Protein AF-A0A2N7TU66-F1 (afdb_monomer)

Solvent-accessible surface area (backbone atoms only — not comparable to full-atom values): 21897 Å² total; per-residue (Å²): 110,71,69,57,53,51,49,52,46,50,58,59,70,58,68,67,80,50,29,32,29,61,46,61,39,82,91,43,49,69,61,52,48,53,50,47,54,53,47,39,77,71,70,36,45,66,49,38,71,92,76,67,58,59,94,90,59,63,59,74,60,55,51,56,48,46,58,74,70,26,62,32,37,36,39,50,39,29,67,80,49,68,77,56,96,48,70,59,60,55,55,51,46,49,51,53,63,51,49,74,76,48,62,97,87,60,81,40,74,43,44,31,30,65,48,100,54,78,77,79,53,75,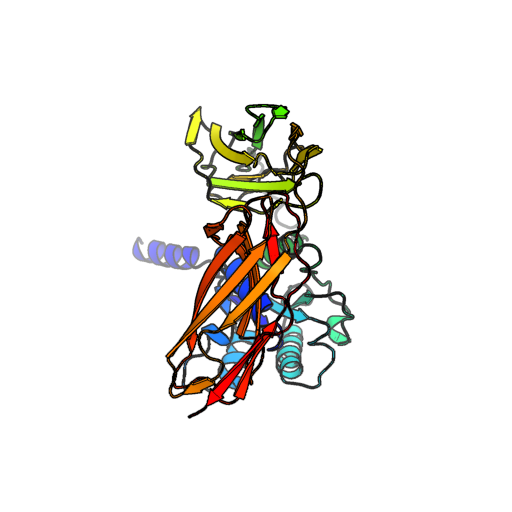87,55,61,83,53,80,68,39,44,40,47,98,47,44,67,66,20,49,51,53,52,53,46,59,73,70,63,75,74,90,77,85,81,92,77,80,85,87,84,77,96,69,85,83,79,85,77,80,63,56,29,41,75,76,47,78,45,62,75,54,59,65,40,60,61,24,52,74,44,39,40,36,39,35,29,40,24,84,43,61,48,40,32,44,30,36,29,36,33,46,69,88,46,77,75,51,69,53,68,46,84,40,80,44,44,77,81,48,95,45,29,28,36,34,75,46,79,46,78,44,50,37,31,26,65,55,38,58,32,36,42,29,70,30,30,40,26,24,78,81,73,32,60,25,70,69,47,80,67,48,66,33,37,37,50,32,89,49,83,54,59,61,29,44,74,76,47,75,46,61,77,56,58,64,42,55,67,32,53,70,44,42,38,39,40,34,28,38,28,86,36,62,54,42,31,42,32,38,28,38,34,40,74,91,44,77,75,51,68,55,69,45,84,38,82,49,42,75,81,47,96,46,33,34,37,36,74,51,72,48,78,40,54,63,80,52,75,66,40,59,30,38,39,33,64,35,27,40,28,28,51,37,75,29,54,23,73,65,46,79,71,48,67,33,35,37,49,120

Structure (mmCIF, N/CA/C/O backbone):
data_AF-A0A2N7TU66-F1
#
_entry.id   AF-A0A2N7TU66-F1
#
loop_
_atom_site.group_PDB
_atom_site.id
_atom_site.type_symbol
_atom_site.label_atom_id
_atom_site.label_alt_id
_atom_site.label_comp_id
_atom_site.label_asym_id
_atom_site.label_entity_id
_atom_site.label_seq_id
_atom_site.pdbx_PDB_ins_code
_atom_site.Cartn_x
_atom_site.Cartn_y
_atom_site.Cartn_z
_atom_site.occupancy
_atom_site.B_iso_or_equiv
_atom_site.auth_seq_id
_atom_site.auth_comp_id
_atom_site.auth_asym_id
_atom_site.auth_atom_id
_atom_site.pdbx_PDB_model_num
ATOM 1 N N . MET A 1 1 ? 16.405 2.549 53.514 1.00 48.16 1 MET A N 1
ATOM 2 C CA . MET A 1 1 ? 15.032 2.154 53.125 1.00 48.16 1 MET A CA 1
ATOM 3 C C . MET A 1 1 ? 14.655 2.650 51.722 1.00 48.16 1 MET A C 1
ATOM 5 O O . MET A 1 1 ? 14.401 1.808 50.875 1.00 48.16 1 MET A O 1
ATOM 9 N N . LYS A 1 2 ? 14.755 3.958 51.408 1.00 39.66 2 LYS A N 1
ATOM 10 C CA . LYS A 1 2 ? 14.491 4.511 50.053 1.00 39.66 2 LYS A CA 1
ATOM 11 C C . LYS A 1 2 ? 15.317 3.890 48.909 1.00 39.66 2 LYS A C 1
ATOM 13 O O . LYS A 1 2 ? 14.759 3.604 47.867 1.00 39.66 2 LYS A O 1
ATOM 18 N N . ARG A 1 3 ? 16.608 3.593 49.115 1.00 40.59 3 ARG A N 1
ATOM 19 C CA . ARG A 1 3 ? 17.484 2.983 48.084 1.00 40.59 3 ARG A CA 1
ATOM 20 C C . ARG A 1 3 ? 17.141 1.525 47.733 1.00 40.59 3 ARG A C 1
ATOM 22 O O . ARG A 1 3 ? 17.368 1.112 46.606 1.00 40.59 3 ARG A O 1
ATOM 29 N N . ARG A 1 4 ? 16.588 0.766 48.689 1.00 44.78 4 ARG A N 1
ATOM 30 C CA . ARG A 1 4 ? 16.194 -0.644 48.507 1.00 44.78 4 ARG A CA 1
ATOM 31 C C . ARG A 1 4 ? 14.847 -0.739 47.789 1.00 44.78 4 ARG A C 1
ATOM 33 O O . ARG A 1 4 ? 14.740 -1.480 46.830 1.00 44.78 4 ARG A O 1
ATOM 40 N N . LEU A 1 5 ? 13.906 0.136 48.160 1.00 46.22 5 LEU A N 1
ATOM 41 C CA . LEU A 1 5 ? 12.665 0.368 47.416 1.00 46.22 5 LEU A CA 1
ATOM 42 C C . LEU A 1 5 ? 12.936 0.873 45.997 1.00 46.22 5 LEU A C 1
ATOM 44 O O . LEU A 1 5 ? 12.293 0.411 45.079 1.00 46.22 5 LEU A O 1
ATOM 48 N N . GLN A 1 6 ? 13.911 1.762 45.790 1.00 33.22 6 GLN A N 1
ATOM 49 C CA . GLN A 1 6 ? 14.251 2.274 44.459 1.00 33.22 6 GLN A CA 1
ATOM 50 C C . GLN A 1 6 ? 14.951 1.222 43.580 1.00 33.22 6 GLN A C 1
ATOM 52 O O . GLN A 1 6 ? 14.718 1.208 42.381 1.00 33.22 6 GLN A O 1
ATOM 57 N N . GLN A 1 7 ? 15.744 0.308 44.158 1.00 36.81 7 GLN A N 1
ATOM 58 C CA . GLN A 1 7 ? 16.303 -0.851 43.445 1.00 36.81 7 GLN A CA 1
ATOM 59 C C . GLN A 1 7 ? 15.267 -1.950 43.183 1.00 36.81 7 GLN A C 1
ATOM 61 O O . GLN A 1 7 ? 15.296 -2.541 42.114 1.00 36.81 7 GLN A O 1
ATOM 66 N N . GLU A 1 8 ? 14.337 -2.210 44.103 1.00 39.62 8 GLU A N 1
ATOM 67 C CA . GLU A 1 8 ? 13.218 -3.138 43.880 1.00 39.62 8 GLU A CA 1
ATOM 6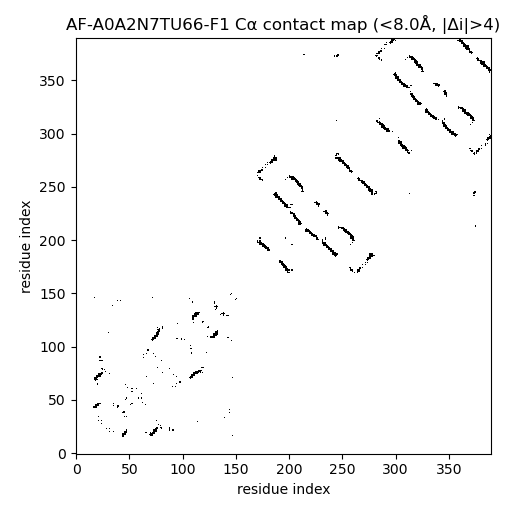8 C C . GLU A 1 8 ? 12.191 -2.571 42.893 1.00 39.62 8 GLU A C 1
ATOM 70 O O . GLU A 1 8 ? 11.634 -3.331 42.113 1.00 39.62 8 GLU A O 1
ATOM 75 N N . LEU A 1 9 ? 11.997 -1.247 42.857 1.00 40.16 9 LEU A N 1
ATOM 76 C CA . LEU A 1 9 ? 11.192 -0.558 41.847 1.00 40.16 9 LEU A CA 1
ATOM 77 C C . LEU A 1 9 ? 11.891 -0.586 40.484 1.00 40.16 9 LEU A C 1
ATOM 79 O O . LEU A 1 9 ? 11.237 -0.865 39.496 1.00 40.16 9 LEU A O 1
ATOM 83 N N . TYR A 1 10 ? 13.214 -0.387 40.418 1.00 34.34 10 TYR A N 1
ATOM 84 C CA . TYR A 1 10 ? 13.968 -0.527 39.164 1.00 34.34 10 TYR A CA 1
ATOM 85 C C . TYR A 1 10 ? 13.938 -1.976 38.664 1.00 34.34 10 TYR A C 1
ATOM 87 O O . TYR A 1 10 ? 13.719 -2.210 37.485 1.00 34.34 10 TYR A O 1
ATOM 95 N N . LYS A 1 11 ? 14.053 -2.957 39.567 1.00 33.88 11 LYS A N 1
ATOM 96 C CA . LYS A 1 11 ? 13.991 -4.388 39.244 1.00 33.88 11 LYS A CA 1
ATOM 97 C C . LYS A 1 11 ? 12.572 -4.874 38.895 1.00 33.88 11 LYS A C 1
ATOM 99 O O . LYS A 1 11 ? 12.466 -5.801 38.112 1.00 33.88 11 LYS A O 1
ATOM 104 N N . LYS A 1 12 ? 11.513 -4.225 39.406 1.00 36.78 12 LYS A N 1
ATOM 105 C CA . LYS A 1 12 ? 10.106 -4.410 38.979 1.00 36.78 12 LYS A CA 1
ATOM 106 C C . LYS A 1 12 ? 9.750 -3.670 37.686 1.00 36.78 12 LYS A C 1
ATOM 108 O O . LYS A 1 12 ? 8.881 -4.108 36.960 1.00 36.78 12 LYS A O 1
ATOM 113 N N . VAL A 1 13 ? 10.401 -2.543 37.397 1.00 37.69 13 VAL A N 1
ATOM 114 C CA . VAL A 1 13 ? 10.256 -1.817 36.119 1.00 37.69 13 VAL A CA 1
ATOM 115 C C . VAL A 1 13 ? 11.067 -2.500 35.008 1.00 37.69 13 VAL A C 1
ATOM 117 O O . VAL A 1 13 ? 10.805 -2.274 33.835 1.00 37.69 13 VAL A O 1
ATOM 120 N N . THR A 1 14 ? 11.996 -3.395 35.365 1.00 31.89 14 THR A N 1
ATOM 121 C CA . THR A 1 14 ? 12.664 -4.309 34.423 1.00 31.89 14 THR A CA 1
ATOM 122 C C . THR A 1 14 ? 11.883 -5.623 34.260 1.00 31.89 14 THR A C 1
ATOM 124 O O . THR A 1 14 ? 12.491 -6.686 34.121 1.00 31.89 14 THR A O 1
ATOM 127 N N . ASP A 1 15 ? 10.547 -5.574 34.305 1.00 42.97 15 ASP A N 1
ATOM 128 C CA . ASP A 1 15 ? 9.707 -6.694 33.875 1.00 42.97 15 ASP A CA 1
ATOM 129 C C . ASP A 1 15 ? 9.871 -6.867 32.353 1.00 42.97 15 ASP A C 1
ATOM 131 O O . ASP A 1 15 ? 9.243 -6.205 31.536 1.00 42.97 15 ASP A O 1
ATOM 135 N N . ILE A 1 16 ? 10.851 -7.716 32.035 1.00 47.78 16 ILE A N 1
ATOM 136 C CA . ILE A 1 16 ? 11.043 -8.566 30.857 1.00 47.78 16 ILE A CA 1
ATOM 137 C C . ILE A 1 16 ? 10.651 -7.912 29.533 1.00 47.78 16 ILE A C 1
ATOM 139 O O . ILE A 1 16 ? 9.600 -8.179 28.951 1.00 47.78 16 ILE A O 1
ATOM 143 N N . VAL A 1 17 ? 11.584 -7.133 28.993 1.00 51.31 17 VAL A N 1
ATOM 144 C CA . VAL A 1 17 ? 11.605 -6.866 27.559 1.00 51.31 17 VAL A CA 1
ATOM 145 C C . VAL A 1 17 ? 11.714 -8.218 26.851 1.00 51.31 17 VAL A C 1
ATOM 147 O O . VAL A 1 17 ? 12.740 -8.892 26.920 1.00 51.31 17 VAL A O 1
ATOM 150 N N . THR A 1 18 ? 10.610 -8.657 26.260 1.00 60.81 18 THR A N 1
ATOM 151 C CA . THR A 1 18 ? 10.516 -9.951 25.591 1.00 60.81 18 THR A CA 1
ATOM 152 C C . THR A 1 18 ? 11.320 -9.889 24.299 1.00 60.81 18 THR A C 1
ATOM 154 O O . THR A 1 18 ? 11.001 -9.106 23.405 1.00 60.81 18 THR A O 1
ATOM 157 N N . THR A 1 19 ? 12.375 -10.698 24.231 1.00 78.31 19 THR A N 1
ATOM 158 C CA . THR A 1 19 ? 13.273 -10.819 23.082 1.00 78.31 19 THR A CA 1
ATOM 159 C C . THR A 1 19 ? 12.737 -11.858 22.099 1.00 78.31 19 THR A C 1
ATOM 161 O O . THR A 1 19 ? 12.485 -13.008 22.463 1.00 78.31 19 THR A O 1
ATOM 164 N N . VAL A 1 20 ? 12.549 -11.449 20.848 1.00 86.56 20 VAL A N 1
ATOM 165 C CA . VAL A 1 20 ? 12.005 -12.274 19.764 1.00 86.56 20 VAL A CA 1
ATOM 166 C C . VAL A 1 20 ? 13.062 -12.434 18.683 1.00 86.56 20 VAL A C 1
ATOM 168 O O . VAL A 1 20 ? 13.524 -11.447 18.122 1.00 86.56 20 VAL A O 1
ATOM 171 N N . PHE A 1 21 ? 13.439 -13.663 18.357 1.00 86.81 21 PHE A N 1
ATOM 172 C CA . PHE A 1 21 ? 14.318 -13.949 17.227 1.00 86.81 21 PHE A CA 1
ATOM 173 C C . PHE A 1 21 ? 13.483 -14.216 15.974 1.00 86.81 21 PHE A C 1
ATOM 175 O O . PHE A 1 21 ? 12.583 -15.051 16.022 1.00 86.81 21 PHE A O 1
ATOM 182 N N . ILE A 1 22 ? 13.796 -13.573 14.845 1.00 88.94 22 ILE A N 1
ATOM 183 C CA . ILE A 1 22 ? 13.172 -13.889 13.549 1.00 88.94 22 ILE A CA 1
ATOM 184 C C . ILE A 1 22 ? 14.170 -14.645 12.672 1.00 88.94 22 ILE A C 1
ATOM 186 O O . ILE A 1 22 ? 15.169 -14.085 12.222 1.00 88.94 22 ILE A O 1
ATOM 190 N N . SER A 1 23 ? 13.872 -15.913 12.385 1.00 86.12 23 SER A N 1
ATOM 191 C CA . SER A 1 23 ? 14.589 -16.715 11.392 1.00 86.12 23 SER A CA 1
ATOM 192 C C . SER A 1 23 ? 13.847 -16.691 10.065 1.00 86.12 23 SER A C 1
ATOM 194 O O . SER A 1 23 ? 12.642 -16.928 10.007 1.00 86.12 23 SER A O 1
ATOM 196 N N . TYR A 1 24 ? 14.569 -16.415 8.982 1.00 84.00 24 TYR A N 1
ATOM 197 C CA . TYR A 1 24 ? 13.992 -16.289 7.651 1.00 84.00 24 TYR A CA 1
ATOM 198 C C . TYR A 1 24 ? 14.987 -16.731 6.576 1.00 84.00 24 TYR A C 1
ATOM 200 O O . TYR A 1 24 ? 16.208 -16.692 6.745 1.00 84.00 24 TYR A O 1
ATOM 208 N N . ALA A 1 25 ? 14.472 -17.158 5.424 1.00 77.12 25 ALA A N 1
ATOM 209 C CA . ALA A 1 25 ? 15.310 -17.330 4.247 1.00 77.12 25 ALA A CA 1
ATOM 210 C C . ALA A 1 25 ? 15.639 -15.955 3.660 1.00 77.12 25 ALA A C 1
ATOM 212 O O . ALA A 1 25 ? 14.747 -15.136 3.508 1.00 77.12 25 ALA A O 1
ATOM 213 N N . LYS A 1 26 ? 16.877 -15.728 3.203 1.00 70.31 26 LYS A N 1
ATOM 214 C CA . LYS A 1 26 ? 17.299 -14.447 2.592 1.00 70.31 26 LYS A CA 1
ATOM 215 C C . LYS A 1 26 ? 16.353 -13.916 1.495 1.00 70.31 26 LYS A C 1
ATOM 217 O O . LYS A 1 26 ? 16.288 -12.716 1.268 1.00 70.31 26 LYS A O 1
ATOM 222 N N . LYS A 1 27 ? 15.629 -14.802 0.802 1.00 73.38 27 LYS A N 1
ATOM 223 C CA . LYS A 1 27 ? 14.624 -14.433 -0.210 1.00 73.38 27 LYS A CA 1
ATOM 224 C C . LYS A 1 27 ? 13.356 -13.786 0.365 1.00 73.38 27 LYS A C 1
ATOM 226 O O . LYS A 1 27 ? 12.678 -13.092 -0.369 1.00 73.38 27 LYS A O 1
ATOM 231 N N . ASN A 1 28 ? 13.069 -13.994 1.645 1.00 79.06 28 ASN A N 1
ATOM 232 C CA . ASN A 1 28 ? 11.940 -13.429 2.384 1.00 79.06 28 ASN A CA 1
ATOM 233 C C . ASN A 1 28 ? 12.365 -12.242 3.266 1.00 79.06 28 ASN A C 1
ATOM 235 O O . ASN A 1 28 ? 11.714 -11.943 4.261 1.00 79.06 28 ASN A O 1
ATOM 239 N N . ALA A 1 29 ? 13.483 -11.577 2.946 1.00 74.94 29 ALA A N 1
ATOM 240 C CA . ALA A 1 29 ? 13.993 -10.460 3.743 1.00 74.94 29 ALA A CA 1
ATOM 241 C C . ALA A 1 29 ? 13.008 -9.281 3.819 1.00 74.94 29 ALA A C 1
ATOM 243 O O . ALA A 1 29 ? 12.950 -8.601 4.838 1.00 74.94 29 ALA A O 1
ATOM 244 N N . SER A 1 30 ? 12.224 -9.037 2.762 1.00 78.50 30 SER A N 1
ATOM 245 C CA . SER A 1 30 ? 11.169 -8.014 2.753 1.00 78.50 30 SER A CA 1
ATOM 246 C C . SER A 1 30 ? 10.076 -8.317 3.776 1.00 78.50 30 SER A C 1
ATOM 248 O O . SER A 1 30 ? 9.756 -7.455 4.592 1.00 78.50 30 SER A O 1
ATOM 250 N N . ASP A 1 31 ? 9.563 -9.547 3.774 1.00 83.81 31 ASP A N 1
ATOM 251 C CA . ASP A 1 31 ? 8.496 -9.987 4.680 1.00 83.81 31 ASP A CA 1
ATOM 252 C C . ASP A 1 31 ? 8.992 -10.025 6.128 1.00 83.81 31 ASP A C 1
ATOM 254 O O . ASP A 1 31 ? 8.318 -9.549 7.040 1.00 83.81 31 ASP A O 1
ATOM 258 N N . ALA A 1 32 ? 10.220 -10.513 6.331 1.00 85.06 32 ALA A N 1
ATOM 259 C CA . ALA A 1 32 ? 10.876 -10.528 7.632 1.00 85.06 32 ALA A CA 1
ATOM 260 C C . ALA A 1 32 ? 11.084 -9.116 8.191 1.00 85.06 32 ALA A C 1
ATOM 262 O O . ALA A 1 32 ? 10.874 -8.899 9.381 1.00 85.06 32 ALA A O 1
ATOM 263 N N . ARG A 1 33 ? 11.453 -8.148 7.340 1.00 83.88 33 ARG A N 1
ATOM 264 C CA . ARG A 1 33 ? 11.624 -6.747 7.744 1.00 83.88 33 ARG A CA 1
ATOM 265 C C . ARG A 1 33 ? 10.293 -6.095 8.107 1.00 83.88 33 ARG A C 1
ATOM 267 O O . ARG A 1 33 ? 10.235 -5.396 9.113 1.00 83.88 33 ARG A O 1
ATOM 274 N N . ARG A 1 34 ? 9.230 -6.364 7.342 1.00 88.19 34 ARG A N 1
ATOM 275 C CA . ARG A 1 34 ? 7.872 -5.904 7.669 1.00 88.19 34 ARG A CA 1
ATOM 276 C C . ARG A 1 34 ? 7.444 -6.433 9.042 1.00 88.19 34 ARG A C 1
ATOM 278 O O . ARG A 1 34 ? 7.105 -5.643 9.918 1.00 88.19 34 ARG A O 1
ATOM 285 N N . LEU A 1 35 ? 7.585 -7.742 9.265 1.00 88.38 35 LEU A N 1
ATOM 286 C CA . LEU A 1 35 ? 7.251 -8.375 10.542 1.00 88.38 35 LEU A CA 1
ATOM 287 C C . LEU A 1 35 ? 8.120 -7.855 11.699 1.00 88.38 35 LEU A C 1
ATOM 289 O O . LEU A 1 35 ? 7.608 -7.607 12.787 1.00 88.38 35 LEU A O 1
ATOM 293 N N . TYR A 1 36 ? 9.419 -7.652 11.467 1.00 87.81 36 TYR A N 1
ATOM 294 C CA . TYR A 1 36 ? 10.339 -7.041 12.430 1.00 87.81 36 TYR A CA 1
ATOM 295 C C . TYR A 1 36 ? 9.858 -5.656 12.873 1.00 87.81 36 TYR A C 1
ATOM 297 O O . TYR A 1 36 ? 9.764 -5.390 14.073 1.00 87.81 36 TYR A O 1
ATOM 305 N N . GLU A 1 37 ? 9.554 -4.775 11.917 1.00 80.81 37 GLU A N 1
ATOM 306 C CA . GLU A 1 37 ? 9.095 -3.418 12.208 1.00 80.81 37 GLU A CA 1
ATOM 307 C C . GLU A 1 37 ? 7.777 -3.438 12.975 1.00 80.81 37 GLU A C 1
ATOM 309 O O . GLU A 1 37 ? 7.636 -2.725 13.968 1.00 80.81 37 GLU A O 1
ATOM 314 N N . ASP A 1 38 ? 6.839 -4.285 12.558 1.00 81.00 38 ASP A N 1
ATOM 315 C CA . ASP A 1 38 ? 5.529 -4.380 13.184 1.00 81.00 38 ASP A CA 1
ATOM 316 C C . ASP A 1 38 ? 5.619 -4.940 14.607 1.00 81.00 38 ASP A C 1
ATOM 318 O O . ASP A 1 38 ? 5.065 -4.340 15.524 1.00 81.00 38 ASP A O 1
ATOM 322 N N . ILE A 1 39 ? 6.382 -6.010 14.851 1.00 83.44 39 ILE A N 1
ATOM 323 C CA . ILE A 1 39 ? 6.577 -6.547 16.207 1.00 83.44 39 ILE A CA 1
ATOM 324 C C . ILE A 1 39 ? 7.271 -5.512 17.111 1.00 83.44 39 ILE A C 1
ATOM 326 O O . ILE A 1 39 ? 6.852 -5.319 18.255 1.00 83.44 39 ILE A O 1
ATOM 330 N N . ARG A 1 40 ? 8.275 -4.777 16.605 1.00 81.50 40 ARG A N 1
ATOM 331 C CA . ARG A 1 40 ? 8.922 -3.700 17.379 1.00 81.50 40 ARG A CA 1
ATOM 332 C C . ARG A 1 40 ? 7.988 -2.536 17.691 1.00 81.50 40 ARG A C 1
ATOM 334 O O . ARG A 1 40 ? 8.057 -1.997 18.794 1.00 81.50 40 ARG A O 1
ATOM 341 N N . ARG A 1 41 ? 7.100 -2.154 16.765 1.00 67.81 41 ARG A N 1
ATOM 342 C CA . ARG A 1 41 ? 6.069 -1.122 17.005 1.00 67.81 41 ARG A CA 1
ATOM 343 C C . ARG A 1 41 ? 5.129 -1.497 18.155 1.00 67.81 41 ARG A C 1
ATOM 345 O O . ARG A 1 41 ? 4.607 -0.599 18.804 1.00 67.81 41 ARG A O 1
ATOM 352 N N . HIS A 1 42 ? 4.976 -2.791 18.445 1.00 67.31 42 HIS A N 1
ATOM 353 C CA . HIS A 1 42 ? 4.180 -3.315 19.560 1.00 67.31 42 HIS A CA 1
ATOM 354 C C . HIS A 1 42 ? 4.988 -3.524 20.857 1.00 67.31 42 HIS A C 1
ATOM 356 O O . HIS A 1 42 ? 4.515 -4.179 21.781 1.00 67.31 42 HIS A O 1
ATOM 362 N N . GLY A 1 43 ? 6.198 -2.956 20.957 1.00 71.19 43 GLY A N 1
ATOM 363 C CA . GLY A 1 43 ? 6.962 -2.882 22.210 1.00 71.19 43 GLY A CA 1
ATOM 364 C C . GLY A 1 43 ? 7.824 -4.106 22.534 1.00 71.19 43 GLY A C 1
ATOM 365 O O . GLY A 1 43 ? 8.418 -4.162 23.610 1.00 71.19 43 GLY A O 1
ATOM 366 N N . PHE A 1 44 ? 7.928 -5.066 21.615 1.00 76.75 44 PHE A N 1
ATOM 367 C CA . PHE A 1 44 ? 8.828 -6.211 21.747 1.00 76.75 44 PHE A CA 1
ATOM 368 C C . PHE A 1 44 ? 10.227 -5.865 21.227 1.00 76.75 44 PHE A C 1
ATOM 370 O O . PHE A 1 44 ? 10.379 -5.154 20.230 1.00 76.75 44 PHE A O 1
ATOM 377 N N . GLU A 1 45 ? 11.271 -6.398 21.863 1.00 77.19 45 GLU A N 1
ATOM 378 C CA . GLU A 1 45 ? 12.612 -6.324 21.284 1.00 77.19 45 GLU A CA 1
ATOM 379 C C . GLU A 1 45 ? 12.802 -7.481 20.323 1.00 77.19 45 GLU A C 1
ATOM 381 O O . GLU A 1 45 ? 12.596 -8.643 20.667 1.00 77.19 45 GLU A O 1
ATOM 386 N N . VAL A 1 46 ? 13.210 -7.159 19.102 1.00 81.94 46 VAL A N 1
ATOM 387 C CA . VAL A 1 46 ? 13.356 -8.149 18.043 1.00 81.94 46 VAL A CA 1
ATOM 388 C C . VAL A 1 46 ? 14.813 -8.217 17.630 1.00 81.94 46 VAL A C 1
ATOM 390 O O . VAL A 1 46 ? 15.423 -7.206 17.275 1.00 81.94 46 VAL A O 1
ATOM 393 N N . TRP A 1 47 ? 15.364 -9.422 17.661 1.00 81.38 47 TRP A N 1
ATOM 394 C CA . TRP A 1 47 ? 16.669 -9.727 17.112 1.00 81.38 47 TRP A CA 1
ATOM 395 C C . TRP A 1 47 ? 16.513 -10.116 15.637 1.00 81.38 47 TRP A C 1
ATOM 397 O O . TRP A 1 47 ? 15.862 -11.111 15.309 1.00 81.38 47 TRP A O 1
ATOM 407 N N . PHE A 1 48 ? 17.102 -9.308 14.752 1.00 79.25 48 PHE A N 1
ATOM 408 C CA . PHE A 1 48 ? 17.024 -9.448 13.295 1.00 79.25 48 PHE A CA 1
ATOM 409 C C . PHE A 1 48 ? 18.414 -9.232 12.697 1.00 79.25 48 PHE A C 1
ATOM 411 O O . PHE A 1 48 ? 19.020 -8.181 12.893 1.00 79.25 48 PHE A O 1
ATOM 418 N N . ASP A 1 49 ? 18.949 -10.236 12.006 1.00 70.06 49 ASP A N 1
ATOM 419 C CA . ASP A 1 49 ? 20.368 -10.324 11.639 1.00 70.06 49 ASP A CA 1
ATOM 420 C C . ASP A 1 49 ? 20.895 -9.132 10.814 1.00 70.06 49 ASP A C 1
ATOM 422 O O . ASP A 1 49 ? 22.028 -8.706 11.041 1.00 70.06 49 ASP A O 1
ATOM 426 N N . GLU A 1 50 ? 20.088 -8.542 9.925 1.00 67.12 50 GLU A N 1
ATOM 427 C CA . GLU A 1 50 ? 20.466 -7.355 9.138 1.00 67.12 50 GLU A CA 1
ATOM 428 C C . GLU A 1 50 ? 20.705 -6.103 9.993 1.00 67.12 50 GLU A C 1
ATOM 430 O O . GLU A 1 50 ? 21.450 -5.211 9.585 1.00 67.12 50 GLU A O 1
ATOM 435 N N . VAL A 1 51 ? 20.071 -6.023 11.165 1.00 61.75 51 VAL A N 1
ATOM 436 C CA . VAL A 1 51 ? 20.097 -4.842 12.040 1.00 61.75 51 VAL A CA 1
ATOM 437 C C . VAL A 1 51 ? 20.930 -5.100 13.298 1.00 61.75 51 VAL A C 1
ATOM 439 O O . VAL A 1 51 ? 21.623 -4.208 13.783 1.00 61.75 51 VAL A O 1
ATOM 442 N N . SER A 1 52 ? 20.881 -6.320 13.831 1.00 65.50 52 SER A N 1
ATOM 443 C CA . SER A 1 52 ? 21.457 -6.688 15.126 1.00 65.50 52 SER A CA 1
ATOM 444 C C . SER A 1 52 ? 22.912 -7.174 15.047 1.00 65.50 52 SER A C 1
ATOM 446 O O . SER A 1 52 ? 23.585 -7.212 16.078 1.00 65.50 52 SER A O 1
ATOM 448 N N . LEU A 1 53 ? 23.429 -7.535 13.863 1.00 68.44 53 LEU A N 1
ATOM 449 C CA . LEU A 1 53 ? 24.835 -7.929 13.691 1.00 68.44 53 LEU A CA 1
ATOM 450 C C . LEU A 1 53 ? 25.741 -6.715 13.446 1.00 68.44 53 LEU A C 1
ATOM 452 O O . LEU A 1 53 ? 25.599 -5.990 12.464 1.00 68.44 53 LEU A O 1
ATOM 456 N N . LEU A 1 54 ? 26.753 -6.536 14.299 1.00 54.34 54 LEU A N 1
ATOM 457 C CA . LEU A 1 54 ? 27.748 -5.474 14.140 1.00 54.34 54 LEU A CA 1
ATOM 458 C C . LEU A 1 54 ? 28.911 -5.907 13.223 1.00 54.34 54 LEU A C 1
ATOM 460 O O . LEU A 1 54 ? 29.368 -7.057 13.302 1.00 54.34 54 LEU A O 1
ATOM 464 N N . PRO A 1 55 ? 29.481 -4.993 12.408 1.00 57.22 55 PRO A N 1
ATOM 465 C CA . PRO A 1 55 ? 30.676 -5.278 11.617 1.00 57.22 55 PRO A CA 1
ATOM 466 C C . PRO A 1 55 ? 31.832 -5.810 12.478 1.00 57.22 55 PRO A C 1
ATOM 468 O O . PRO A 1 55 ? 32.209 -5.211 13.482 1.00 57.22 55 PRO A O 1
ATOM 471 N N . GLY A 1 56 ? 32.411 -6.947 12.077 1.00 62.00 56 GLY A N 1
ATOM 472 C CA . GLY A 1 56 ? 33.512 -7.604 12.794 1.00 62.00 56 GLY A CA 1
ATOM 473 C C . GLY A 1 56 ? 33.085 -8.658 13.824 1.00 62.00 56 GLY A C 1
ATOM 474 O O . GLY A 1 56 ? 33.935 -9.414 14.298 1.00 62.00 56 GLY A O 1
ATOM 475 N N . GLN A 1 57 ? 31.790 -8.787 14.135 1.00 63.31 57 GLN A N 1
ATOM 476 C CA . GLN A 1 57 ? 31.307 -9.885 14.971 1.00 63.31 57 GLN A CA 1
ATOM 477 C C . GLN A 1 57 ? 31.401 -11.231 14.242 1.00 63.31 57 GLN A C 1
ATOM 479 O O . GLN A 1 57 ? 31.114 -11.365 13.050 1.00 63.31 57 GLN A O 1
ATOM 484 N N . ARG A 1 58 ? 31.767 -12.285 14.984 1.00 62.28 58 ARG A N 1
ATOM 485 C CA . ARG A 1 58 ? 31.685 -13.664 14.487 1.00 62.28 58 ARG A CA 1
ATOM 486 C C . ARG A 1 58 ? 30.216 -14.077 14.433 1.00 62.28 58 ARG A C 1
ATOM 488 O O . ARG A 1 58 ? 29.708 -14.664 15.382 1.00 62.28 58 ARG A O 1
ATOM 495 N N . TRP A 1 59 ? 29.572 -13.793 13.306 1.00 63.66 59 TRP A N 1
ATOM 496 C CA . TRP A 1 59 ? 28.139 -13.980 13.050 1.00 63.66 59 TRP A CA 1
ATOM 497 C C . TRP A 1 59 ? 27.545 -15.285 13.609 1.00 63.66 59 TRP A C 1
ATOM 499 O O . TRP A 1 59 ? 26.559 -15.237 14.332 1.00 63.66 59 TRP A O 1
ATOM 509 N N . LYS A 1 60 ? 28.195 -16.441 13.392 1.00 64.69 60 LYS A N 1
ATOM 510 C CA . LYS A 1 60 ? 27.718 -17.736 13.921 1.00 64.69 60 LYS A CA 1
ATOM 511 C C . LYS A 1 60 ? 27.568 -17.759 15.443 1.00 64.69 60 LYS A C 1
ATOM 513 O O . LYS A 1 60 ? 26.642 -18.373 15.945 1.00 64.69 60 LYS A O 1
ATOM 518 N N . VAL A 1 61 ? 28.495 -17.133 16.167 1.00 68.25 61 VAL A N 1
ATOM 519 C CA . VAL A 1 61 ? 28.479 -17.103 17.637 1.00 68.25 61 VAL A CA 1
ATOM 520 C C . VAL A 1 61 ? 27.392 -16.151 18.128 1.00 68.25 61 VAL A C 1
ATOM 522 O O . VAL A 1 61 ? 26.667 -16.489 19.054 1.00 68.25 61 VAL A O 1
ATOM 525 N N . ALA A 1 62 ? 27.253 -14.993 17.476 1.00 64.31 62 ALA A N 1
ATOM 526 C CA . ALA A 1 62 ? 26.236 -14.000 17.817 1.00 64.31 62 ALA A CA 1
ATOM 527 C C . ALA A 1 62 ? 24.812 -14.541 17.613 1.00 64.31 62 ALA A C 1
ATOM 529 O O . ALA A 1 62 ? 23.976 -14.389 18.492 1.00 64.31 62 ALA A O 1
ATOM 530 N N . ILE A 1 63 ? 24.568 -15.243 16.503 1.00 68.56 63 ILE A N 1
ATOM 531 C CA . ILE A 1 63 ? 23.274 -15.873 16.205 1.00 68.56 63 ILE A CA 1
ATOM 532 C C . ILE A 1 63 ? 22.949 -16.976 17.214 1.00 68.56 63 ILE A C 1
ATOM 534 O O . ILE A 1 63 ? 21.844 -17.028 17.738 1.00 68.56 63 ILE A O 1
ATOM 538 N N . GLN A 1 64 ? 23.920 -17.839 17.535 1.00 72.19 64 GLN A N 1
ATOM 539 C CA . GLN A 1 64 ? 23.720 -18.891 18.535 1.00 72.19 64 GLN A CA 1
ATOM 540 C C . GLN A 1 64 ? 23.380 -18.327 19.919 1.00 72.19 64 GLN A C 1
ATOM 542 O O . GLN A 1 64 ? 22.523 -18.882 20.599 1.00 72.19 64 GLN A O 1
ATOM 547 N N . ALA A 1 65 ? 24.048 -17.247 20.332 1.00 68.69 65 ALA A N 1
ATOM 548 C CA . ALA A 1 65 ? 23.745 -16.566 21.586 1.00 68.69 65 ALA 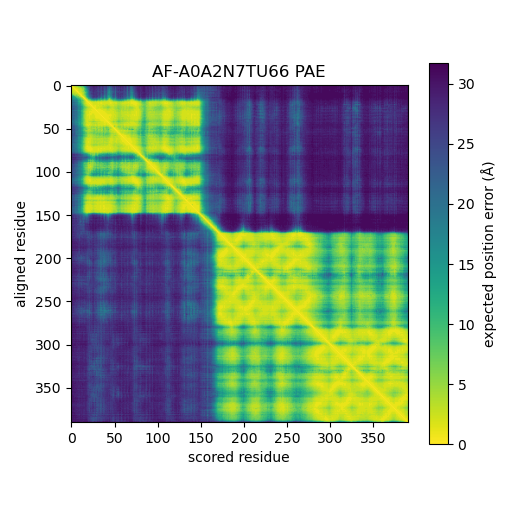A CA 1
ATOM 549 C C . ALA A 1 65 ? 22.346 -15.935 21.548 1.00 68.69 65 ALA A C 1
ATOM 551 O O . ALA A 1 65 ? 21.547 -16.187 22.441 1.00 68.69 65 ALA A O 1
ATOM 552 N N . ALA A 1 66 ? 22.015 -15.217 20.472 1.00 75.75 66 ALA A N 1
ATOM 553 C CA . ALA A 1 66 ? 20.723 -14.560 20.312 1.00 75.75 66 ALA A CA 1
ATOM 554 C C . ALA A 1 66 ? 19.541 -15.538 20.347 1.00 75.75 66 ALA A C 1
ATOM 556 O O . ALA A 1 66 ? 18.536 -15.245 20.984 1.00 75.75 66 ALA A O 1
ATOM 557 N N . ILE A 1 67 ? 19.668 -16.713 19.720 1.00 76.19 67 ILE A N 1
ATOM 558 C CA . ILE A 1 67 ? 18.633 -17.758 19.767 1.00 76.19 67 ILE A CA 1
ATOM 559 C C . ILE A 1 67 ? 18.412 -18.237 21.208 1.00 76.19 67 ILE A C 1
ATOM 561 O O . ILE A 1 67 ? 17.270 -18.355 21.633 1.00 76.19 67 ILE A O 1
ATOM 565 N N . LYS A 1 68 ? 19.488 -18.467 21.973 1.00 72.88 68 LYS A N 1
ATOM 566 C CA . LYS A 1 68 ? 19.409 -18.928 23.372 1.00 72.88 68 LYS A CA 1
ATOM 567 C C . LYS A 1 68 ? 18.908 -17.864 24.348 1.00 72.88 68 LYS A C 1
ATOM 569 O O . LYS A 1 68 ? 18.366 -18.198 25.392 1.00 72.88 68 LYS A O 1
ATOM 574 N N . GLU A 1 69 ? 19.148 -16.595 24.041 1.00 75.19 69 GLU A N 1
ATOM 575 C CA . GLU A 1 69 ? 18.739 -15.451 24.863 1.00 75.19 69 GLU A CA 1
ATOM 576 C C . GLU A 1 69 ? 17.334 -14.937 24.503 1.00 75.19 69 GLU A C 1
ATOM 578 O O . GLU A 1 69 ? 16.798 -14.061 25.187 1.00 75.19 69 GLU A O 1
ATOM 583 N N . SER A 1 70 ? 16.731 -15.453 23.428 1.00 81.06 70 SER A N 1
ATOM 584 C CA . SER A 1 70 ? 15.389 -15.064 22.997 1.00 81.06 70 SER A CA 1
ATOM 585 C C . SER A 1 70 ? 14.317 -15.844 23.747 1.00 81.06 70 SER A C 1
ATOM 587 O O . SER A 1 70 ? 14.443 -17.045 23.958 1.00 81.06 70 SER A O 1
ATOM 589 N N . ARG A 1 71 ? 13.233 -15.165 24.133 1.00 83.69 71 ARG A N 1
ATOM 590 C CA . ARG A 1 71 ? 12.048 -15.813 24.712 1.00 83.69 71 ARG A CA 1
ATOM 591 C C . ARG A 1 71 ? 11.232 -16.545 23.649 1.00 83.69 71 ARG A C 1
ATOM 593 O O . ARG A 1 71 ? 10.693 -17.605 23.937 1.00 83.69 71 ARG A O 1
ATOM 600 N N . TYR A 1 72 ? 11.152 -15.974 22.449 1.00 88.06 72 TYR A N 1
ATOM 601 C CA . TYR A 1 72 ? 10.437 -16.564 21.322 1.00 88.06 72 TYR A CA 1
ATOM 602 C C . TYR A 1 72 ? 11.334 -16.637 20.089 1.00 88.06 72 TYR A C 1
ATOM 604 O O . TYR A 1 72 ? 12.124 -15.731 19.820 1.00 88.06 72 TYR A O 1
ATOM 612 N N . PHE A 1 73 ? 11.161 -17.697 19.312 1.00 88.25 73 PHE A N 1
ATOM 613 C CA . PHE A 1 73 ? 11.813 -17.932 18.034 1.00 88.25 73 PHE A CA 1
ATOM 614 C C . PHE A 1 73 ? 10.745 -18.055 16.944 1.00 88.25 73 PHE A C 1
ATOM 616 O O . PHE A 1 73 ? 10.026 -19.050 16.865 1.00 88.25 73 PHE A O 1
ATOM 623 N N . ILE A 1 74 ? 10.635 -17.044 16.088 1.00 90.75 74 ILE A N 1
ATOM 624 C CA . ILE A 1 74 ? 9.742 -17.051 14.930 1.00 90.75 74 ILE A CA 1
ATOM 625 C C . ILE A 1 74 ? 10.477 -17.673 13.745 1.00 90.75 74 ILE A C 1
ATOM 627 O O . ILE A 1 74 ? 11.515 -17.168 13.313 1.00 90.75 74 ILE A O 1
ATOM 631 N N . ALA A 1 75 ? 9.919 -18.746 13.189 1.00 88.00 75 ALA A N 1
ATOM 632 C CA . ALA A 1 75 ? 10.425 -19.383 11.980 1.00 88.00 75 ALA A CA 1
ATOM 633 C C . ALA A 1 75 ? 9.554 -18.989 10.781 1.00 88.00 75 ALA A C 1
ATOM 635 O O . ALA A 1 75 ? 8.431 -19.476 10.660 1.00 88.00 75 ALA A O 1
ATOM 636 N N . LEU A 1 76 ? 10.067 -18.135 9.888 1.00 87.12 76 LEU A N 1
ATOM 637 C CA . LEU A 1 76 ? 9.379 -17.777 8.647 1.00 87.12 76 LEU A CA 1
ATOM 638 C C . LEU A 1 76 ? 9.534 -18.879 7.594 1.00 87.12 76 LEU A C 1
ATOM 640 O O . LEU A 1 76 ? 10.637 -19.194 7.130 1.00 87.12 76 LEU A O 1
ATOM 644 N N . ILE A 1 77 ? 8.401 -19.446 7.197 1.00 84.19 77 ILE A N 1
ATOM 645 C CA . ILE A 1 77 ? 8.282 -20.564 6.270 1.00 84.19 77 ILE A CA 1
ATOM 646 C C . ILE A 1 77 ? 7.617 -20.069 4.986 1.00 84.19 77 ILE A C 1
ATOM 648 O O . ILE A 1 77 ? 6.632 -19.341 5.015 1.00 84.19 77 ILE A O 1
ATOM 652 N N . SER A 1 78 ? 8.178 -20.448 3.847 1.00 81.75 78 SER A N 1
ATOM 653 C CA . SER A 1 78 ? 7.636 -20.153 2.528 1.00 81.75 78 SER A CA 1
ATOM 654 C C . SER A 1 78 ? 7.978 -21.288 1.569 1.00 81.75 78 SER A C 1
ATOM 656 O O . SER A 1 78 ? 8.910 -22.068 1.807 1.00 81.75 78 SER A O 1
ATOM 658 N N . SER A 1 79 ? 7.322 -21.330 0.416 1.00 75.56 79 SER A N 1
ATOM 659 C CA . SER A 1 79 ? 7.680 -22.194 -0.717 1.00 75.56 79 SER A CA 1
ATOM 660 C C . SER A 1 79 ? 9.166 -22.066 -1.118 1.00 75.56 79 SER A C 1
ATOM 662 O O . SER A 1 79 ? 9.798 -22.993 -1.642 1.00 75.56 79 SER A O 1
ATOM 664 N N . HIS A 1 80 ? 9.781 -20.915 -0.831 1.00 63.84 80 HIS A N 1
ATOM 665 C CA . HIS A 1 80 ? 11.198 -20.645 -1.062 1.00 63.84 80 HIS A CA 1
ATOM 666 C C . HIS A 1 80 ? 12.129 -21.151 0.047 1.00 63.84 80 HIS A C 1
ATOM 668 O O . HIS A 1 80 ? 13.315 -21.372 -0.227 1.00 63.84 80 HIS A O 1
ATOM 674 N N . SER A 1 81 ? 11.634 -21.327 1.275 1.00 56.88 81 SER A N 1
ATOM 675 C CA . SER A 1 81 ? 12.419 -21.827 2.408 1.00 56.88 81 SER A CA 1
ATOM 676 C C . SER A 1 81 ? 12.371 -23.355 2.541 1.00 56.88 81 SER A C 1
ATOM 678 O O . SER A 1 81 ? 13.343 -23.951 3.007 1.00 56.88 81 SER A O 1
ATOM 680 N N . THR A 1 82 ? 11.318 -24.006 2.034 1.00 54.19 82 THR A N 1
ATOM 681 C CA . THR A 1 82 ? 11.119 -25.469 2.089 1.00 54.19 82 THR A CA 1
ATOM 682 C C . THR A 1 82 ? 11.917 -26.251 1.033 1.00 54.19 82 THR A C 1
ATOM 684 O O . THR A 1 82 ? 12.221 -27.429 1.221 1.00 54.19 82 THR A O 1
ATOM 687 N N . SER A 1 83 ? 12.342 -25.605 -0.059 1.00 46.25 83 SER A N 1
ATOM 688 C CA . SER A 1 83 ? 12.952 -26.266 -1.228 1.00 46.25 83 SER A CA 1
ATOM 689 C C . SER A 1 83 ? 14.489 -26.378 -1.220 1.00 46.25 83 SER A C 1
ATOM 691 O O . SER A 1 83 ? 15.068 -26.935 -2.158 1.00 46.25 83 SER A O 1
ATOM 693 N N . LYS A 1 84 ? 15.203 -25.888 -0.189 1.00 45.38 84 LYS A N 1
ATOM 694 C CA . LYS A 1 84 ? 16.685 -25.871 -0.172 1.00 45.38 84 LYS A CA 1
ATOM 695 C C . LYS A 1 84 ? 17.317 -26.449 1.099 1.00 45.38 84 LYS A C 1
ATOM 697 O O . LYS A 1 84 ? 17.078 -25.980 2.205 1.00 45.38 84 LYS A O 1
ATOM 702 N N . LYS A 1 85 ? 18.281 -27.366 0.920 1.00 40.09 85 LYS A N 1
ATOM 703 C CA . LYS A 1 85 ? 19.297 -27.693 1.940 1.00 40.09 85 LYS A CA 1
ATOM 704 C C . LYS A 1 85 ? 20.210 -26.479 2.132 1.00 40.09 85 LYS A C 1
ATOM 706 O O . LYS A 1 85 ? 20.968 -26.129 1.228 1.00 40.09 85 LYS A O 1
ATOM 711 N N . GLY A 1 86 ? 20.139 -25.820 3.286 1.00 47.00 86 GLY A N 1
ATOM 712 C CA . GLY A 1 86 ? 20.835 -24.552 3.501 1.00 47.00 86 GLY A CA 1
ATOM 713 C C . GLY A 1 86 ? 20.775 -24.025 4.931 1.00 47.00 86 GLY A C 1
ATOM 714 O O . GLY A 1 86 ? 20.237 -24.662 5.825 1.00 47.00 86 GLY A O 1
ATOM 715 N N . TYR A 1 87 ? 21.380 -22.854 5.127 1.00 46.47 87 TYR A N 1
ATOM 716 C CA . TYR A 1 87 ? 21.650 -22.189 6.406 1.00 46.47 87 TYR A CA 1
ATOM 717 C C . TYR A 1 87 ? 20.443 -22.079 7.364 1.00 46.47 87 TYR A C 1
ATOM 719 O O . TYR A 1 87 ? 20.611 -22.343 8.552 1.00 46.47 87 TYR A O 1
ATOM 727 N N . VAL A 1 88 ? 19.236 -21.845 6.832 1.00 52.22 88 VAL A N 1
ATOM 728 C CA . VAL A 1 88 ? 17.964 -21.844 7.584 1.00 52.22 88 VAL A CA 1
ATOM 729 C C . VAL A 1 88 ? 17.749 -23.163 8.337 1.00 52.22 88 VAL A C 1
ATOM 731 O O . VAL A 1 88 ? 17.354 -23.149 9.493 1.00 52.22 88 VAL A O 1
ATOM 734 N N . GLN A 1 89 ? 18.127 -24.312 7.759 1.00 60.53 89 GLN A N 1
ATOM 735 C CA . GLN A 1 89 ? 18.036 -25.604 8.451 1.00 60.53 89 GLN A CA 1
ATOM 736 C C . GLN A 1 89 ? 19.009 -25.726 9.628 1.00 60.53 89 GLN A C 1
ATOM 738 O O . GLN A 1 89 ? 18.764 -26.525 10.520 1.00 60.53 89 GLN A O 1
ATOM 743 N N . LYS A 1 90 ? 20.129 -24.987 9.648 1.00 64.31 90 LYS A N 1
ATOM 744 C CA . LYS A 1 90 ? 21.080 -25.034 10.772 1.00 64.31 90 LYS A CA 1
ATOM 745 C C . LYS A 1 90 ? 20.611 -24.190 11.950 1.00 64.31 90 LYS A C 1
ATOM 747 O O . LYS A 1 90 ? 20.767 -24.641 13.077 1.00 64.31 90 LYS A O 1
ATOM 752 N N . GLU A 1 91 ? 20.061 -23.007 11.692 1.00 66.56 91 GLU A N 1
ATOM 753 C CA . GLU A 1 91 ? 19.441 -22.174 12.731 1.00 66.56 91 GLU A CA 1
ATOM 754 C C . GLU A 1 91 ? 18.166 -22.818 13.256 1.00 66.56 91 GLU A C 1
ATOM 756 O O . GLU A 1 91 ? 18.024 -22.953 14.463 1.00 66.56 91 GLU A O 1
ATOM 761 N N . LEU A 1 92 ? 17.308 -23.322 12.363 1.00 70.38 92 LEU A N 1
ATOM 762 C CA . LEU A 1 92 ? 16.123 -24.074 12.753 1.00 70.38 92 LEU A CA 1
ATOM 763 C C . LEU A 1 92 ? 16.497 -25.337 13.532 1.00 70.38 92 LEU A C 1
ATOM 765 O O . LEU A 1 92 ? 15.886 -25.629 14.548 1.00 70.38 92 LEU A O 1
ATOM 769 N N . LYS A 1 93 ? 17.539 -26.068 13.111 1.00 70.50 93 LYS A N 1
ATOM 770 C CA . LYS A 1 93 ? 18.037 -27.213 13.881 1.00 70.50 93 LYS A CA 1
ATOM 771 C C . LYS A 1 93 ? 18.509 -26.793 15.269 1.00 70.50 93 LYS A C 1
ATOM 773 O O . LYS A 1 93 ? 18.155 -27.469 16.215 1.00 70.50 93 LYS A O 1
ATOM 778 N N . LEU A 1 94 ? 19.257 -25.699 15.392 1.00 67.56 94 LEU A N 1
ATOM 779 C CA . LEU A 1 94 ? 19.687 -25.200 16.695 1.00 67.56 94 LEU A CA 1
ATOM 780 C C . LEU A 1 94 ? 18.500 -24.761 17.561 1.00 67.56 94 LEU A C 1
ATOM 782 O O . LEU A 1 94 ? 18.500 -25.051 18.745 1.00 67.56 94 LEU A O 1
ATOM 786 N N . ALA A 1 95 ? 17.509 -24.072 16.993 1.00 68.44 95 ALA A N 1
ATOM 787 C CA . ALA A 1 95 ? 16.305 -23.673 17.714 1.00 68.44 95 ALA A CA 1
ATOM 788 C C . ALA A 1 95 ? 15.508 -24.894 18.187 1.00 68.44 95 ALA A C 1
ATOM 790 O O . ALA A 1 95 ? 15.059 -24.913 19.322 1.00 68.44 95 ALA A O 1
ATOM 791 N N . VAL A 1 96 ? 15.401 -25.938 17.361 1.00 71.00 96 VAL A N 1
ATOM 792 C CA . VAL A 1 96 ? 14.796 -27.219 17.757 1.00 71.00 96 VAL A CA 1
ATOM 793 C C . VAL A 1 96 ? 15.634 -27.927 18.830 1.00 71.00 96 VAL A C 1
ATOM 795 O O . VAL A 1 96 ? 15.073 -28.440 19.784 1.00 71.00 96 VAL A O 1
ATOM 798 N N . ASP A 1 97 ? 16.965 -27.904 18.734 1.00 69.88 97 ASP A N 1
ATOM 799 C CA . ASP A 1 97 ? 17.835 -28.464 19.777 1.00 69.88 97 ASP A CA 1
ATOM 800 C C . ASP A 1 97 ? 17.698 -27.670 21.105 1.00 69.88 97 ASP A C 1
ATOM 802 O O . ASP A 1 97 ? 17.829 -28.243 22.180 1.00 69.88 97 ASP A O 1
ATOM 806 N N . VAL A 1 98 ? 17.430 -26.355 21.044 1.00 66.94 98 VAL A N 1
ATOM 807 C CA . VAL A 1 98 ? 17.147 -25.500 22.216 1.00 66.94 98 VAL A CA 1
ATOM 808 C C . VAL A 1 98 ? 15.741 -25.749 22.762 1.00 66.94 98 VAL A C 1
ATOM 810 O O . VAL A 1 98 ? 15.565 -25.740 23.973 1.00 66.94 98 VAL A O 1
ATOM 813 N N . LEU A 1 99 ? 14.753 -26.004 21.903 1.00 67.00 99 LEU A N 1
ATOM 814 C CA . LEU A 1 99 ? 13.384 -26.344 22.293 1.00 67.00 99 LEU A CA 1
ATOM 815 C C . LEU A 1 99 ? 13.340 -27.589 23.195 1.00 67.00 99 LEU A C 1
ATOM 817 O O . LEU A 1 99 ? 12.566 -27.599 24.144 1.00 67.00 99 LEU A O 1
ATOM 821 N N . ASP A 1 100 ? 14.201 -28.584 22.955 1.00 66.75 100 ASP A N 1
ATOM 822 C CA . ASP A 1 100 ? 14.326 -29.772 23.817 1.00 66.75 100 ASP A CA 1
ATOM 823 C C . ASP A 1 100 ? 14.753 -29.425 25.266 1.00 66.75 100 ASP A C 1
ATOM 825 O O . ASP A 1 100 ? 14.591 -30.238 26.178 1.00 66.75 100 ASP A O 1
ATOM 829 N N . GLU A 1 101 ? 15.310 -28.228 25.498 1.00 66.19 101 GLU A N 1
ATOM 830 C CA . GLU A 1 101 ? 15.679 -27.716 26.826 1.00 66.19 101 GLU A CA 1
ATOM 831 C C . GLU A 1 101 ? 14.519 -26.965 27.525 1.00 66.19 101 GLU A C 1
ATOM 833 O O . GLU A 1 101 ? 14.619 -26.678 28.722 1.00 66.19 101 GLU A O 1
ATOM 838 N N . TYR A 1 102 ? 13.420 -26.660 26.817 1.00 62.34 102 TYR A N 1
ATOM 839 C CA . TYR A 1 102 ? 12.234 -25.983 27.362 1.00 62.34 102 TYR A CA 1
ATOM 840 C C . TYR A 1 102 ? 11.191 -26.987 27.887 1.00 62.34 102 TYR A C 1
ATOM 842 O O . TYR A 1 102 ? 11.069 -28.098 27.368 1.00 62.34 102 TYR A O 1
ATOM 850 N N . PRO A 1 103 ? 10.397 -26.624 28.914 1.00 64.06 103 PRO A N 1
ATOM 851 C CA . PRO A 1 103 ? 9.264 -27.443 29.333 1.00 64.06 103 PRO A CA 1
ATOM 852 C C . PRO A 1 103 ? 8.255 -27.620 28.187 1.00 64.06 103 PRO A C 1
ATOM 854 O O . PRO A 1 103 ? 7.950 -26.658 27.491 1.00 64.06 103 PRO A O 1
ATOM 857 N N . GLU A 1 104 ? 7.654 -28.809 28.053 1.00 56.66 104 GLU A N 1
ATOM 858 C CA . GLU A 1 104 ? 6.700 -29.153 26.969 1.00 56.66 104 GLU A CA 1
ATOM 859 C C . GLU A 1 104 ? 5.494 -28.196 26.828 1.00 56.66 104 GLU A C 1
ATOM 861 O O . GLU A 1 104 ? 4.792 -28.225 25.822 1.00 56.66 104 GLU A O 1
ATOM 866 N N . HIS A 1 105 ? 5.226 -27.371 27.841 1.00 59.12 105 HIS A N 1
ATOM 867 C CA . HIS A 1 105 ? 4.098 -26.442 27.911 1.00 59.12 105 HIS A CA 1
ATOM 868 C C . HIS A 1 105 ? 4.489 -24.974 27.685 1.00 59.12 105 HIS A C 1
ATOM 870 O O . HIS A 1 105 ? 3.630 -24.109 27.822 1.00 59.12 105 HIS A O 1
ATOM 876 N N . GLU A 1 106 ? 5.753 -24.668 27.375 1.00 68.69 106 GLU A N 1
ATOM 877 C CA . GLU A 1 106 ? 6.176 -23.308 27.034 1.00 68.69 106 GLU A CA 1
ATOM 878 C C . GLU A 1 106 ? 6.348 -23.136 25.522 1.00 68.69 106 GLU A C 1
ATOM 880 O O . GLU A 1 106 ? 7.062 -23.886 24.854 1.00 68.69 106 GLU A O 1
ATOM 885 N N . ILE A 1 107 ? 5.717 -22.097 24.972 1.00 77.75 107 ILE A N 1
ATOM 886 C CA . ILE A 1 107 ? 5.850 -21.752 23.557 1.00 77.75 107 ILE A CA 1
ATOM 887 C C . ILE A 1 107 ? 7.189 -21.044 23.337 1.00 77.75 107 ILE A C 1
ATOM 889 O O . ILE A 1 107 ? 7.321 -19.853 23.612 1.00 77.75 107 ILE A O 1
ATOM 893 N N . PHE A 1 108 ? 8.172 -21.771 22.803 1.00 80.88 108 PHE A N 1
ATOM 894 C CA . PHE A 1 108 ? 9.444 -21.198 22.355 1.00 80.88 108 PHE A CA 1
ATOM 895 C C . PHE A 1 108 ? 9.465 -20.951 20.839 1.00 80.88 108 PHE A C 1
ATOM 897 O O . PHE A 1 108 ? 9.819 -19.857 20.404 1.00 80.88 108 PHE A O 1
ATOM 904 N N . ILE A 1 109 ? 9.053 -21.928 20.022 1.00 86.44 109 ILE A N 1
ATOM 905 C CA . ILE A 1 109 ? 9.049 -21.816 18.553 1.00 86.44 109 ILE A CA 1
ATOM 906 C C . ILE A 1 109 ? 7.652 -21.450 18.042 1.00 86.44 109 ILE A C 1
ATOM 908 O O . ILE A 1 109 ? 6.672 -22.109 18.380 1.00 86.44 109 ILE A O 1
ATOM 912 N N . ILE A 1 110 ? 7.581 -20.441 17.171 1.00 88.81 110 ILE A N 1
ATOM 913 C CA . ILE A 1 110 ? 6.364 -19.997 16.483 1.00 88.81 110 ILE A CA 1
ATOM 914 C C . ILE A 1 110 ? 6.578 -20.151 14.968 1.00 88.81 110 ILE A C 1
ATOM 916 O O . ILE A 1 110 ? 7.249 -19.314 14.351 1.00 88.81 110 ILE A O 1
ATOM 920 N N . PRO A 1 111 ? 6.047 -21.213 14.337 1.00 87.12 111 PRO A N 1
ATOM 921 C CA . PRO A 1 111 ? 6.081 -21.354 12.886 1.00 87.12 111 PRO A CA 1
ATOM 922 C C . PRO A 1 111 ? 5.121 -20.358 12.229 1.00 87.12 111 PRO A C 1
ATOM 924 O O . PRO A 1 111 ? 3.939 -20.301 12.572 1.00 87.12 111 PRO A O 1
ATOM 927 N N . VAL A 1 112 ? 5.616 -19.589 11.261 1.00 89.12 112 VAL A N 1
ATOM 928 C CA . VAL A 1 112 ? 4.839 -18.563 10.559 1.00 89.12 112 VAL A CA 1
ATOM 929 C C . VAL A 1 112 ? 4.989 -18.753 9.055 1.00 89.12 112 VAL A C 1
ATOM 931 O O . VAL A 1 112 ? 6.100 -18.675 8.535 1.00 89.12 112 VAL A O 1
ATOM 934 N N . ARG A 1 113 ? 3.892 -19.004 8.339 1.00 87.94 113 ARG A N 1
ATOM 935 C CA . ARG A 1 113 ? 3.900 -19.195 6.886 1.00 87.94 113 ARG A CA 1
ATOM 936 C C . ARG A 1 113 ? 3.624 -17.878 6.155 1.00 87.94 113 ARG A C 1
ATOM 938 O O . ARG A 1 113 ? 2.735 -17.116 6.534 1.00 87.94 113 ARG A O 1
ATOM 945 N N . LEU A 1 114 ? 4.396 -17.624 5.102 1.00 85.44 114 LEU A N 1
ATOM 946 C CA . LEU A 1 114 ? 4.306 -16.430 4.252 1.00 85.44 114 LEU A CA 1
ATOM 947 C C . LEU A 1 114 ? 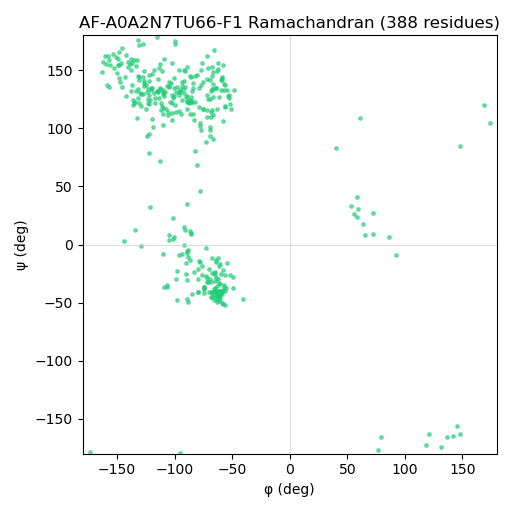3.511 -16.670 2.962 1.00 85.44 114 LEU A C 1
ATOM 949 O O . LEU A 1 114 ? 3.001 -15.725 2.372 1.00 85.44 114 LEU A O 1
ATOM 953 N N . ASP A 1 115 ? 3.413 -17.924 2.530 1.00 78.44 115 ASP A N 1
ATOM 954 C CA . ASP A 1 115 ? 2.636 -18.375 1.380 1.00 78.44 115 ASP A CA 1
ATOM 955 C C . ASP A 1 115 ? 2.057 -19.774 1.645 1.00 78.44 115 ASP A C 1
ATOM 957 O O . ASP A 1 115 ? 2.418 -20.437 2.629 1.00 78.44 115 ASP A O 1
ATOM 961 N N . ASP A 1 116 ? 1.142 -20.216 0.777 1.00 79.62 116 ASP A N 1
ATOM 962 C CA . ASP A 1 116 ? 0.525 -21.537 0.888 1.00 79.62 116 ASP A CA 1
ATOM 963 C C . ASP A 1 116 ? 1.558 -22.624 0.570 1.00 79.62 116 ASP A C 1
ATOM 965 O O . ASP A 1 116 ? 1.828 -22.958 -0.588 1.00 79.62 116 ASP A O 1
ATOM 969 N N . CYS A 1 117 ? 2.206 -23.120 1.622 1.00 70.44 117 CYS A N 1
ATOM 970 C CA . CYS A 1 117 ? 3.248 -24.127 1.542 1.00 70.44 117 CYS A CA 1
ATOM 971 C C . CYS A 1 117 ? 3.112 -25.186 2.640 1.00 70.44 117 CYS A C 1
ATOM 973 O O . CYS A 1 117 ? 2.661 -24.921 3.762 1.00 70.44 117 CYS A O 1
ATOM 975 N N . ASP A 1 118 ? 3.561 -26.396 2.309 1.00 63.38 118 ASP A N 1
ATOM 976 C CA . ASP A 1 118 ? 3.650 -27.505 3.252 1.00 63.38 118 ASP A CA 1
ATOM 977 C C . ASP A 1 118 ? 4.889 -27.365 4.145 1.00 63.38 118 ASP A C 1
ATOM 979 O O . ASP A 1 118 ? 6.007 -27.129 3.671 1.00 63.38 118 ASP A O 1
ATOM 983 N N . ILE A 1 119 ? 4.716 -27.577 5.450 1.00 62.34 119 ILE A N 1
ATOM 984 C CA . ILE A 1 119 ? 5.824 -27.630 6.409 1.00 62.34 119 ILE A CA 1
ATOM 985 C C . ILE A 1 119 ? 6.511 -28.994 6.266 1.00 62.34 119 ILE A C 1
ATOM 987 O O . ILE A 1 119 ? 6.053 -30.006 6.786 1.00 62.34 119 ILE A O 1
ATOM 991 N N . LEU A 1 120 ? 7.618 -29.026 5.518 1.00 53.72 120 LEU A N 1
ATOM 992 C CA . LEU A 1 120 ? 8.312 -30.276 5.176 1.00 53.72 120 LEU A CA 1
ATOM 993 C C . LEU A 1 120 ? 9.203 -30.844 6.303 1.00 53.72 120 LEU A C 1
ATOM 995 O O . LEU A 1 120 ? 9.632 -31.995 6.203 1.00 53.72 120 LEU A O 1
ATOM 999 N N . ASP A 1 121 ? 9.525 -30.073 7.352 1.00 59.84 121 ASP A N 1
ATOM 1000 C CA . ASP A 1 121 ? 10.292 -30.587 8.502 1.00 59.84 121 ASP A CA 1
ATOM 1001 C C . ASP A 1 121 ? 9.341 -31.273 9.491 1.00 59.84 121 ASP A C 1
ATOM 1003 O O . ASP A 1 121 ? 8.527 -30.621 10.141 1.00 59.84 121 ASP A O 1
ATOM 1007 N N . GLN A 1 122 ? 9.466 -32.597 9.618 1.00 55.22 122 GLN A N 1
ATOM 1008 C CA . GLN A 1 122 ? 8.617 -33.431 10.477 1.00 55.22 122 GLN A CA 1
ATOM 1009 C C . GLN A 1 122 ? 8.611 -32.985 11.944 1.00 55.22 122 GLN A C 1
ATOM 1011 O O . GLN A 1 122 ? 7.620 -33.203 12.627 1.00 55.22 122 GLN A O 1
ATOM 1016 N N . ARG A 1 123 ? 9.677 -32.331 12.425 1.00 58.38 123 ARG A N 1
ATOM 1017 C CA . ARG A 1 123 ? 9.763 -31.845 13.814 1.00 58.38 123 ARG A CA 1
ATOM 1018 C C . ARG A 1 123 ? 8.939 -30.584 14.063 1.00 58.38 123 ARG A C 1
ATOM 1020 O O . ARG A 1 123 ? 8.652 -30.271 15.208 1.00 58.38 123 ARG A O 1
ATOM 1027 N N . LEU A 1 124 ? 8.566 -29.869 13.001 1.00 62.81 124 LEU A N 1
ATOM 1028 C CA . LEU A 1 124 ? 7.622 -28.753 13.058 1.00 62.81 124 LEU A CA 1
ATOM 1029 C C . LEU A 1 124 ? 6.188 -29.179 12.712 1.00 62.81 124 LEU A C 1
ATOM 1031 O O . LEU A 1 124 ? 5.274 -28.379 12.871 1.00 62.81 124 LEU A O 1
ATOM 1035 N N . GLY A 1 125 ? 5.984 -30.415 12.241 1.00 56.28 125 GLY A N 1
ATOM 1036 C CA . GLY A 1 125 ? 4.672 -30.921 11.825 1.00 56.28 125 GLY A CA 1
ATOM 1037 C C . GLY A 1 125 ? 3.654 -31.030 12.964 1.00 56.28 125 GLY A C 1
ATOM 1038 O O . GLY A 1 125 ? 2.457 -30.960 12.706 1.00 56.28 125 GLY A O 1
ATOM 1039 N N . ASP A 1 126 ? 4.129 -31.136 14.208 1.00 60.91 126 ASP A N 1
ATOM 1040 C CA . ASP A 1 126 ? 3.288 -31.187 15.409 1.00 60.91 126 ASP A CA 1
ATOM 1041 C C . ASP A 1 126 ? 2.975 -29.789 15.985 1.00 60.91 126 ASP A C 1
ATOM 1043 O O . ASP A 1 126 ? 2.186 -29.663 16.921 1.00 60.91 126 ASP A O 1
ATOM 1047 N N . PHE A 1 127 ? 3.571 -28.724 15.432 1.00 68.50 127 PHE A N 1
ATOM 1048 C CA . PHE A 1 127 ? 3.344 -27.352 15.885 1.00 68.50 127 PHE A CA 1
ATOM 1049 C C . PHE A 1 127 ? 2.190 -26.698 15.126 1.00 68.50 127 PHE A C 1
ATOM 1051 O O . PHE A 1 127 ? 2.119 -26.735 13.896 1.00 68.50 127 PHE A O 1
ATOM 1058 N N . HIS A 1 128 ? 1.320 -26.003 15.861 1.00 72.19 128 HIS A N 1
ATOM 1059 C CA . HIS A 1 128 ? 0.402 -25.048 15.251 1.00 72.19 128 HIS A CA 1
ATOM 1060 C C . HIS A 1 128 ? 1.192 -23.902 14.608 1.00 72.19 128 HIS A C 1
ATOM 1062 O O . HIS A 1 128 ? 2.109 -23.350 15.214 1.00 72.19 128 HIS A O 1
ATOM 1068 N N . PHE A 1 129 ? 0.817 -23.538 13.384 1.00 81.12 129 PHE A N 1
ATOM 1069 C CA . PHE A 1 129 ? 1.422 -22.446 12.630 1.00 81.12 129 PHE A CA 1
ATOM 1070 C C . PHE A 1 129 ? 0.469 -21.255 12.501 1.00 81.12 129 PHE A C 1
ATOM 1072 O O . PHE A 1 129 ? -0.752 -21.385 12.627 1.00 81.12 129 PHE A O 1
ATOM 1079 N N . VAL A 1 130 ? 1.044 -20.088 12.223 1.00 85.19 130 VAL A N 1
ATOM 1080 C CA . VAL A 1 130 ? 0.315 -18.863 11.890 1.00 85.19 130 VAL A CA 1
ATOM 1081 C C . VAL A 1 130 ? 0.533 -18.529 10.420 1.00 85.19 130 VAL A C 1
ATOM 1083 O O . VAL A 1 130 ? 1.667 -18.518 9.955 1.00 85.19 130 VAL A O 1
ATOM 1086 N N . ASP A 1 131 ? -0.534 -18.206 9.701 1.00 85.62 131 ASP A N 1
ATOM 1087 C CA . ASP A 1 131 ? -0.440 -17.724 8.324 1.00 85.62 131 ASP A CA 1
ATOM 1088 C C . ASP A 1 131 ? -0.469 -16.195 8.312 1.00 85.62 131 ASP A C 1
ATOM 1090 O O . ASP A 1 131 ? -1.367 -15.598 8.903 1.00 85.62 131 ASP A O 1
ATOM 1094 N N . LEU A 1 132 ? 0.498 -15.565 7.636 1.00 84.12 132 LEU A N 1
ATOM 1095 C CA . LEU A 1 132 ? 0.470 -14.127 7.312 1.00 84.12 132 LEU A CA 1
ATOM 1096 C C . LEU A 1 132 ? -0.196 -13.851 5.951 1.00 84.12 132 LEU A C 1
ATOM 1098 O O . LEU A 1 132 ? -0.074 -12.759 5.399 1.00 84.12 132 LEU A O 1
ATOM 1102 N N . PHE A 1 133 ? -0.864 -14.855 5.388 1.00 81.38 133 PHE A N 1
ATOM 1103 C CA . PHE A 1 133 ? -1.587 -14.796 4.126 1.00 81.38 133 PHE A CA 1
ATOM 1104 C C . PHE A 1 133 ? -2.917 -15.560 4.268 1.00 81.38 133 PHE A C 1
ATOM 1106 O O . PHE A 1 133 ? -3.035 -16.450 5.110 1.00 81.38 133 PHE A O 1
ATOM 1113 N N . PRO A 1 134 ? -3.937 -15.236 3.458 1.00 64.50 134 PRO A N 1
ATOM 1114 C CA . PRO A 1 134 ? -4.009 -14.057 2.590 1.00 64.50 134 PRO A CA 1
ATOM 1115 C C . PRO A 1 134 ? -4.108 -12.736 3.378 1.00 64.50 134 PRO A C 1
ATOM 1117 O O . PRO A 1 134 ? -3.937 -11.670 2.797 1.00 64.50 134 PRO A O 1
ATOM 1120 N N . ASP A 1 135 ? -4.356 -12.810 4.688 1.00 77.50 135 ASP A N 1
ATOM 1121 C CA . ASP A 1 135 ? -4.543 -11.671 5.585 1.00 77.50 135 ASP A CA 1
ATOM 1122 C C . ASP A 1 135 ? -3.353 -11.538 6.551 1.00 77.50 135 ASP A C 1
ATOM 1124 O O . ASP A 1 135 ? -3.221 -12.281 7.530 1.00 77.50 135 ASP A O 1
ATOM 1128 N N . TYR A 1 136 ? -2.470 -10.584 6.252 1.00 77.81 136 TYR A N 1
ATOM 1129 C CA . TYR A 1 136 ? -1.276 -10.318 7.052 1.00 77.81 136 TYR A CA 1
ATOM 1130 C C . TYR A 1 136 ? -1.612 -9.795 8.448 1.00 77.81 136 TYR A C 1
ATOM 1132 O O . TYR A 1 136 ? -0.945 -10.179 9.405 1.00 77.81 136 TYR A O 1
ATOM 1140 N N . ASP A 1 137 ? -2.629 -8.945 8.585 1.00 69.06 137 ASP A N 1
ATOM 1141 C CA . ASP A 1 137 ? -2.923 -8.274 9.851 1.00 69.06 137 ASP A CA 1
ATOM 1142 C C . ASP A 1 137 ? -3.552 -9.254 10.847 1.00 69.06 137 ASP A C 1
ATOM 1144 O O . ASP A 1 137 ? -3.182 -9.272 12.025 1.00 69.06 137 ASP A O 1
ATOM 1148 N N . GLN A 1 138 ? -4.416 -10.159 10.372 1.00 72.25 138 GLN A N 1
ATOM 1149 C CA . GLN A 1 138 ? -4.915 -11.266 11.190 1.00 72.25 138 GLN A CA 1
ATOM 1150 C C . GLN A 1 138 ? -3.780 -12.203 11.628 1.00 72.25 138 GLN A C 1
ATOM 1152 O O . GLN A 1 138 ? -3.741 -12.645 12.783 1.00 72.25 138 GLN A O 1
ATOM 1157 N N . GLY A 1 139 ? -2.861 -12.522 10.717 1.00 74.50 139 GLY A N 1
ATOM 1158 C CA . GLY A 1 139 ? -1.683 -13.323 11.026 1.00 74.50 139 GLY A CA 1
ATOM 1159 C C . GLY A 1 139 ? -0.790 -12.654 12.073 1.00 74.50 139 GLY A C 1
ATOM 1160 O O . GLY A 1 139 ? -0.444 -13.261 13.087 1.00 74.50 139 GLY A O 1
ATOM 1161 N N . LEU A 1 140 ? -0.488 -11.370 11.884 1.00 83.25 140 LEU A N 1
ATOM 1162 C CA . LEU A 1 140 ? 0.297 -10.560 12.809 1.00 83.25 140 LEU A CA 1
ATOM 1163 C C . LEU A 1 140 ? -0.355 -10.505 14.195 1.00 83.25 140 LEU A C 1
ATOM 1165 O O . LEU A 1 140 ? 0.335 -10.683 15.197 1.00 83.25 140 LEU A O 1
ATOM 1169 N N . ALA A 1 141 ? -1.677 -10.332 14.274 1.00 73.62 141 ALA A N 1
ATOM 1170 C CA . ALA A 1 141 ? -2.402 -10.319 15.542 1.00 73.62 141 ALA A CA 1
ATOM 1171 C C . ALA A 1 141 ? -2.229 -11.631 16.327 1.00 73.62 141 ALA A C 1
ATOM 1173 O O . ALA A 1 141 ? -2.017 -11.599 17.540 1.00 73.62 141 ALA A O 1
ATOM 1174 N N . LYS A 1 142 ? -2.249 -12.783 15.642 1.00 78.50 142 LYS A N 1
ATOM 1175 C CA . LYS A 1 142 ? -1.988 -14.093 16.265 1.00 78.50 142 LYS A CA 1
ATOM 1176 C C . LYS A 1 142 ? -0.549 -14.202 16.766 1.00 78.50 142 LYS A C 1
ATOM 1178 O O . LYS A 1 142 ? -0.340 -14.648 17.890 1.00 78.50 142 LYS A O 1
ATOM 1183 N N . VAL A 1 143 ? 0.431 -13.744 15.980 1.00 86.12 143 VAL A N 1
ATOM 1184 C CA . VAL A 1 143 ? 1.837 -13.695 16.419 1.00 86.12 143 VAL A CA 1
ATOM 1185 C C . VAL A 1 143 ? 1.964 -12.845 17.687 1.00 86.12 143 VAL A C 1
ATOM 1187 O O . VAL A 1 143 ? 2.496 -13.314 18.689 1.00 86.12 143 VAL A O 1
ATOM 1190 N N . LEU A 1 144 ? 1.418 -11.627 17.693 1.00 83.25 144 LEU A N 1
ATOM 1191 C CA . LEU A 1 144 ? 1.473 -10.716 18.841 1.00 83.25 144 LEU A CA 1
ATOM 1192 C C . LEU A 1 144 ? 0.751 -11.272 20.078 1.00 83.25 144 LEU A C 1
ATOM 1194 O O . LEU A 1 144 ? 1.224 -11.079 21.202 1.00 83.25 144 LEU A O 1
ATOM 1198 N N . GLN A 1 145 ? -0.354 -11.999 19.890 1.00 80.75 145 GLN A N 1
ATOM 1199 C CA . GLN A 1 145 ? -1.059 -12.691 20.970 1.00 80.75 145 GLN A CA 1
ATOM 1200 C C . GLN A 1 145 ? -0.153 -13.725 21.649 1.00 80.75 145 GLN A C 1
ATOM 1202 O O . GLN A 1 145 ? -0.067 -13.751 22.880 1.00 80.75 145 GLN A O 1
ATOM 1207 N N . THR A 1 146 ? 0.551 -14.540 20.859 1.00 83.56 146 THR A N 1
ATOM 1208 C CA . THR A 1 146 ? 1.511 -15.523 21.374 1.00 83.56 146 THR A CA 1
ATOM 1209 C C . THR A 1 146 ? 2.663 -14.835 22.103 1.00 83.56 146 THR A C 1
ATOM 1211 O O . THR A 1 146 ? 2.978 -15.199 23.235 1.00 83.56 146 THR A O 1
ATOM 1214 N N . LEU A 1 147 ? 3.244 -13.784 21.513 1.00 82.50 147 LEU A N 1
ATOM 1215 C CA . LEU A 1 147 ? 4.350 -13.035 22.122 1.00 82.50 147 LEU A CA 1
ATOM 1216 C C . LEU A 1 147 ? 3.961 -12.391 23.465 1.00 82.50 147 LEU A C 1
ATOM 1218 O O . LEU A 1 147 ? 4.768 -12.355 24.395 1.00 82.50 147 LEU A O 1
ATOM 1222 N N . SER A 1 148 ? 2.707 -11.960 23.605 1.00 77.50 148 SER A N 1
ATOM 1223 C CA . SER A 1 148 ? 2.169 -11.363 24.837 1.00 77.50 148 SER A CA 1
ATOM 1224 C C . SER A 1 148 ? 1.931 -12.372 25.973 1.00 77.50 148 SER A C 1
ATOM 1226 O O . SER A 1 148 ? 1.544 -11.971 27.069 1.00 77.50 148 SER A O 1
ATOM 1228 N N . GLY A 1 149 ? 2.163 -13.674 25.752 1.00 65.75 149 GLY A N 1
ATOM 1229 C CA . GLY A 1 149 ? 2.150 -14.691 26.808 1.00 65.75 149 GLY A CA 1
ATOM 1230 C C . GLY A 1 149 ? 0.765 -15.039 27.357 1.00 65.75 149 GLY A C 1
ATOM 1231 O O . GLY A 1 149 ? 0.658 -15.464 28.507 1.00 65.75 149 GLY A O 1
ATOM 1232 N N . THR A 1 150 ? -0.304 -14.878 26.568 1.00 46.19 150 THR A N 1
ATOM 1233 C CA . THR A 1 150 ? -1.645 -15.323 26.990 1.00 46.19 150 THR A CA 1
ATOM 1234 C C . THR A 1 150 ? -1.792 -16.823 26.751 1.00 46.19 150 THR A C 1
ATOM 1236 O O . THR A 1 150 ? -2.531 -17.245 25.866 1.00 46.19 150 THR A O 1
ATOM 1239 N N . ASP A 1 151 ? -1.062 -17.630 27.522 1.00 38.34 151 ASP A N 1
ATOM 1240 C CA . ASP A 1 151 ? -1.222 -19.078 27.488 1.00 38.34 151 ASP A CA 1
ATOM 1241 C C . ASP A 1 151 ? -2.340 -19.501 28.444 1.00 38.34 151 ASP A C 1
ATOM 1243 O O . ASP A 1 151 ? -2.294 -19.362 29.671 1.00 38.34 151 ASP A O 1
ATOM 1247 N N . SER A 1 152 ? -3.414 -19.984 27.843 1.00 29.55 152 SER A N 1
ATOM 1248 C CA . SER A 1 152 ? -4.525 -20.628 28.512 1.00 29.55 152 SER A CA 1
ATOM 1249 C C . SER A 1 152 ? -4.094 -21.990 29.064 1.00 29.55 152 SER A C 1
ATOM 1251 O O . SER A 1 152 ? -4.096 -22.959 28.320 1.00 29.55 152 SER A O 1
ATOM 1253 N N . MET A 1 153 ? -3.813 -22.091 30.372 1.00 29.59 153 MET A N 1
ATOM 1254 C CA . MET A 1 153 ? -4.511 -22.997 31.311 1.00 29.59 153 MET A CA 1
ATOM 1255 C C . MET A 1 153 ? -3.828 -23.127 32.694 1.00 29.59 153 MET A C 1
ATOM 1257 O O . MET A 1 153 ? -2.752 -23.685 32.841 1.00 29.59 153 MET A O 1
ATOM 1261 N N . LYS A 1 154 ? -4.607 -22.750 33.722 1.00 30.05 154 LYS A N 1
ATOM 1262 C CA . LYS A 1 154 ? -4.690 -23.307 35.091 1.00 30.05 154 LYS A CA 1
ATOM 1263 C C . LYS A 1 154 ? -3.445 -23.275 35.999 1.00 30.05 154 LYS A C 1
ATOM 1265 O O . LYS A 1 154 ? -2.629 -24.185 36.011 1.00 30.05 154 LYS A O 1
ATOM 1270 N N . SER A 1 155 ? -3.506 -22.407 37.010 1.00 28.55 155 SER A N 1
ATOM 1271 C CA . SER A 1 155 ? -3.147 -22.793 38.387 1.00 28.55 155 SER A CA 1
ATOM 1272 C C . SER A 1 155 ? -4.333 -22.541 39.321 1.00 28.55 155 SER A C 1
ATOM 1274 O O . SER A 1 155 ? -4.602 -21.453 39.822 1.00 28.55 155 SER A O 1
ATOM 1276 N N . GLN A 1 156 ? -5.078 -23.623 39.515 1.00 27.45 156 GLN A N 1
ATOM 1277 C CA . GLN A 1 156 ? -6.270 -23.780 40.338 1.00 27.45 156 GLN A CA 1
ATOM 1278 C C . GLN A 1 156 ? -5.907 -23.908 41.834 1.00 27.45 156 GLN A C 1
ATOM 1280 O O . GLN A 1 156 ? -6.407 -24.789 42.523 1.00 27.45 156 GLN A O 1
ATOM 1285 N N . SER A 1 157 ? -5.012 -23.050 42.339 1.00 29.41 157 SER A N 1
ATOM 1286 C CA . SER A 1 157 ? -4.499 -23.123 43.721 1.00 29.41 157 SER A CA 1
ATOM 1287 C C . SER A 1 157 ? -4.450 -21.787 44.475 1.00 29.41 157 SER A C 1
ATOM 1289 O O . SER A 1 157 ? -3.883 -21.725 45.559 1.00 29.41 157 SER A O 1
ATOM 1291 N N . TYR A 1 158 ? -5.085 -20.730 43.961 1.00 31.38 158 TYR A N 1
ATOM 1292 C CA . TYR A 1 158 ? -5.259 -19.452 44.677 1.00 31.38 158 TYR A CA 1
ATOM 1293 C C . TYR A 1 158 ? -6.742 -19.066 44.857 1.00 31.38 158 TYR A C 1
ATOM 1295 O O . TYR A 1 158 ? -7.090 -17.891 44.856 1.00 31.38 158 TYR A O 1
ATOM 1303 N N . MET A 1 159 ? -7.641 -20.050 45.012 1.00 27.73 159 MET A N 1
ATOM 1304 C CA . MET A 1 159 ? -9.066 -19.808 45.315 1.00 27.73 159 MET A CA 1
ATOM 1305 C C . MET A 1 159 ? -9.465 -19.990 46.787 1.00 27.73 159 MET A C 1
ATOM 1307 O O . MET A 1 159 ? -10.639 -19.840 47.112 1.00 27.73 159 MET A O 1
ATOM 1311 N N . GLU A 1 160 ? -8.532 -20.209 47.710 1.00 29.69 160 GLU A N 1
ATOM 1312 C CA . GLU A 1 160 ? -8.859 -20.254 49.142 1.00 29.69 160 GLU A CA 1
ATOM 1313 C C . GLU A 1 160 ? -8.061 -19.217 49.926 1.00 29.69 160 GLU A C 1
ATOM 1315 O O . GLU A 1 160 ? -7.051 -19.523 50.546 1.00 29.69 160 GLU A O 1
ATOM 1320 N N . ALA A 1 161 ? -8.527 -17.967 49.841 1.00 31.20 161 ALA A N 1
ATOM 1321 C CA . ALA A 1 161 ? -8.528 -16.939 50.892 1.00 31.20 161 ALA A CA 1
ATOM 1322 C C . ALA A 1 161 ? -8.371 -15.544 50.275 1.00 31.20 161 ALA A C 1
ATOM 1324 O O . ALA A 1 161 ? -7.268 -15.011 50.217 1.00 31.20 161 ALA A O 1
ATOM 1325 N N . GLN A 1 162 ? -9.487 -14.945 49.850 1.00 30.98 162 GLN A N 1
ATOM 1326 C CA . GLN A 1 162 ? -9.875 -13.562 50.172 1.00 30.98 162 GLN A CA 1
ATOM 1327 C C . GLN A 1 162 ? -11.130 -13.187 49.376 1.00 30.98 162 GLN A C 1
ATOM 1329 O O . GLN A 1 162 ? -11.107 -12.930 48.178 1.00 30.98 162 GLN A O 1
ATOM 1334 N N . THR A 1 163 ? -12.255 -13.159 50.080 1.00 37.19 163 THR A N 1
ATOM 1335 C CA . THR A 1 163 ? -13.530 -12.613 49.621 1.00 37.19 163 THR A CA 1
ATOM 1336 C C . THR A 1 163 ? -13.441 -11.091 49.507 1.00 37.19 163 THR A C 1
ATOM 1338 O O . THR A 1 163 ? -13.611 -10.392 50.505 1.00 37.19 163 THR A O 1
ATOM 1341 N N . VAL A 1 164 ? -13.224 -10.571 48.299 1.00 31.33 164 VAL A N 1
ATOM 1342 C CA . VAL A 1 164 ? -13.645 -9.217 47.902 1.00 31.33 164 VAL A CA 1
ATOM 1343 C C . VAL A 1 164 ? -14.113 -9.300 46.443 1.00 31.33 164 VAL A C 1
ATOM 1345 O O . VAL A 1 164 ? -13.378 -9.844 45.621 1.00 31.33 164 VAL A O 1
ATOM 1348 N N . PRO A 1 165 ? -15.319 -8.820 46.087 1.00 27.41 165 PRO A N 1
ATOM 1349 C CA . PRO A 1 165 ? -15.783 -8.876 44.703 1.00 27.41 165 PRO A CA 1
ATOM 1350 C C . PRO A 1 165 ? -14.906 -7.960 43.829 1.00 27.41 165 PRO A C 1
ATOM 1352 O O . PRO A 1 165 ? -14.669 -6.813 44.229 1.00 27.41 165 PRO A O 1
ATOM 1355 N N . PRO A 1 166 ? -14.434 -8.391 42.643 1.00 31.84 166 PRO A N 1
ATOM 1356 C CA . PRO A 1 166 ? -13.775 -7.477 41.724 1.00 31.84 166 PRO A CA 1
ATOM 1357 C C . PRO A 1 166 ? -14.826 -6.495 41.203 1.00 31.84 166 PRO A C 1
ATOM 1359 O O . PRO A 1 166 ? -15.758 -6.880 40.501 1.00 31.84 166 PRO A O 1
ATOM 1362 N N . LYS A 1 167 ? -14.693 -5.211 41.549 1.00 34.53 167 LYS A N 1
ATOM 1363 C CA . LYS A 1 167 ? -15.290 -4.149 40.735 1.00 34.53 167 LYS A CA 1
ATOM 1364 C C . LYS A 1 167 ? -14.614 -4.217 39.368 1.00 34.53 167 LYS A C 1
ATOM 1366 O O . LYS A 1 167 ? -13.405 -4.023 39.281 1.00 34.53 167 LYS A O 1
ATOM 1371 N N . GLU A 1 168 ? -15.388 -4.511 38.332 1.00 36.53 168 GLU A N 1
ATOM 1372 C CA . GLU A 1 168 ? -14.945 -4.448 36.943 1.00 36.53 168 GLU A CA 1
ATOM 1373 C C . GLU A 1 168 ? -14.404 -3.050 36.621 1.00 36.53 168 GLU A C 1
ATOM 1375 O O . GLU A 1 168 ? -15.120 -2.047 36.671 1.00 36.53 168 GLU A O 1
ATOM 1380 N N . PHE A 1 169 ? -13.129 -2.985 36.254 1.00 40.00 169 PHE A N 1
ATOM 1381 C CA . PHE A 1 169 ? -12.543 -1.843 35.563 1.00 40.00 169 PHE A CA 1
ATOM 1382 C C . PHE A 1 169 ? -12.164 -2.305 34.156 1.00 40.00 169 PHE A C 1
ATOM 1384 O O . PHE A 1 169 ? -10.990 -2.489 33.852 1.00 40.00 169 PHE A O 1
ATOM 1391 N N . SER A 1 170 ? -13.161 -2.536 33.298 1.00 56.41 170 SER A N 1
ATOM 1392 C CA . SER A 1 170 ? -12.878 -2.669 31.869 1.00 56.41 170 SER A CA 1
ATOM 1393 C C . SER A 1 170 ? -12.446 -1.298 31.350 1.00 56.41 170 SER A C 1
ATOM 1395 O O . SER A 1 170 ? -13.245 -0.363 31.306 1.00 56.41 170 SER A O 1
ATOM 1397 N N . ASN A 1 171 ? -11.162 -1.168 31.015 1.00 74.44 171 ASN A N 1
ATOM 1398 C CA . ASN A 1 171 ? -10.605 -0.016 30.302 1.00 74.44 171 ASN A CA 1
ATOM 1399 C C . ASN A 1 171 ? -10.747 -0.177 28.778 1.00 74.44 171 ASN A C 1
ATOM 1401 O O . ASN A 1 171 ? -10.144 0.589 28.033 1.00 74.44 171 ASN A O 1
ATOM 1405 N N . LYS A 1 172 ? -11.496 -1.182 28.301 1.00 82.06 172 LYS A N 1
ATOM 1406 C CA . LYS A 1 172 ? -11.727 -1.405 26.873 1.00 82.06 172 LYS A CA 1
ATOM 1407 C C . LYS A 1 172 ? -12.568 -0.256 26.304 1.00 82.06 172 LYS A C 1
ATOM 1409 O O . LYS A 1 172 ? -13.629 0.023 26.868 1.00 82.06 172 LYS A O 1
ATOM 1414 N N . PRO A 1 173 ? -12.124 0.407 25.223 1.00 89.19 173 PRO A N 1
ATOM 1415 C CA . PRO A 1 173 ? -12.929 1.435 24.588 1.00 89.19 173 PRO A CA 1
ATOM 1416 C C . PRO A 1 173 ? -14.164 0.800 23.936 1.00 89.19 173 PRO A C 1
ATOM 1418 O O . PRO A 1 173 ? -14.104 -0.317 23.419 1.00 89.19 173 PRO A O 1
ATOM 1421 N N . VAL A 1 174 ? -15.286 1.513 23.949 1.00 91.62 174 VAL A N 1
ATOM 1422 C CA . VAL A 1 174 ? -16.549 1.076 23.341 1.00 91.62 174 VAL A CA 1
ATOM 1423 C C . VAL A 1 174 ? -17.002 2.143 22.362 1.00 91.62 174 VAL A C 1
ATOM 1425 O O . VAL A 1 174 ? -17.283 3.270 22.768 1.00 91.62 174 VAL A O 1
ATOM 1428 N N . ILE A 1 175 ? -17.072 1.800 21.078 1.00 93.88 175 ILE A N 1
ATOM 1429 C CA . ILE A 1 175 ? -17.628 2.700 20.063 1.00 93.88 175 ILE A CA 1
ATOM 1430 C C . ILE A 1 175 ? -19.112 2.924 20.382 1.00 93.88 175 ILE A C 1
ATOM 1432 O O . ILE A 1 175 ? -19.825 1.991 20.744 1.00 93.88 175 ILE A O 1
ATOM 1436 N N . GLN A 1 176 ? -19.552 4.177 20.315 1.00 94.44 176 GLN A N 1
ATOM 1437 C CA . GLN A 1 176 ? -20.930 4.600 20.563 1.00 94.44 176 GLN A CA 1
ATOM 1438 C C . GLN A 1 176 ? -21.648 4.987 19.275 1.00 94.44 176 GLN A C 1
ATOM 1440 O O . GLN A 1 176 ? -22.843 4.727 19.154 1.00 94.44 176 GLN A O 1
ATOM 1445 N N . SER A 1 177 ? -20.934 5.612 18.338 1.00 94.19 177 SER A N 1
ATOM 1446 C CA . SER A 1 177 ? -21.459 5.917 17.012 1.00 94.19 177 SER A CA 1
ATOM 1447 C C . SER A 1 177 ? -20.345 5.992 15.975 1.00 94.19 177 SER A C 1
ATOM 1449 O O . SER A 1 177 ? -19.191 6.314 16.285 1.00 94.19 177 SER A O 1
ATOM 1451 N N . VAL A 1 178 ? -20.731 5.684 14.739 1.00 95.44 178 VAL A N 1
ATOM 1452 C CA . VAL A 1 178 ? -19.970 5.958 13.524 1.00 95.44 178 VAL A CA 1
ATOM 1453 C C . VAL A 1 178 ? -20.943 6.582 12.539 1.00 95.44 178 VAL A C 1
ATOM 1455 O O . VAL A 1 178 ? -21.833 5.904 12.028 1.00 95.44 178 VAL A O 1
ATOM 1458 N N . ASP A 1 179 ? -20.775 7.874 12.303 1.00 94.75 179 ASP A N 1
ATOM 1459 C CA . ASP A 1 179 ? -21.701 8.693 11.536 1.00 94.75 179 ASP A CA 1
ATOM 1460 C C . ASP A 1 179 ? -21.028 9.166 10.248 1.00 94.75 179 ASP A C 1
ATOM 1462 O O . ASP A 1 179 ? -19.896 9.654 10.263 1.00 94.75 179 ASP A O 1
ATOM 1466 N N . LEU A 1 180 ? -21.731 9.023 9.128 1.00 94.38 180 LEU A N 1
ATOM 1467 C CA . LEU A 1 180 ? -21.310 9.548 7.834 1.00 94.38 180 LEU A CA 1
ATOM 1468 C C . LEU A 1 180 ? -22.019 10.882 7.584 1.00 94.38 180 LEU A C 1
ATOM 1470 O O . LEU A 1 180 ? -23.227 10.981 7.800 1.00 94.38 180 LEU A O 1
ATOM 1474 N N . SER A 1 181 ? -21.293 11.898 7.112 1.00 94.06 181 SER A N 1
ATOM 1475 C CA . SER A 1 181 ? -21.884 13.208 6.794 1.00 94.06 181 SER A CA 1
ATOM 1476 C C . SER A 1 181 ? -22.930 13.141 5.687 1.00 94.06 181 SER A C 1
ATOM 1478 O O . SER A 1 181 ? -23.851 13.948 5.669 1.00 94.06 181 SER A O 1
ATOM 1480 N N . GLU A 1 182 ? -22.778 12.182 4.777 1.00 92.88 182 GLU A N 1
ATOM 1481 C CA . GLU A 1 182 ? -23.675 11.928 3.658 1.00 92.88 182 GLU A CA 1
ATOM 1482 C C . GLU A 1 182 ? -23.898 10.419 3.515 1.00 92.88 182 GLU A C 1
ATOM 1484 O O . GLU A 1 182 ? -23.082 9.599 3.928 1.00 92.88 182 GLU A O 1
ATOM 1489 N N . THR A 1 183 ? -25.007 10.022 2.904 1.00 90.62 183 THR A N 1
ATOM 1490 C CA . THR A 1 183 ? -25.248 8.607 2.544 1.00 90.62 183 THR A CA 1
ATOM 1491 C C . THR A 1 183 ? -25.194 8.381 1.038 1.00 90.62 183 THR A C 1
ATOM 1493 O O . THR A 1 183 ? -25.165 7.240 0.573 1.00 90.62 183 THR A O 1
ATOM 1496 N N . GLU A 1 184 ? -25.116 9.469 0.271 1.00 94.19 184 GLU A N 1
ATOM 1497 C CA . GLU A 1 184 ? -25.024 9.465 -1.177 1.00 94.19 184 GLU A CA 1
ATOM 1498 C C . GLU A 1 184 ? -24.152 10.636 -1.649 1.00 94.19 184 GLU A C 1
ATOM 1500 O O . GLU A 1 184 ? -24.289 11.757 -1.166 1.00 94.19 184 GLU A O 1
ATOM 1505 N N . LEU A 1 185 ? -23.253 10.372 -2.595 1.00 92.44 185 LEU A N 1
ATOM 1506 C CA . LEU A 1 185 ? -22.418 11.370 -3.259 1.00 92.44 185 LEU A CA 1
ATOM 1507 C C . LEU A 1 185 ? -22.654 11.318 -4.766 1.00 92.44 185 LEU A C 1
ATOM 1509 O O . LEU A 1 185 ? -22.847 10.245 -5.343 1.00 92.44 185 LEU A O 1
ATOM 1513 N N . SER A 1 186 ? -22.585 12.477 -5.417 1.00 91.25 186 SER A N 1
ATOM 1514 C CA . SER A 1 186 ? -22.710 12.592 -6.869 1.00 91.25 186 SER A CA 1
ATOM 1515 C C . SER A 1 186 ? -21.602 13.458 -7.449 1.00 91.25 186 SER A C 1
ATOM 1517 O O . SER A 1 186 ? -21.384 14.560 -6.952 1.00 91.25 186 SER A O 1
ATOM 1519 N N . GLU A 1 187 ? -20.977 13.001 -8.535 1.00 89.56 187 GLU A N 1
ATOM 1520 C CA . GLU A 1 187 ? -19.843 13.683 -9.185 1.00 89.56 187 GLU A CA 1
ATOM 1521 C C . GLU A 1 187 ? -18.638 13.905 -8.247 1.00 89.56 187 GLU A C 1
ATOM 1523 O O . GLU A 1 187 ? -17.976 14.944 -8.285 1.00 89.56 187 GLU A O 1
ATOM 1528 N N . GLY A 1 188 ? -18.326 12.901 -7.427 1.00 88.69 188 GLY A N 1
ATOM 1529 C CA . GLY A 1 188 ? -17.283 12.955 -6.404 1.00 88.69 188 GLY A CA 1
ATOM 1530 C C . GLY A 1 188 ? -17.722 13.695 -5.140 1.00 88.69 188 GLY A C 1
ATOM 1531 O O . GLY A 1 188 ? -18.908 13.917 -4.904 1.00 88.69 188 GLY A O 1
ATOM 1532 N N . GLY A 1 189 ? -16.755 14.049 -4.296 1.00 91.00 189 GLY A N 1
ATOM 1533 C CA . GLY A 1 189 ? -16.999 14.817 -3.077 1.00 91.00 189 GLY A CA 1
ATOM 1534 C C . GLY A 1 189 ? -16.150 14.367 -1.898 1.00 91.00 189 GLY A C 1
ATOM 1535 O O . GLY A 1 189 ? -15.161 13.649 -2.044 1.00 91.00 189 GLY A O 1
ATOM 1536 N N . GLU A 1 190 ? -16.547 14.812 -0.714 1.00 93.44 190 GLU A N 1
ATOM 1537 C CA . GLU A 1 190 ? -15.916 14.452 0.549 1.00 93.44 190 GLU A CA 1
ATOM 1538 C C . GLU A 1 190 ? -16.955 13.771 1.443 1.00 93.44 190 GLU A C 1
ATOM 1540 O O . GLU A 1 190 ? -18.084 14.245 1.553 1.00 93.44 190 GLU A O 1
ATOM 1545 N N . ILE A 1 191 ? -16.570 12.661 2.069 1.00 92.06 191 ILE A N 1
ATOM 1546 C CA . ILE A 1 191 ? -17.347 12.000 3.111 1.00 92.06 191 ILE A CA 1
ATOM 1547 C C . ILE A 1 191 ? -16.620 12.192 4.441 1.00 92.06 191 ILE A C 1
ATOM 1549 O O . ILE A 1 191 ? -15.472 11.773 4.594 1.00 92.06 191 ILE A O 1
ATOM 1553 N N . GLU A 1 192 ? -17.256 12.867 5.397 1.00 93.81 192 GLU A N 1
ATOM 1554 C CA . GLU A 1 192 ? -16.749 12.961 6.767 1.00 93.81 192 GLU A CA 1
ATOM 1555 C C . GLU A 1 192 ? -17.297 11.779 7.574 1.00 93.81 192 GLU A C 1
ATOM 1557 O O . GLU A 1 192 ? -18.507 11.582 7.670 1.00 93.81 192 GLU A O 1
ATOM 1562 N N . VAL A 1 193 ? -16.392 10.994 8.152 1.00 93.12 193 VAL A N 1
ATOM 1563 C CA . VAL A 1 193 ? -16.675 9.926 9.109 1.00 93.12 193 VAL A CA 1
ATOM 1564 C C . VAL A 1 193 ? -16.419 10.479 10.507 1.00 93.12 193 VAL A C 1
ATOM 1566 O O . VAL A 1 193 ? -15.281 10.805 10.852 1.00 93.12 193 VAL A O 1
ATOM 1569 N N . THR A 1 194 ? -17.469 10.595 11.315 1.00 95.19 194 THR A N 1
ATOM 1570 C CA . THR A 1 194 ? -17.380 10.982 12.728 1.00 95.19 194 THR A CA 1
ATOM 1571 C C . THR A 1 194 ? -17.486 9.738 13.594 1.00 95.19 194 THR A C 1
ATOM 1573 O O . THR A 1 194 ? -18.419 8.955 13.443 1.00 95.19 194 THR A O 1
ATOM 1576 N N . ILE A 1 195 ? -16.539 9.545 14.508 1.00 95.12 195 ILE A N 1
ATOM 1577 C CA . ILE A 1 195 ? -16.509 8.380 15.399 1.00 95.12 195 ILE A CA 1
ATOM 1578 C C . ILE A 1 195 ? -16.529 8.871 16.830 1.00 95.12 195 ILE A C 1
ATOM 1580 O O . ILE A 1 195 ? -15.681 9.678 17.213 1.00 95.12 195 ILE A O 1
ATOM 1584 N N . ARG A 1 196 ? -17.448 8.329 17.629 1.00 96.94 196 ARG A N 1
ATOM 1585 C CA . ARG A 1 196 ? -17.504 8.545 19.075 1.00 96.94 196 ARG A CA 1
ATOM 1586 C C . ARG A 1 196 ? -17.252 7.247 19.809 1.00 96.94 196 ARG A C 1
ATOM 1588 O O . ARG A 1 196 ? -17.877 6.232 19.507 1.00 96.94 196 ARG A O 1
ATOM 1595 N N . ALA A 1 197 ? -16.375 7.277 20.802 1.00 94.25 197 ALA A N 1
ATOM 1596 C CA . ALA A 1 197 ? -16.079 6.122 21.633 1.00 94.25 197 ALA A CA 1
ATOM 1597 C C . ALA A 1 197 ? -15.983 6.499 23.109 1.00 94.25 197 ALA A C 1
ATOM 1599 O O . ALA A 1 197 ? -15.353 7.488 23.479 1.00 94.25 197 ALA A O 1
ATOM 1600 N N . LYS A 1 198 ? -16.570 5.665 23.967 1.00 94.50 198 LYS A N 1
ATOM 1601 C CA . LYS A 1 198 ? -16.423 5.759 25.414 1.00 94.50 198 LYS A CA 1
ATOM 1602 C C . LYS A 1 198 ? -15.175 5.008 25.864 1.00 94.50 198 LYS A C 1
ATOM 1604 O O . LYS A 1 198 ? -15.060 3.809 25.624 1.00 94.50 198 LYS A O 1
ATOM 1609 N N . SER A 1 199 ? -14.260 5.684 26.545 1.00 91.44 199 SER A N 1
ATOM 1610 C CA . SER A 1 199 ? -13.029 5.113 27.081 1.00 91.44 199 SER A CA 1
ATOM 1611 C C . SER A 1 199 ? -12.496 5.944 28.244 1.00 91.44 199 SER A C 1
ATOM 1613 O O . SER A 1 199 ? -12.390 7.165 28.159 1.00 91.44 199 SER A O 1
ATOM 1615 N N . LYS A 1 200 ? -12.083 5.263 29.318 1.00 86.75 200 LYS A N 1
ATOM 1616 C CA . LYS A 1 200 ? -11.406 5.895 30.464 1.00 86.75 200 LYS A CA 1
ATOM 1617 C C . LYS A 1 200 ? -10.009 6.405 30.122 1.00 86.75 200 LYS A C 1
ATOM 1619 O O . LYS A 1 200 ? -9.545 7.367 30.720 1.00 86.75 200 LYS A O 1
ATOM 1624 N N . ALA A 1 201 ? -9.330 5.715 29.209 1.00 82.12 201 ALA A N 1
ATOM 1625 C CA . ALA A 1 201 ? -8.042 6.133 28.670 1.00 82.12 201 ALA A CA 1
ATOM 1626 C C . ALA A 1 201 ? -8.250 6.870 27.337 1.00 82.12 201 ALA A C 1
ATOM 1628 O O . ALA A 1 201 ? -9.187 6.511 26.613 1.00 82.12 201 ALA A O 1
ATOM 1629 N N . PRO A 1 202 ? -7.383 7.829 26.977 1.00 86.88 202 PRO A N 1
ATOM 1630 C CA . PRO A 1 202 ? -7.458 8.509 25.692 1.00 86.88 202 PRO A CA 1
ATOM 1631 C C . PRO A 1 202 ? -7.504 7.545 24.520 1.00 86.88 202 PRO A C 1
ATOM 1633 O O . PRO A 1 202 ? -6.691 6.629 24.429 1.00 86.88 202 PRO A O 1
ATOM 1636 N N . VAL A 1 203 ? -8.477 7.731 23.633 1.00 84.94 203 VAL A N 1
ATOM 1637 C CA . VAL A 1 203 ? -8.496 7.045 22.337 1.00 84.94 203 VAL A CA 1
ATOM 1638 C C . VAL A 1 203 ? -7.491 7.755 21.436 1.00 84.94 203 VAL A C 1
ATOM 1640 O O . VAL A 1 203 ? -7.411 8.976 21.473 1.00 84.94 203 VAL A O 1
ATOM 1643 N N . ASN A 1 204 ? -6.686 7.025 20.668 1.00 76.44 204 ASN A N 1
ATOM 1644 C CA . ASN A 1 204 ? -5.633 7.634 19.840 1.00 76.44 204 ASN A CA 1
ATOM 1645 C C . ASN A 1 204 ? -5.428 6.932 18.490 1.00 76.44 204 ASN A C 1
ATOM 1647 O O . ASN A 1 204 ? -4.535 7.296 17.723 1.00 76.44 204 ASN A O 1
ATOM 1651 N N . TRP A 1 205 ? -6.241 5.922 18.188 1.00 81.88 205 TRP A N 1
ATOM 1652 C CA . TRP A 1 205 ? -6.048 5.066 17.030 1.00 81.88 205 TRP A CA 1
ATOM 1653 C C . TRP A 1 205 ? -7.385 4.597 16.468 1.00 81.88 205 TRP A C 1
ATOM 1655 O O . TRP A 1 205 ? -8.298 4.249 17.220 1.00 81.88 205 TRP A O 1
ATOM 1665 N N . PHE A 1 206 ? -7.476 4.560 15.141 1.00 81.94 206 PHE A N 1
ATOM 1666 C CA . PHE A 1 206 ? -8.654 4.130 14.396 1.00 81.94 206 PHE A CA 1
ATOM 1667 C C . PHE A 1 206 ? -8.241 3.133 13.309 1.00 81.94 206 PHE A C 1
ATOM 1669 O O . PHE A 1 206 ? -7.365 3.430 12.496 1.00 81.94 206 PHE A O 1
ATOM 1676 N N . ASN A 1 207 ? -8.874 1.961 13.314 1.00 78.94 207 ASN A N 1
ATOM 1677 C CA . ASN A 1 207 ? -8.774 0.946 12.270 1.00 78.94 207 ASN A CA 1
ATOM 1678 C C . ASN A 1 207 ? -10.023 0.978 11.399 1.00 78.94 207 ASN A C 1
ATOM 1680 O O . ASN A 1 207 ? -11.128 1.072 11.932 1.00 78.94 207 ASN A O 1
ATOM 1684 N N . HIS A 1 208 ? -9.852 0.836 10.090 1.00 81.88 208 HIS A N 1
ATOM 1685 C CA . HIS A 1 208 ? -10.943 0.600 9.154 1.00 81.88 208 HIS A CA 1
ATOM 1686 C C . HIS A 1 208 ? -10.435 -0.040 7.864 1.00 81.88 208 HIS A C 1
ATOM 1688 O O . HIS A 1 208 ? -9.266 0.058 7.499 1.00 81.88 208 HIS A O 1
ATOM 1694 N N . ARG A 1 209 ? -11.367 -0.625 7.123 1.00 81.44 209 ARG A N 1
ATOM 1695 C CA . ARG A 1 209 ? -11.205 -1.071 5.745 1.00 81.44 209 ARG A CA 1
ATOM 1696 C C . ARG A 1 209 ? -12.260 -0.389 4.895 1.00 81.44 209 ARG A C 1
ATOM 1698 O O . ARG A 1 209 ? -13.437 -0.471 5.228 1.00 81.44 209 ARG A O 1
ATOM 1705 N N . LEU A 1 210 ? -11.846 0.301 3.841 1.00 84.75 210 LEU A N 1
ATOM 1706 C CA . LEU A 1 210 ? -12.724 0.928 2.863 1.00 84.75 210 LEU A CA 1
ATOM 1707 C C . LEU A 1 210 ? -12.712 0.120 1.569 1.00 84.75 210 LEU A C 1
ATOM 1709 O O . LEU A 1 210 ? -11.727 0.123 0.827 1.00 84.75 210 LEU A O 1
ATOM 1713 N N . ASP A 1 211 ? -13.842 -0.512 1.289 1.00 82.88 211 ASP A N 1
ATOM 1714 C CA . ASP A 1 211 ? -14.118 -1.165 0.018 1.00 82.88 211 ASP A CA 1
ATOM 1715 C C . ASP A 1 211 ? -14.886 -0.224 -0.908 1.00 82.88 211 ASP A C 1
ATOM 1717 O O . ASP A 1 211 ? -15.881 0.383 -0.502 1.00 82.88 211 ASP A O 1
ATOM 1721 N N . GLY A 1 212 ? -14.433 -0.134 -2.154 1.00 83.44 212 GLY A N 1
ATOM 1722 C CA . GLY A 1 212 ? -15.202 0.401 -3.266 1.00 83.44 212 GLY A CA 1
ATOM 1723 C C . GLY A 1 212 ? -15.899 -0.720 -4.049 1.00 83.44 212 GLY A C 1
ATOM 1724 O O . GLY A 1 212 ? -15.753 -1.903 -3.732 1.00 83.44 212 GLY A O 1
ATOM 1725 N N . PRO A 1 213 ? -16.639 -0.374 -5.114 1.00 82.44 213 PRO A N 1
ATOM 1726 C CA . PRO A 1 213 ? -17.375 -1.344 -5.926 1.00 82.44 213 PRO A CA 1
ATOM 1727 C C . PRO A 1 213 ? -16.484 -2.353 -6.659 1.00 82.44 213 PRO A C 1
ATOM 1729 O O . PRO A 1 213 ? -16.926 -3.462 -6.954 1.00 82.44 213 PRO A O 1
ATOM 1732 N N . ILE A 1 214 ? -15.255 -1.952 -6.993 1.00 74.25 214 ILE A N 1
ATOM 1733 C CA . ILE A 1 214 ? -14.336 -2.732 -7.831 1.00 74.25 214 ILE A CA 1
ATOM 1734 C C . ILE A 1 214 ? -13.208 -3.335 -6.995 1.00 74.25 214 ILE A C 1
ATOM 1736 O O . ILE A 1 214 ? -12.747 -4.440 -7.279 1.00 74.25 214 ILE A O 1
ATOM 1740 N N . SER A 1 215 ? -12.748 -2.623 -5.967 1.00 69.88 215 SER A N 1
ATOM 1741 C CA . SER A 1 215 ? -11.570 -3.025 -5.210 1.00 69.88 215 SER A CA 1
ATOM 1742 C C . SER A 1 215 ? -11.580 -2.505 -3.775 1.00 69.88 215 SER A C 1
ATOM 1744 O O . SER A 1 215 ? -12.322 -1.591 -3.415 1.00 69.88 215 SER A O 1
ATOM 1746 N N . CYS A 1 216 ? -10.729 -3.099 -2.939 1.00 69.75 216 CYS A N 1
ATOM 1747 C CA . CYS A 1 216 ? -10.374 -2.510 -1.655 1.00 69.75 216 CYS A CA 1
ATOM 1748 C C . CYS A 1 216 ? -9.528 -1.262 -1.917 1.00 69.75 216 CYS A C 1
ATOM 1750 O O . CYS A 1 216 ? -8.497 -1.348 -2.585 1.00 69.75 216 CYS A O 1
ATOM 1752 N N . LEU A 1 217 ? -9.940 -0.117 -1.378 1.00 67.12 217 LEU A N 1
ATOM 1753 C CA . LEU A 1 217 ? -9.274 1.160 -1.643 1.00 67.12 217 LEU A CA 1
ATOM 1754 C C . LEU A 1 217 ? -8.158 1.394 -0.650 1.00 67.12 217 LEU A C 1
ATOM 1756 O O . LEU A 1 217 ? -7.040 1.733 -1.023 1.00 67.12 217 LEU A O 1
ATOM 1760 N N . HIS A 1 218 ? -8.497 1.220 0.623 1.00 64.25 218 HIS A N 1
ATOM 1761 C CA . HIS A 1 218 ? -7.618 1.451 1.754 1.00 64.25 218 HIS A CA 1
ATOM 1762 C C . HIS A 1 218 ? -8.025 0.509 2.882 1.00 64.25 218 HIS A C 1
ATOM 1764 O O . HIS A 1 218 ? -9.201 0.189 3.039 1.00 64.25 218 HIS A O 1
ATOM 1770 N N . GLY A 1 219 ? -7.064 0.075 3.683 1.00 55.47 219 GLY A N 1
ATOM 1771 C CA . GLY A 1 219 ? -7.321 -0.732 4.865 1.00 55.47 219 GLY A CA 1
ATOM 1772 C C . GLY A 1 219 ? -6.191 -0.596 5.868 1.00 55.47 219 GLY A C 1
ATOM 1773 O O . GLY A 1 219 ? -5.066 -0.262 5.492 1.00 55.47 219 GLY A O 1
ATOM 1774 N N . GLY A 1 220 ? -6.516 -0.818 7.135 1.00 55.50 220 GLY A N 1
ATOM 1775 C CA . GLY A 1 220 ? -5.569 -0.815 8.240 1.00 55.50 220 GLY A CA 1
ATOM 1776 C C . GLY A 1 220 ? -5.898 0.223 9.306 1.00 55.50 220 GLY A C 1
ATOM 1777 O O . GLY A 1 220 ? -7.017 0.728 9.415 1.00 55.50 220 GLY A O 1
ATOM 1778 N N . GLY A 1 221 ? -4.898 0.514 10.130 1.00 55.22 221 GLY A N 1
ATOM 1779 C CA . GLY A 1 221 ? -5.013 1.389 11.286 1.00 55.22 221 GLY A CA 1
ATOM 1780 C C . GLY A 1 221 ? -3.988 2.501 11.288 1.00 55.22 221 GLY A C 1
ATOM 1781 O O . GLY A 1 221 ? -2.865 2.319 10.821 1.00 55.22 221 GLY A O 1
ATOM 1782 N N . GLY A 1 222 ? -4.357 3.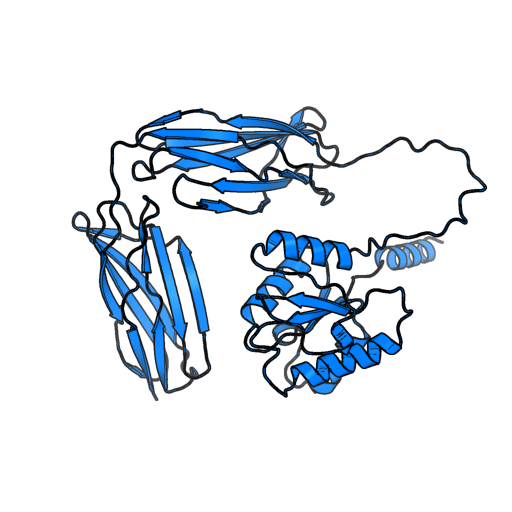643 11.860 1.00 50.81 222 GLY A N 1
ATOM 1783 C CA . GLY A 1 222 ? -3.429 4.747 12.040 1.00 50.81 222 GLY A CA 1
ATOM 1784 C C . GLY A 1 222 ? -3.718 5.576 13.279 1.00 50.81 222 GLY A C 1
ATOM 1785 O O . GLY A 1 222 ? -4.860 5.680 13.747 1.00 50.81 222 GLY A O 1
ATOM 1786 N N . THR A 1 223 ? -2.662 6.217 13.777 1.00 59.94 223 THR A N 1
ATOM 1787 C CA . THR A 1 223 ? -2.771 7.265 14.788 1.00 59.94 223 THR A CA 1
ATOM 1788 C C . THR A 1 223 ? -3.765 8.316 14.314 1.00 59.94 223 THR A C 1
ATOM 1790 O O . THR A 1 223 ? -3.645 8.850 13.211 1.00 59.94 223 THR A O 1
ATOM 1793 N N . SER A 1 224 ? -4.759 8.594 15.148 1.00 74.12 224 SER A N 1
ATOM 1794 C CA . SER A 1 224 ? -5.885 9.461 14.821 1.00 74.12 224 SER A CA 1
ATOM 1795 C C . SER A 1 224 ? -6.100 10.481 15.928 1.00 74.12 224 SER A C 1
ATOM 1797 O O . SER A 1 224 ? -5.964 10.176 17.112 1.00 74.12 224 SER A O 1
ATOM 1799 N N . ASN A 1 225 ? -6.447 11.704 15.537 1.00 84.25 225 ASN A N 1
ATOM 1800 C CA . ASN A 1 225 ? -6.611 12.820 16.463 1.00 84.25 225 ASN A CA 1
ATOM 1801 C C . ASN A 1 225 ? -7.999 12.766 17.109 1.00 84.25 225 ASN A C 1
ATOM 1803 O O . ASN A 1 225 ? -8.928 13.452 16.675 1.00 84.25 225 ASN A O 1
ATOM 1807 N N . PHE A 1 226 ? -8.156 11.919 18.122 1.00 90.00 226 PHE A N 1
ATOM 1808 C CA . PHE A 1 226 ? -9.328 11.954 18.988 1.00 90.00 226 PHE A CA 1
ATOM 1809 C C . PHE A 1 226 ? -9.176 13.054 20.037 1.00 90.00 226 PHE A C 1
ATOM 1811 O O . PHE A 1 226 ? -8.080 13.327 20.527 1.00 90.00 226 PHE A O 1
ATOM 1818 N N . HIS A 1 227 ? -10.288 13.675 20.401 1.00 91.00 227 HIS A N 1
ATOM 1819 C CA . HIS A 1 227 ? -10.357 14.648 21.481 1.00 91.00 227 HIS A CA 1
ATOM 1820 C C . HIS A 1 227 ? -11.533 14.319 22.396 1.00 91.00 227 HIS A C 1
ATOM 1822 O O . HIS A 1 227 ? -12.563 13.819 21.945 1.00 91.00 227 HIS A O 1
ATOM 1828 N N . GLU A 1 228 ? -11.365 14.569 23.690 1.00 93.06 228 GLU A N 1
ATOM 1829 C CA . GLU A 1 228 ? -12.411 14.326 24.677 1.00 93.06 228 GLU A CA 1
ATOM 1830 C C . GLU A 1 228 ? -13.484 15.423 24.573 1.00 93.06 228 GLU A C 1
ATOM 1832 O O . GLU A 1 228 ? -13.195 16.606 24.765 1.00 93.06 228 GLU A O 1
ATOM 1837 N N . VAL A 1 229 ? -14.714 15.037 24.227 1.00 94.06 229 VAL A N 1
ATOM 1838 C CA . VAL A 1 229 ? -15.862 15.951 24.052 1.00 94.06 229 VAL A CA 1
ATOM 1839 C C . VAL A 1 229 ? -16.773 15.986 25.278 1.00 94.06 229 VAL A C 1
ATOM 1841 O O . VAL A 1 229 ? -17.378 17.012 25.583 1.00 94.06 229 VAL A O 1
ATOM 1844 N N . GLU A 1 230 ? -16.834 14.879 26.012 1.00 93.19 230 GLU A N 1
ATOM 1845 C CA . GLU A 1 230 ? -17.501 14.721 27.305 1.00 93.19 230 GLU A CA 1
ATOM 1846 C C . GLU A 1 230 ? -16.633 13.791 28.168 1.00 93.19 230 GLU A C 1
ATOM 1848 O O . GLU A 1 230 ? -15.797 13.087 27.606 1.00 93.19 230 GLU A O 1
ATOM 1853 N N . PRO A 1 231 ? -16.803 13.736 29.502 1.00 93.38 231 PRO A N 1
ATOM 1854 C CA . PRO A 1 231 ? -16.003 12.848 30.341 1.00 93.38 231 PRO A CA 1
ATOM 1855 C C . PRO A 1 231 ? -16.017 11.399 29.837 1.00 93.38 231 PRO A C 1
ATOM 1857 O O . PRO A 1 231 ? -17.075 10.771 29.760 1.00 93.38 231 PRO A O 1
ATOM 1860 N N . GLU A 1 232 ? -14.830 10.878 29.527 1.00 91.31 232 GLU A N 1
ATOM 1861 C CA . GLU A 1 232 ? -14.591 9.557 28.940 1.00 91.31 232 GLU A CA 1
ATOM 1862 C C . GLU A 1 232 ? -15.148 9.365 27.516 1.00 91.31 232 GLU A C 1
ATOM 1864 O O . GLU A 1 232 ? -15.133 8.241 27.022 1.00 91.31 232 GLU A O 1
ATOM 1869 N N . ILE A 1 233 ? -15.644 10.401 26.837 1.00 95.50 233 ILE A N 1
ATOM 1870 C CA . ILE A 1 233 ? -16.155 10.323 25.461 1.00 95.50 233 ILE A CA 1
ATOM 1871 C C . ILE A 1 233 ? -15.178 11.008 24.516 1.00 95.50 233 ILE A C 1
ATOM 1873 O O . ILE A 1 233 ? -14.976 12.220 24.568 1.00 95.50 233 ILE A O 1
ATOM 1877 N N . TRP A 1 234 ? -14.617 10.219 23.611 1.00 94.44 234 TRP A N 1
ATOM 1878 C CA . TRP A 1 234 ? -13.610 10.630 22.646 1.00 94.44 234 TRP A CA 1
ATOM 1879 C C . TRP A 1 234 ? -14.219 10.685 21.254 1.00 94.44 234 TRP A C 1
ATOM 1881 O O . TRP A 1 234 ? -14.866 9.730 20.823 1.00 94.44 234 TRP A O 1
ATOM 1891 N N . GLU A 1 235 ? -13.987 11.783 20.544 1.00 97.00 235 GLU A N 1
ATOM 1892 C CA . GLU A 1 235 ? -14.481 12.004 19.188 1.00 97.00 235 GLU A CA 1
ATOM 1893 C C . GLU A 1 235 ? -13.327 12.259 18.219 1.00 97.00 235 GLU A C 1
ATOM 1895 O O . GLU A 1 235 ? -12.376 12.976 18.535 1.00 97.00 235 GLU A O 1
ATOM 1900 N N . THR A 1 236 ? -13.423 11.709 17.013 1.00 92.81 236 THR A N 1
ATOM 1901 C CA . THR A 1 236 ? -12.599 12.139 15.882 1.00 92.81 236 THR A CA 1
ATOM 1902 C C . THR A 1 236 ? -13.444 12.292 14.628 1.00 92.81 236 THR A C 1
ATOM 1904 O O . THR A 1 236 ? -14.523 11.709 14.509 1.00 92.81 236 THR A O 1
ATOM 1907 N N . LYS A 1 237 ? -12.918 13.078 13.691 1.00 90.88 237 LYS A N 1
ATOM 1908 C CA . LYS A 1 237 ? -13.498 13.321 1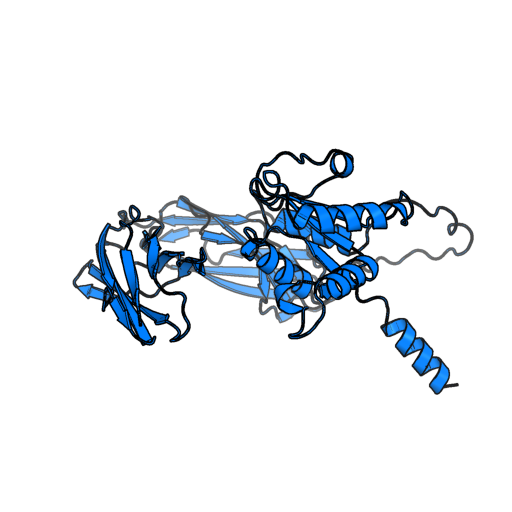2.377 1.00 90.88 237 LYS A CA 1
ATOM 1909 C C . LYS A 1 237 ? -12.446 13.039 11.329 1.00 90.88 237 LYS A C 1
ATOM 1911 O O . LYS A 1 237 ? -11.331 13.558 11.407 1.00 90.88 237 LYS A O 1
ATOM 1916 N N . TRP A 1 238 ? -12.807 12.232 10.348 1.00 85.69 238 TRP A N 1
ATOM 1917 C CA . TRP A 1 238 ? -11.923 11.871 9.258 1.00 85.69 238 TRP A CA 1
ATOM 1918 C C . TRP A 1 238 ? -12.617 12.103 7.925 1.00 85.69 238 TRP A C 1
ATOM 1920 O O . TRP A 1 238 ? -13.741 11.663 7.721 1.00 85.69 238 TRP A O 1
ATOM 1930 N N . ILE A 1 239 ? -11.943 12.810 7.022 1.00 87.12 239 ILE A N 1
ATOM 1931 C CA . ILE A 1 239 ? -12.480 13.141 5.705 1.00 87.12 239 ILE A CA 1
ATOM 1932 C C . ILE A 1 239 ? -11.852 12.211 4.677 1.00 87.12 239 ILE A C 1
ATOM 1934 O O . ILE A 1 239 ? -10.631 12.206 4.495 1.00 87.12 239 ILE A O 1
ATOM 1938 N N . HIS A 1 240 ? -12.695 11.466 3.972 1.00 86.69 240 HIS A N 1
ATOM 1939 C CA . HIS A 1 240 ? -12.300 10.692 2.809 1.00 86.69 240 HIS A CA 1
ATOM 1940 C C . HIS A 1 240 ? -12.788 11.378 1.529 1.00 86.69 240 HIS A C 1
ATOM 1942 O O . HIS A 1 240 ? -13.920 11.851 1.449 1.00 86.69 240 HIS A O 1
ATOM 1948 N N . ARG A 1 241 ? -11.920 11.455 0.517 1.00 90.06 241 ARG A N 1
ATOM 1949 C CA . ARG A 1 241 ? -12.214 12.121 -0.758 1.00 90.06 241 ARG A CA 1
ATOM 1950 C C . ARG A 1 241 ? -12.548 11.095 -1.821 1.00 90.06 241 ARG A C 1
ATOM 1952 O O . ARG A 1 241 ? -11.739 10.216 -2.093 1.00 90.06 241 ARG A O 1
ATOM 1959 N N . ILE A 1 242 ? -13.693 11.267 -2.463 1.00 90.44 242 ILE A N 1
ATOM 1960 C CA . ILE A 1 242 ? -14.125 10.457 -3.595 1.00 90.44 242 ILE A CA 1
ATOM 1961 C C . ILE A 1 242 ? -13.938 11.271 -4.867 1.00 90.44 242 ILE A C 1
ATOM 1963 O O . ILE A 1 242 ? -14.478 12.370 -5.011 1.00 90.44 242 ILE A O 1
ATOM 1967 N N . SER A 1 243 ? -13.157 10.729 -5.800 1.00 91.56 243 SER A N 1
ATOM 1968 C CA . SER A 1 243 ? -13.007 11.347 -7.113 1.00 91.56 243 SER A CA 1
ATOM 1969 C C . SER A 1 243 ? -14.327 11.295 -7.880 1.00 91.56 243 SER A C 1
ATOM 1971 O O . SER A 1 243 ? -15.094 10.338 -7.782 1.00 91.56 243 SER A O 1
ATOM 1973 N N . ARG A 1 244 ? -14.557 12.299 -8.724 1.00 93.19 244 ARG A N 1
ATOM 1974 C CA . ARG A 1 244 ? -15.633 12.276 -9.721 1.00 93.19 244 ARG A CA 1
ATOM 1975 C C . ARG A 1 244 ? -15.462 11.189 -10.789 1.00 93.19 244 ARG A C 1
ATOM 1977 O O . ARG A 1 244 ? -16.407 10.914 -11.516 1.00 93.19 244 ARG A O 1
ATOM 1984 N N . TRP A 1 245 ? -14.262 10.614 -10.893 1.00 92.25 245 TRP A N 1
ATOM 1985 C CA . TRP A 1 245 ? -13.932 9.485 -11.766 1.00 92.25 245 TRP A CA 1
ATOM 1986 C C . TRP A 1 245 ? -14.049 8.134 -11.061 1.00 92.25 245 TRP A C 1
ATOM 1988 O O . TRP A 1 245 ? -13.915 7.103 -11.718 1.00 92.25 245 TRP A O 1
ATOM 1998 N N . ALA A 1 246 ? -14.269 8.133 -9.741 1.00 91.00 246 ALA A N 1
ATOM 1999 C CA . ALA A 1 246 ? -14.362 6.912 -8.957 1.00 91.00 246 ALA A CA 1
ATOM 2000 C C . ALA A 1 246 ? -15.562 6.058 -9.417 1.00 91.00 246 ALA A C 1
ATOM 2002 O O . ALA A 1 246 ? -16.573 6.621 -9.860 1.00 91.00 246 ALA A O 1
ATOM 2003 N N . PRO A 1 247 ? -15.484 4.721 -9.317 1.00 90.06 247 PRO A N 1
ATOM 2004 C CA . PRO A 1 247 ? -16.571 3.838 -9.724 1.00 90.06 247 PRO A CA 1
ATOM 2005 C C . PRO A 1 247 ? -17.909 4.168 -9.052 1.00 90.06 247 PRO A C 1
ATOM 2007 O O . PRO A 1 247 ? -18.001 4.305 -7.837 1.00 90.06 247 PRO A O 1
ATOM 2010 N N . SER A 1 248 ? -18.988 4.235 -9.831 1.00 91.88 248 SER A N 1
ATOM 2011 C CA . SER A 1 248 ? -20.334 4.307 -9.252 1.00 91.88 248 SER A CA 1
ATOM 2012 C C . SER A 1 248 ? -20.684 3.000 -8.537 1.00 91.88 248 SER A C 1
ATOM 2014 O O . SER A 1 248 ? -20.446 1.912 -9.062 1.00 91.88 248 SER A O 1
ATOM 2016 N N . GLY A 1 249 ? -21.303 3.094 -7.362 1.00 92.19 249 GLY A N 1
ATOM 2017 C CA . GLY A 1 249 ? -21.726 1.931 -6.587 1.00 92.19 249 GLY A CA 1
ATOM 2018 C C . GLY A 1 249 ? -21.685 2.163 -5.083 1.00 92.19 249 GLY A C 1
ATOM 2019 O O . GLY A 1 249 ? -21.656 3.298 -4.611 1.00 92.19 249 GLY A O 1
ATOM 2020 N N . THR A 1 250 ? -21.719 1.069 -4.328 1.00 92.62 250 THR A N 1
ATOM 2021 C CA . THR A 1 250 ? -21.687 1.107 -2.864 1.00 92.62 250 THR A CA 1
ATOM 2022 C C . THR A 1 250 ? -20.251 1.074 -2.366 1.00 92.62 250 THR A C 1
ATOM 2024 O O . THR A 1 250 ? -19.497 0.166 -2.709 1.00 92.62 250 THR A O 1
ATOM 2027 N N . TYR A 1 251 ? -19.916 2.031 -1.510 1.00 91.75 251 TYR A N 1
ATOM 2028 C CA . TYR A 1 251 ? -18.670 2.087 -0.762 1.00 91.75 251 TYR A CA 1
ATOM 2029 C C . TYR A 1 251 ? -18.953 1.698 0.683 1.00 91.75 251 TYR A C 1
ATOM 2031 O O . TYR A 1 251 ? -19.989 2.077 1.239 1.00 91.75 251 TYR A O 1
ATOM 2039 N N . ARG A 1 252 ? -18.054 0.928 1.296 1.00 91.38 252 ARG A N 1
ATOM 2040 C CA . ARG A 1 252 ? -18.275 0.372 2.632 1.00 91.38 252 ARG A CA 1
ATOM 2041 C C . ARG A 1 252 ? -17.041 0.496 3.510 1.00 91.38 252 ARG A C 1
ATOM 2043 O O . ARG A 1 252 ? -15.991 -0.046 3.184 1.00 91.38 252 ARG A O 1
ATOM 2050 N N . PHE A 1 253 ? -17.211 1.131 4.663 1.00 87.44 253 PHE A N 1
ATOM 2051 C CA . PHE A 1 253 ? -16.291 1.028 5.783 1.00 87.44 253 PHE A CA 1
ATOM 2052 C C . PHE A 1 253 ? -16.632 -0.215 6.610 1.00 87.44 253 PHE A C 1
ATOM 2054 O O . PHE A 1 253 ? -17.752 -0.362 7.094 1.00 87.44 253 PHE A O 1
ATOM 2061 N N . SER A 1 254 ? -15.672 -1.117 6.777 1.00 84.38 254 SER A N 1
ATOM 2062 C CA . SER A 1 254 ? -15.754 -2.308 7.630 1.00 84.38 254 SER A CA 1
ATOM 2063 C C . SER A 1 254 ? -14.518 -2.434 8.521 1.00 84.38 254 SER A C 1
ATOM 2065 O O . SER A 1 254 ? -13.623 -1.599 8.438 1.00 84.38 254 SER A O 1
ATOM 2067 N N . GLU A 1 255 ? -14.489 -3.431 9.413 1.00 85.75 255 GLU A N 1
ATOM 2068 C CA . GLU A 1 255 ? -13.386 -3.640 10.378 1.00 85.75 255 GLU A CA 1
ATOM 2069 C C . GLU A 1 255 ? -13.111 -2.413 11.268 1.00 85.75 255 GLU A C 1
ATOM 2071 O O . GLU A 1 255 ? -12.013 -2.207 11.784 1.00 85.75 255 GLU A O 1
ATOM 2076 N N . ILE A 1 256 ? -14.144 -1.593 11.466 1.00 87.81 256 ILE A N 1
ATOM 2077 C CA . ILE A 1 256 ? -14.067 -0.342 12.207 1.00 87.81 256 ILE A CA 1
ATOM 2078 C C . ILE A 1 256 ? -13.812 -0.670 13.677 1.00 87.81 256 ILE A C 1
ATOM 2080 O O . ILE A 1 256 ? -14.648 -1.282 14.334 1.00 87.81 256 ILE A O 1
ATOM 2084 N N . SER A 1 257 ? -12.670 -0.260 14.212 1.00 85.81 257 SER A N 1
ATOM 2085 C CA . SER A 1 257 ? -12.372 -0.372 15.643 1.00 85.81 257 SER A CA 1
ATOM 2086 C C . SER A 1 257 ? -11.504 0.789 16.107 1.00 85.81 257 SER A C 1
ATOM 2088 O O . SER A 1 257 ? -10.800 1.412 15.313 1.00 85.81 257 SER A O 1
ATOM 2090 N N . VAL A 1 258 ? -11.555 1.097 17.400 1.00 82.38 258 VAL A N 1
ATOM 2091 C CA . VAL A 1 258 ? -10.700 2.122 18.008 1.00 82.38 258 VAL A CA 1
ATOM 2092 C C . VAL A 1 258 ? -9.796 1.501 19.055 1.00 82.38 258 VAL A C 1
ATOM 2094 O O . VAL A 1 258 ? -10.165 0.521 19.703 1.00 82.38 258 VAL A O 1
ATOM 2097 N N . LYS A 1 259 ? -8.619 2.086 19.250 1.00 84.12 259 LYS A N 1
ATOM 2098 C CA . LYS A 1 259 ? -7.675 1.673 20.287 1.00 84.12 259 LYS A CA 1
ATOM 2099 C C . LYS A 1 259 ? -7.290 2.875 21.146 1.00 84.12 259 LYS A C 1
ATOM 2101 O O . LYS A 1 259 ? -7.208 4.005 20.659 1.00 84.12 259 LYS A O 1
ATOM 2106 N N . ASN A 1 260 ? -7.164 2.631 22.446 1.00 80.50 260 ASN A N 1
ATOM 2107 C CA . ASN A 1 260 ? -6.785 3.648 23.420 1.00 80.50 260 ASN A CA 1
ATOM 2108 C C . ASN A 1 260 ? -5.301 3.573 23.792 1.00 80.50 260 ASN A C 1
ATOM 2110 O O . ASN A 1 260 ? -4.612 2.628 23.428 1.00 80.50 260 ASN A O 1
ATOM 2114 N N . GLU A 1 261 ? -4.816 4.552 24.553 1.00 79.50 261 GLU A N 1
ATOM 2115 C CA . GLU A 1 261 ? -3.425 4.642 25.028 1.00 79.50 261 GLU A CA 1
ATOM 2116 C C . GLU A 1 261 ? -2.995 3.488 25.947 1.00 79.50 261 GLU A C 1
ATOM 2118 O O . GLU A 1 261 ? -1.810 3.333 26.230 1.00 79.50 261 GLU A O 1
ATOM 2123 N N . ALA A 1 262 ? -3.938 2.664 26.414 1.00 70.06 262 ALA A N 1
ATOM 2124 C CA . ALA A 1 262 ? -3.630 1.410 27.098 1.00 70.06 262 ALA A CA 1
ATOM 2125 C C . ALA A 1 262 ? -3.431 0.238 26.115 1.00 70.06 262 ALA A C 1
ATOM 2127 O O . ALA A 1 262 ? -3.363 -0.911 26.547 1.00 70.06 262 ALA A O 1
ATOM 2128 N N . GLU A 1 263 ? -3.376 0.520 24.811 1.00 71.38 263 GLU A N 1
ATOM 2129 C CA . GLU A 1 263 ? -3.270 -0.438 23.708 1.00 71.38 263 GLU A CA 1
ATOM 2130 C C . GLU A 1 263 ? -4.423 -1.458 23.661 1.00 71.38 263 GLU A C 1
ATOM 2132 O O . GLU A 1 263 ? -4.309 -2.536 23.079 1.00 71.38 263 GLU A O 1
ATOM 2137 N N . ILE A 1 264 ? -5.578 -1.108 24.239 1.00 71.00 264 ILE A N 1
ATOM 2138 C CA . ILE A 1 264 ? -6.771 -1.956 24.224 1.00 71.00 264 ILE A CA 1
ATOM 2139 C C . ILE A 1 264 ? -7.651 -1.553 23.043 1.00 71.00 264 ILE A C 1
ATOM 2141 O O . ILE A 1 264 ? -8.072 -0.400 22.937 1.00 71.00 264 ILE A O 1
ATOM 2145 N N . THR A 1 265 ? -7.964 -2.521 22.183 1.00 78.44 265 THR A N 1
ATOM 2146 C CA . THR A 1 265 ? -8.833 -2.329 21.012 1.00 78.44 265 THR A CA 1
ATOM 2147 C C . THR A 1 265 ? -10.294 -2.628 21.362 1.00 78.44 265 THR A C 1
ATOM 2149 O O . THR A 1 265 ? -10.589 -3.553 22.127 1.00 78.44 265 THR A O 1
ATOM 2152 N N . SER A 1 266 ? -11.217 -1.826 20.829 1.00 83.56 266 SER A N 1
ATOM 2153 C CA . SER A 1 266 ? -12.660 -2.040 20.950 1.00 83.56 266 SER A CA 1
ATOM 2154 C C . SER A 1 266 ? -13.098 -3.310 20.218 1.00 83.56 266 SER A C 1
ATOM 2156 O O . SER A 1 266 ? -12.367 -3.860 19.399 1.00 83.56 266 SER A O 1
ATOM 2158 N N . ASP A 1 267 ? -14.330 -3.756 20.464 1.00 82.44 267 ASP A N 1
ATOM 2159 C CA . ASP A 1 267 ? -14.980 -4.644 19.497 1.00 82.44 267 ASP A CA 1
ATOM 2160 C C . ASP A 1 267 ? -15.165 -3.916 18.159 1.00 82.44 267 ASP A C 1
ATOM 2162 O O . ASP A 1 267 ? -15.189 -2.677 18.111 1.00 82.44 267 ASP A O 1
ATOM 2166 N N . SER A 1 268 ? -15.270 -4.684 17.075 1.00 82.75 268 SER A N 1
ATOM 2167 C CA . SER A 1 268 ? -15.550 -4.125 15.758 1.00 82.75 268 SER A CA 1
ATOM 2168 C C . SER A 1 268 ? -16.961 -3.545 15.716 1.00 82.75 268 SER A C 1
ATOM 2170 O O . SER A 1 268 ? -17.922 -4.186 16.141 1.00 82.75 268 SER A O 1
ATOM 2172 N N . TRP A 1 269 ? -17.079 -2.338 15.178 1.00 91.56 269 TRP A N 1
ATOM 2173 C CA . TRP A 1 269 ? -18.354 -1.728 14.839 1.00 91.56 269 TRP A CA 1
ATOM 2174 C C . TRP A 1 269 ? -18.915 -2.341 13.554 1.00 91.56 269 TRP A C 1
ATOM 2176 O O . TRP A 1 269 ? -18.178 -2.882 12.722 1.00 91.56 269 TRP A O 1
ATOM 2186 N N . GLU A 1 270 ? -20.233 -2.260 13.397 1.00 90.06 270 GLU A N 1
ATOM 2187 C CA . GLU A 1 270 ? -20.897 -2.709 12.179 1.00 90.06 270 GLU A CA 1
ATOM 2188 C C . GLU A 1 270 ? -20.446 -1.898 10.960 1.00 90.06 270 GLU A C 1
ATOM 2190 O O . GLU A 1 270 ? -20.042 -0.740 11.056 1.00 90.06 270 GLU A O 1
ATOM 2195 N N . ALA A 1 271 ? -20.485 -2.524 9.787 1.00 88.06 271 ALA A N 1
ATOM 2196 C CA . ALA A 1 271 ? -20.058 -1.852 8.574 1.00 88.06 271 ALA A CA 1
ATOM 2197 C C . ALA A 1 271 ? -21.041 -0.730 8.204 1.00 88.06 271 ALA A C 1
ATOM 2199 O O . ALA A 1 271 ? -22.247 -0.963 8.134 1.00 88.06 271 ALA A O 1
ATOM 2200 N N . VAL A 1 272 ? -20.517 0.455 7.900 1.00 91.81 272 VAL A N 1
ATOM 2201 C CA . VAL A 1 272 ? -21.297 1.597 7.400 1.00 91.81 272 VAL A CA 1
ATOM 2202 C C . VAL A 1 272 ? -20.933 1.860 5.946 1.00 91.81 272 VAL A C 1
ATOM 2204 O O . VAL A 1 272 ? -19.813 1.585 5.519 1.00 91.81 272 VAL A O 1
ATOM 2207 N N . GLY A 1 273 ? -21.869 2.369 5.153 1.00 94.00 273 GLY A N 1
ATOM 2208 C CA . GLY A 1 273 ? -21.631 2.582 3.732 1.00 94.00 273 GLY A CA 1
ATOM 2209 C C . GLY A 1 273 ? -22.429 3.735 3.156 1.00 94.00 273 GLY A C 1
ATOM 2210 O O . GLY A 1 273 ? -23.421 4.175 3.733 1.00 94.00 273 GLY A O 1
ATOM 2211 N N . PHE A 1 274 ? -21.974 4.198 2.002 1.00 94.56 274 PHE A N 1
ATOM 2212 C CA . PHE A 1 274 ? -22.581 5.270 1.225 1.00 94.56 274 PHE A CA 1
ATOM 2213 C C . PHE A 1 274 ? -22.564 4.892 -0.258 1.00 94.56 274 PHE A C 1
ATOM 2215 O O . PHE A 1 274 ? -21.817 4.009 -0.687 1.00 94.56 274 PHE A O 1
ATOM 2222 N N . VAL A 1 275 ? -23.418 5.534 -1.048 1.00 94.56 275 VAL A N 1
ATOM 2223 C CA . VAL A 1 275 ? -23.528 5.281 -2.489 1.00 94.56 275 VAL A CA 1
ATOM 2224 C C . VAL A 1 275 ? -22.876 6.418 -3.264 1.00 94.56 275 VAL A C 1
ATOM 2226 O O . VAL A 1 275 ? -23.095 7.583 -2.962 1.00 94.56 275 VAL A O 1
ATOM 2229 N N . VAL A 1 276 ? -22.098 6.092 -4.291 1.00 94.19 276 VAL A N 1
ATOM 2230 C CA . VAL A 1 276 ? -21.516 7.072 -5.215 1.00 94.19 276 VAL A CA 1
ATOM 2231 C C . VAL A 1 276 ? -22.189 6.944 -6.575 1.00 94.19 276 VAL A C 1
ATOM 2233 O O . VAL A 1 276 ? -22.320 5.841 -7.113 1.00 94.19 276 VAL A O 1
ATOM 2236 N N . ARG A 1 277 ? -22.608 8.081 -7.137 1.00 93.56 277 ARG A N 1
ATOM 2237 C CA . ARG A 1 277 ? -23.155 8.204 -8.492 1.00 93.56 277 ARG A CA 1
ATOM 2238 C C . ARG A 1 277 ? -22.369 9.227 -9.299 1.00 93.56 277 ARG A C 1
ATOM 2240 O O . ARG A 1 277 ? -22.661 10.421 -9.291 1.00 93.56 277 ARG A O 1
ATOM 2247 N N . ASN A 1 278 ? -21.389 8.733 -10.030 1.00 91.31 278 ASN A N 1
ATOM 2248 C CA . ASN A 1 278 ? -20.620 9.506 -10.989 1.00 91.31 278 ASN A CA 1
ATOM 2249 C C . ASN A 1 278 ? -21.126 9.224 -12.406 1.00 91.31 278 ASN A C 1
ATOM 2251 O O . ASN A 1 278 ? -21.338 8.068 -12.777 1.00 91.31 278 ASN A O 1
ATOM 2255 N N . ASN A 1 279 ? -21.306 10.276 -13.204 1.00 87.19 279 ASN A N 1
ATOM 2256 C CA . ASN A 1 279 ? -21.657 10.159 -14.621 1.00 87.19 279 ASN A CA 1
ATOM 2257 C C . ASN A 1 279 ? -20.421 9.999 -15.515 1.00 87.19 279 ASN A C 1
ATOM 2259 O O . ASN A 1 279 ? -20.556 9.694 -16.698 1.00 87.19 279 ASN A O 1
ATOM 2263 N N . GLN A 1 280 ? -19.223 10.256 -14.984 1.00 84.50 280 GLN A N 1
ATOM 2264 C CA . GLN A 1 280 ? -17.985 10.063 -15.725 1.00 84.50 280 GLN A CA 1
ATOM 2265 C C . GLN A 1 280 ? -17.557 8.598 -15.673 1.00 84.50 280 GLN A C 1
ATOM 2267 O O . GLN A 1 280 ? -17.343 8.042 -14.600 1.00 84.50 280 GLN A O 1
ATOM 2272 N N . GLU A 1 281 ? -17.399 7.988 -16.844 1.00 84.75 281 GLU A N 1
ATOM 2273 C CA . GLU A 1 281 ? -16.821 6.654 -16.974 1.00 84.75 281 GLU A CA 1
ATOM 2274 C C . GLU A 1 281 ? -15.300 6.763 -17.123 1.00 84.75 281 GLU A C 1
ATOM 2276 O O . GLU A 1 281 ? -14.793 7.443 -18.020 1.00 84.75 281 GLU A O 1
ATOM 2281 N N . SER A 1 282 ? -14.563 6.093 -16.239 1.00 89.62 282 SER A N 1
ATOM 2282 C CA . SER A 1 282 ? -13.116 5.924 -16.378 1.00 89.62 282 SER A CA 1
ATOM 2283 C C . SER A 1 282 ? -12.809 4.768 -17.332 1.00 89.62 282 SER A C 1
ATOM 2285 O O . SER A 1 282 ? -13.525 3.767 -17.353 1.00 89.62 282 SER A O 1
ATOM 2287 N N . ALA A 1 283 ? -11.735 4.892 -18.108 1.00 92.44 283 ALA A N 1
ATOM 2288 C CA . ALA A 1 283 ? -11.176 3.806 -18.907 1.00 92.44 283 ALA A CA 1
ATOM 2289 C C . ALA A 1 283 ? -9.804 3.408 -18.356 1.00 92.44 283 ALA A C 1
ATOM 2291 O O . ALA A 1 283 ? -9.137 4.224 -17.717 1.00 92.44 283 ALA A O 1
ATOM 2292 N N . SER A 1 284 ? -9.365 2.170 -18.605 1.00 94.94 284 SER A N 1
ATOM 2293 C CA . SER A 1 284 ? -8.013 1.751 -18.229 1.00 94.94 284 SER A CA 1
ATOM 2294 C C . SER A 1 284 ? -6.972 2.670 -18.875 1.00 94.94 284 SER A C 1
ATOM 2296 O O . SER A 1 284 ? -7.077 2.954 -20.073 1.00 94.94 284 SER A O 1
ATOM 2298 N N . PRO A 1 285 ? -5.976 3.148 -18.111 1.00 97.50 285 PRO A N 1
ATOM 2299 C CA . PRO A 1 285 ? -4.895 3.937 -18.674 1.00 97.50 285 PRO A CA 1
ATOM 2300 C C . PRO A 1 285 ? -4.018 3.076 -19.597 1.00 97.50 285 PRO A C 1
ATOM 2302 O O . PRO A 1 285 ? -3.888 1.869 -19.408 1.00 97.50 285 PRO A O 1
ATOM 2305 N N . GLU A 1 286 ? -3.372 3.702 -20.576 1.00 98.25 286 GLU A N 1
ATOM 2306 C CA . GLU A 1 286 ? -2.458 3.046 -21.516 1.00 98.25 286 GLU A CA 1
ATOM 2307 C C . GLU A 1 286 ? -1.084 3.709 -21.436 1.00 98.25 286 GLU A C 1
ATOM 2309 O O . GLU A 1 286 ? -0.950 4.910 -21.664 1.00 98.25 286 GLU A O 1
ATOM 2314 N N . ILE A 1 287 ? -0.043 2.952 -21.098 1.00 98.38 287 ILE A N 1
ATOM 2315 C CA . ILE A 1 287 ? 1.319 3.490 -21.065 1.00 98.38 287 ILE A CA 1
ATOM 2316 C C . ILE A 1 287 ? 1.783 3.732 -22.510 1.00 98.38 287 ILE A C 1
ATOM 2318 O O . ILE A 1 287 ? 1.763 2.821 -23.327 1.00 98.38 287 ILE A O 1
ATOM 2322 N N . GLU A 1 288 ? 2.212 4.957 -22.833 1.00 97.94 288 GLU A N 1
ATOM 2323 C CA . GLU A 1 288 ? 2.765 5.303 -24.154 1.00 97.94 288 GLU A CA 1
ATOM 2324 C C . GLU A 1 288 ? 4.255 4.965 -24.221 1.00 97.94 288 GLU A C 1
ATOM 2326 O O . GLU A 1 288 ? 4.746 4.449 -25.226 1.00 97.94 288 GLU A O 1
ATOM 2331 N N . PHE A 1 289 ? 4.992 5.286 -23.154 1.00 98.12 289 PHE A N 1
ATOM 2332 C CA . PHE A 1 289 ? 6.377 4.870 -22.996 1.00 98.12 289 PHE A CA 1
ATOM 2333 C C . PHE A 1 289 ? 6.837 4.908 -21.541 1.00 98.12 289 PHE A C 1
ATOM 2335 O O . PHE A 1 289 ? 6.393 5.722 -20.729 1.00 98.12 289 PHE A O 1
ATOM 2342 N N . VAL A 1 290 ? 7.854 4.094 -21.265 1.00 97.94 290 VAL A N 1
ATOM 2343 C CA . VAL A 1 290 ? 8.729 4.225 -20.099 1.00 97.94 290 VAL A CA 1
ATOM 2344 C C . VAL A 1 290 ? 10.153 4.341 -20.616 1.00 97.94 290 VAL A C 1
ATOM 2346 O O . VAL A 1 290 ? 10.620 3.471 -21.354 1.00 97.94 290 VAL A O 1
ATOM 2349 N N . ARG A 1 291 ? 10.838 5.437 -20.284 1.00 97.19 291 ARG A N 1
ATOM 2350 C CA . ARG A 1 291 ? 12.149 5.752 -20.852 1.00 97.19 291 ARG A CA 1
ATOM 2351 C C . ARG A 1 291 ? 13.142 6.205 -19.781 1.00 97.19 291 ARG A C 1
ATOM 2353 O O . ARG A 1 291 ? 12.892 7.216 -19.123 1.00 97.19 291 ARG A O 1
ATOM 2360 N N . PRO A 1 292 ? 14.293 5.525 -19.653 1.00 97.06 292 PRO A N 1
ATOM 2361 C CA . PRO A 1 292 ? 15.401 6.016 -18.853 1.00 97.06 292 PRO A CA 1
ATOM 2362 C C . PRO A 1 292 ? 16.162 7.128 -19.592 1.00 97.06 292 PRO A C 1
ATOM 2364 O O . PRO A 1 292 ? 16.271 7.122 -20.824 1.00 97.06 292 PRO A O 1
ATOM 2367 N N . SER A 1 293 ? 16.748 8.062 -18.844 1.00 96.06 293 SER A N 1
ATOM 2368 C CA . SER A 1 293 ? 17.612 9.119 -19.386 1.00 96.06 293 SER A CA 1
ATOM 2369 C C . SER A 1 293 ? 18.911 8.564 -19.979 1.00 96.06 293 SER A C 1
ATOM 2371 O O . SER A 1 293 ? 19.483 9.165 -20.889 1.00 96.06 293 SER A O 1
ATOM 2373 N N . SER A 1 294 ? 19.348 7.388 -19.518 1.00 94.56 294 SER A N 1
ATOM 2374 C CA . SER A 1 294 ? 20.441 6.612 -20.100 1.00 94.56 294 SER A CA 1
ATOM 2375 C C . SER A 1 294 ? 20.224 5.110 -19.916 1.00 94.56 294 SER A C 1
ATOM 2377 O O . SER A 1 294 ? 19.794 4.660 -18.863 1.00 94.56 294 SER A O 1
ATOM 2379 N N . TYR A 1 295 ? 20.614 4.311 -20.906 1.00 95.12 295 TYR A N 1
ATOM 2380 C CA . TYR A 1 295 ? 20.632 2.844 -20.799 1.00 95.12 295 TYR A CA 1
ATOM 2381 C C . TYR A 1 295 ? 21.957 2.308 -20.238 1.00 95.12 295 TYR A C 1
ATOM 2383 O O . TYR A 1 295 ? 22.113 1.106 -20.040 1.00 95.12 295 TYR A O 1
ATOM 2391 N N . LYS A 1 296 ? 22.940 3.189 -20.009 1.00 94.00 296 LYS A N 1
ATOM 2392 C CA . LYS A 1 296 ? 24.261 2.843 -19.472 1.00 94.00 296 LYS A CA 1
ATOM 2393 C C . LYS A 1 296 ? 24.715 3.864 -18.442 1.00 94.00 296 LYS A C 1
ATOM 2395 O O . LYS A 1 296 ? 24.682 5.067 -18.703 1.00 94.00 296 LYS A O 1
ATOM 2400 N N . ILE A 1 297 ? 25.186 3.390 -17.297 1.00 92.06 297 ILE A N 1
ATOM 2401 C CA . ILE A 1 297 ? 25.655 4.231 -16.195 1.00 92.06 297 ILE A CA 1
ATOM 2402 C C . ILE A 1 297 ? 27.086 3.844 -15.862 1.00 92.06 297 ILE A C 1
ATOM 2404 O O . ILE A 1 297 ? 27.394 2.664 -15.700 1.00 92.06 297 ILE A O 1
ATOM 2408 N N . ARG A 1 298 ? 27.958 4.852 -15.758 1.00 90.50 298 ARG A N 1
ATOM 2409 C CA . ARG A 1 298 ? 29.376 4.686 -15.429 1.00 90.50 298 ARG A CA 1
ATOM 2410 C C . ARG A 1 298 ? 29.718 5.434 -14.161 1.00 90.50 298 ARG A C 1
ATOM 2412 O O . ARG A 1 298 ? 29.410 6.615 -14.060 1.00 90.50 298 ARG A O 1
ATOM 2419 N N . ARG A 1 299 ? 30.432 4.766 -13.251 1.00 83.88 299 ARG A N 1
ATOM 2420 C CA . ARG A 1 299 ? 30.941 5.359 -11.996 1.00 83.88 299 ARG A CA 1
ATOM 2421 C C . ARG A 1 299 ? 29.842 5.922 -11.075 1.00 83.88 299 ARG A C 1
ATOM 2423 O O . ARG A 1 299 ? 30.102 6.846 -10.309 1.00 83.88 299 ARG A O 1
ATOM 2430 N N . GLY A 1 300 ? 28.646 5.334 -11.118 1.00 84.94 300 GLY A N 1
ATOM 2431 C CA . GLY A 1 300 ? 27.478 5.784 -10.354 1.00 84.94 300 GLY A CA 1
ATOM 2432 C C . GLY A 1 300 ? 26.810 7.032 -10.938 1.00 84.94 300 GLY A C 1
ATOM 2433 O O . GLY A 1 300 ? 27.191 7.521 -11.998 1.00 84.94 300 GLY A O 1
ATOM 2434 N N . GLY A 1 301 ? 25.783 7.535 -10.258 1.00 88.81 301 GLY A N 1
ATOM 2435 C CA . GLY A 1 301 ? 25.039 8.723 -10.670 1.00 88.81 301 GLY A CA 1
ATOM 2436 C C . GLY A 1 301 ? 23.557 8.636 -10.328 1.00 88.81 301 GLY A C 1
ATOM 2437 O O . GLY A 1 301 ? 23.151 7.905 -9.431 1.00 88.81 301 GLY A O 1
ATOM 2438 N N . ALA A 1 302 ? 22.755 9.395 -11.061 1.00 90.94 302 ALA A N 1
ATOM 2439 C CA . ALA A 1 302 ? 21.305 9.412 -10.955 1.00 90.94 302 ALA A CA 1
ATOM 2440 C C . ALA A 1 302 ? 20.714 9.047 -12.319 1.00 90.94 302 ALA A C 1
ATOM 2442 O O . ALA A 1 302 ? 21.036 9.684 -13.324 1.00 90.94 302 ALA A O 1
ATOM 2443 N N . LEU A 1 303 ? 19.874 8.017 -12.346 1.00 93.19 303 LEU A N 1
ATOM 2444 C CA . LEU A 1 303 ? 19.105 7.639 -13.520 1.00 93.19 303 LEU A CA 1
ATOM 2445 C C . LEU A 1 303 ? 17.716 8.253 -13.406 1.00 93.19 303 LEU A C 1
ATOM 2447 O O . LEU A 1 303 ? 16.962 7.888 -12.515 1.00 93.19 303 LEU A O 1
ATOM 2451 N N . GLU A 1 304 ? 17.369 9.174 -14.295 1.00 96.75 304 GLU A N 1
ATOM 2452 C CA . GLU A 1 304 ? 15.994 9.669 -14.370 1.00 96.75 304 GLU A CA 1
ATOM 2453 C C . GLU A 1 304 ? 15.185 8.714 -15.246 1.00 96.75 304 GLU A C 1
ATOM 2455 O O . GLU A 1 304 ? 15.627 8.352 -16.338 1.00 96.75 304 GLU A O 1
ATOM 2460 N N . ILE A 1 305 ? 14.009 8.302 -14.785 1.00 96.38 305 ILE A N 1
ATOM 2461 C CA . ILE A 1 305 ? 13.067 7.510 -15.569 1.00 96.38 305 ILE A CA 1
ATOM 2462 C C . ILE A 1 305 ? 11.796 8.328 -15.734 1.00 96.38 305 ILE A C 1
ATOM 2464 O O . ILE A 1 305 ? 11.263 8.877 -14.771 1.00 96.38 305 ILE A O 1
ATOM 2468 N N . THR A 1 306 ? 11.336 8.428 -16.977 1.00 98.19 306 THR A N 1
ATOM 2469 C CA . THR A 1 306 ? 10.081 9.086 -17.340 1.00 98.19 306 THR A CA 1
ATOM 2470 C C . THR A 1 306 ? 9.077 8.027 -17.766 1.00 98.19 306 THR A C 1
ATOM 2472 O O . THR A 1 306 ? 9.372 7.223 -18.650 1.00 98.19 306 THR A O 1
ATOM 2475 N N . VAL A 1 307 ? 7.891 8.049 -17.166 1.00 98.19 307 VAL A N 1
ATOM 2476 C CA . VAL A 1 307 ? 6.720 7.297 -17.623 1.00 98.19 307 VAL A CA 1
ATOM 2477 C C . VAL A 1 307 ? 5.696 8.284 -18.164 1.00 98.19 307 VAL A C 1
ATOM 2479 O O . VAL A 1 307 ? 5.378 9.270 -17.497 1.00 98.19 307 VAL A O 1
ATOM 2482 N N . ARG A 1 308 ? 5.192 8.024 -19.371 1.00 98.31 308 ARG A N 1
ATOM 2483 C CA . ARG A 1 308 ? 4.080 8.761 -19.974 1.00 98.31 308 ARG A CA 1
ATOM 2484 C C . ARG A 1 308 ? 2.969 7.783 -20.325 1.00 98.31 308 ARG A C 1
ATOM 2486 O O . ARG A 1 308 ? 3.239 6.729 -20.899 1.00 98.31 308 ARG A O 1
ATOM 2493 N N . ALA A 1 309 ? 1.739 8.133 -19.980 1.00 98.31 309 ALA A N 1
ATOM 2494 C CA . ALA A 1 309 ? 0.560 7.311 -20.211 1.00 98.31 309 ALA A CA 1
ATOM 2495 C C . ALA A 1 309 ? -0.641 8.160 -20.641 1.00 98.31 309 ALA A C 1
ATOM 2497 O O . ALA A 1 309 ? -0.757 9.333 -20.278 1.00 98.31 309 ALA A O 1
ATOM 2498 N N . ARG A 1 310 ? -1.554 7.555 -21.401 1.00 98.38 310 ARG A N 1
ATOM 2499 C CA . ARG A 1 310 ? -2.858 8.110 -21.749 1.00 98.38 310 ARG A CA 1
ATOM 2500 C C . ARG A 1 310 ? -3.908 7.653 -20.759 1.00 98.38 310 ARG A C 1
ATOM 2502 O O . ARG A 1 310 ? -3.984 6.477 -20.430 1.00 98.38 310 ARG A O 1
ATOM 2509 N N . SER A 1 311 ? -4.727 8.585 -20.296 1.00 97.81 311 SER A N 1
ATOM 2510 C CA . SER A 1 311 ? -5.851 8.296 -19.410 1.00 97.81 311 SER A CA 1
ATOM 2511 C C . SER A 1 311 ? -6.862 9.430 -19.483 1.00 97.81 311 SER A C 1
ATOM 2513 O O . SER A 1 311 ? -6.479 10.601 -19.490 1.00 97.81 311 SER A O 1
ATOM 2515 N N . ASN A 1 312 ? -8.151 9.095 -19.531 1.00 95.25 312 ASN A N 1
ATOM 2516 C CA . ASN A 1 312 ? -9.223 10.087 -19.437 1.00 95.25 312 ASN A CA 1
ATOM 2517 C C . ASN A 1 312 ? -9.427 10.587 -17.996 1.00 95.25 312 ASN A C 1
ATOM 2519 O O . ASN A 1 312 ? -9.853 11.723 -17.815 1.00 95.25 312 ASN A O 1
ATOM 2523 N N . ALA A 1 313 ? -9.076 9.773 -16.997 1.00 94.81 313 ALA A N 1
ATOM 2524 C CA . ALA A 1 313 ? -9.047 10.137 -15.583 1.00 94.81 313 ALA A CA 1
ATOM 2525 C C . ALA A 1 313 ? -7.607 10.407 -15.090 1.00 94.81 313 ALA A C 1
ATOM 2527 O O . ALA A 1 313 ? -6.659 9.850 -15.656 1.00 94.81 313 ALA A O 1
ATOM 2528 N N . PRO A 1 314 ? -7.403 11.197 -14.020 1.00 96.12 314 PRO A N 1
ATOM 2529 C CA . PRO A 1 314 ? -6.079 11.426 -13.446 1.00 96.12 314 PRO A CA 1
ATOM 2530 C C . PRO A 1 314 ? -5.374 10.142 -13.015 1.00 96.12 314 PRO A C 1
ATOM 2532 O O . PRO A 1 314 ? -5.986 9.257 -12.420 1.00 96.12 314 PRO A O 1
ATOM 2535 N N . ILE A 1 315 ? -4.073 10.052 -13.297 1.00 96.00 315 ILE A N 1
ATOM 2536 C CA . ILE A 1 315 ? -3.228 8.934 -12.859 1.00 96.00 315 ILE A CA 1
ATOM 2537 C C . ILE A 1 315 ? -2.627 9.261 -11.493 1.00 96.00 315 ILE A C 1
ATOM 2539 O O . ILE A 1 315 ? -2.005 10.310 -11.315 1.00 96.00 315 ILE A O 1
ATOM 2543 N N . THR A 1 316 ? -2.800 8.358 -10.531 1.00 90.56 316 THR A N 1
ATOM 2544 C CA . THR A 1 316 ? -2.441 8.603 -9.124 1.00 90.56 316 THR A CA 1
ATOM 2545 C C . THR A 1 316 ? -1.573 7.512 -8.516 1.00 90.56 316 THR A C 1
ATOM 2547 O O . THR A 1 316 ? -1.162 7.635 -7.364 1.00 90.56 316 THR A O 1
ATOM 2550 N N . TRP A 1 317 ? -1.255 6.458 -9.267 1.00 91.19 317 TRP A N 1
ATOM 2551 C CA . TRP A 1 317 ? -0.527 5.300 -8.763 1.00 91.19 317 TRP A CA 1
ATOM 2552 C C . TRP A 1 317 ? 0.442 4.750 -9.809 1.00 91.19 317 TRP A C 1
ATOM 2554 O O . TRP A 1 317 ? 0.135 4.750 -11.003 1.00 91.19 317 TRP A O 1
ATOM 2564 N N . LEU A 1 318 ? 1.597 4.276 -9.345 1.00 91.44 318 LEU A N 1
ATOM 2565 C CA . LEU A 1 318 ? 2.620 3.618 -10.155 1.00 91.44 318 LEU A CA 1
ATOM 2566 C C . LEU A 1 318 ? 3.110 2.370 -9.418 1.00 91.44 318 LEU A C 1
ATOM 2568 O O . LEU A 1 318 ? 3.628 2.481 -8.306 1.00 91.44 318 LEU A O 1
ATOM 2572 N N . ASP A 1 319 ? 2.970 1.219 -10.065 1.00 87.38 319 ASP A N 1
ATOM 2573 C CA . ASP A 1 319 ? 3.596 -0.043 -9.683 1.00 87.38 319 ASP A CA 1
ATOM 2574 C C . ASP A 1 319 ? 4.919 -0.194 -10.432 1.00 87.38 319 ASP A C 1
ATOM 2576 O O . ASP A 1 319 ? 5.026 0.200 -11.597 1.00 87.38 319 ASP A O 1
ATOM 2580 N N . ARG A 1 320 ? 5.951 -0.704 -9.752 1.00 91.06 320 ARG A N 1
ATOM 2581 C CA . ARG A 1 320 ? 7.231 -1.072 -10.370 1.00 91.06 320 ARG A CA 1
ATOM 2582 C C . ARG A 1 320 ? 8.049 -1.987 -9.470 1.00 91.06 320 ARG A C 1
ATOM 2584 O O . ARG A 1 320 ? 8.077 -1.819 -8.251 1.00 91.06 320 ARG A O 1
ATOM 2591 N N . VAL A 1 321 ? 8.821 -2.868 -10.088 1.00 89.00 321 VAL A N 1
ATOM 2592 C CA . VAL A 1 321 ? 9.857 -3.669 -9.433 1.00 89.00 321 VAL A CA 1
ATOM 2593 C C . VAL A 1 321 ? 11.196 -3.350 -10.076 1.00 89.00 321 VAL A C 1
ATOM 2595 O O . VAL A 1 321 ? 11.293 -3.265 -11.296 1.00 89.00 321 VAL A O 1
ATOM 2598 N N . LEU A 1 322 ? 12.229 -3.143 -9.260 1.00 90.94 322 LEU A N 1
ATOM 2599 C CA . LEU A 1 322 ? 13.603 -2.986 -9.719 1.00 90.94 322 LEU A CA 1
ATOM 2600 C C . LEU A 1 322 ? 14.429 -4.199 -9.299 1.00 90.94 322 LEU A C 1
ATOM 2602 O O . LEU A 1 322 ? 14.649 -4.450 -8.111 1.00 90.94 322 LEU A O 1
ATOM 2606 N N . GLU A 1 323 ? 14.961 -4.905 -10.285 1.00 92.31 323 GLU A N 1
ATOM 2607 C CA . GLU A 1 323 ? 15.894 -6.008 -10.106 1.00 92.31 323 GLU A CA 1
ATOM 2608 C C . GLU A 1 323 ? 17.305 -5.588 -10.511 1.00 92.31 323 GLU A C 1
ATOM 2610 O O . GLU A 1 323 ? 17.515 -4.935 -11.533 1.00 92.31 323 GLU A O 1
ATOM 2615 N N . GLY A 1 324 ? 18.292 -5.966 -9.700 1.00 91.56 324 GLY A N 1
ATOM 2616 C CA . GLY A 1 324 ? 19.705 -5.825 -10.027 1.00 91.56 324 GLY A CA 1
ATOM 2617 C C . GLY A 1 324 ? 20.405 -7.181 -10.156 1.00 91.56 324 GLY A C 1
ATOM 2618 O O . GLY A 1 324 ? 19.817 -8.227 -9.871 1.00 91.56 324 GLY A O 1
ATOM 2619 N N . PRO A 1 325 ? 21.711 -7.191 -10.478 1.00 88.50 325 PRO A N 1
ATOM 2620 C CA . PRO A 1 325 ? 22.489 -8.423 -10.655 1.00 88.50 325 PRO A CA 1
ATOM 2621 C C . PRO A 1 325 ? 22.505 -9.350 -9.430 1.00 88.50 325 PRO A C 1
ATOM 2623 O O . PRO A 1 325 ? 22.791 -10.541 -9.539 1.00 88.50 325 PRO A O 1
ATOM 2626 N N . THR A 1 326 ? 22.240 -8.800 -8.244 1.00 84.00 326 THR A N 1
ATOM 2627 C CA . THR A 1 326 ? 22.245 -9.518 -6.964 1.00 84.00 326 THR A CA 1
ATOM 2628 C C . THR A 1 326 ? 20.845 -9.870 -6.453 1.00 84.00 326 THR A C 1
ATOM 2630 O O . THR A 1 326 ? 20.738 -10.408 -5.350 1.00 84.00 326 THR A O 1
ATOM 2633 N N . GLY A 1 327 ? 19.796 -9.588 -7.231 1.00 81.38 327 GLY A N 1
ATOM 2634 C CA . GLY A 1 327 ? 18.392 -9.812 -6.882 1.00 81.38 327 GLY A CA 1
ATOM 2635 C C . GLY A 1 327 ? 17.562 -8.528 -6.846 1.00 81.38 327 GLY A C 1
ATOM 2636 O O . GLY A 1 327 ? 18.031 -7.454 -7.228 1.00 81.38 327 GLY A O 1
ATOM 2637 N N . THR A 1 328 ? 16.321 -8.659 -6.380 1.00 78.88 328 THR A N 1
ATOM 2638 C CA . THR A 1 328 ? 15.363 -7.558 -6.237 1.00 78.88 328 THR A CA 1
ATOM 2639 C C . THR A 1 328 ? 15.892 -6.501 -5.273 1.00 78.88 328 THR A C 1
ATOM 2641 O O . THR A 1 328 ? 16.293 -6.813 -4.151 1.00 78.88 328 THR A O 1
ATOM 2644 N N . LEU A 1 329 ? 15.913 -5.250 -5.727 1.00 76.69 329 LEU A N 1
ATOM 2645 C CA . LEU A 1 329 ? 16.349 -4.096 -4.943 1.00 76.69 329 LEU A CA 1
ATOM 2646 C C . LEU A 1 329 ? 15.174 -3.488 -4.184 1.00 76.69 329 LEU A C 1
ATOM 2648 O O . LEU A 1 329 ? 15.280 -3.245 -2.986 1.00 76.69 329 LEU A O 1
ATOM 2652 N N . TYR A 1 330 ? 14.054 -3.284 -4.874 1.00 75.81 330 TYR A N 1
ATOM 2653 C CA . TYR A 1 330 ? 12.775 -2.904 -4.284 1.00 75.81 330 TYR A CA 1
ATOM 2654 C C . TYR A 1 330 ? 11.638 -3.218 -5.263 1.00 75.81 330 TYR A C 1
ATOM 2656 O O . TYR A 1 330 ? 11.873 -3.394 -6.458 1.00 75.81 330 TYR A O 1
ATOM 2664 N N .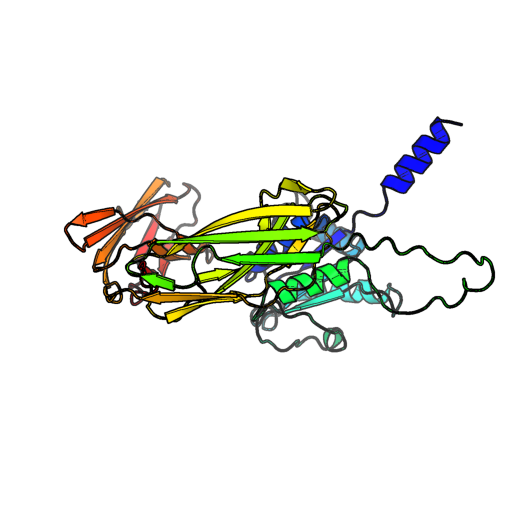 GLY A 1 331 ? 10.407 -3.276 -4.764 1.00 74.56 331 GLY A N 1
ATOM 2665 C CA . GLY A 1 331 ? 9.225 -3.512 -5.582 1.00 74.56 331 GLY A CA 1
ATOM 2666 C C . GLY A 1 331 ? 7.940 -3.103 -4.877 1.00 74.56 331 GLY A C 1
ATOM 2667 O O . GLY A 1 331 ? 7.917 -3.012 -3.649 1.00 74.56 331 GLY A O 1
ATOM 2668 N N . GLY A 1 332 ? 6.901 -2.830 -5.663 1.00 71.44 332 GLY A N 1
ATOM 2669 C CA . GLY A 1 332 ? 5.560 -2.508 -5.185 1.00 71.44 332 GLY A CA 1
ATOM 2670 C C . GLY A 1 332 ? 4.961 -1.269 -5.845 1.00 71.44 332 GLY A C 1
ATOM 2671 O O . GLY A 1 332 ? 5.534 -0.678 -6.763 1.00 71.44 332 GLY A O 1
ATOM 2672 N N . GLY A 1 333 ? 3.791 -0.893 -5.340 1.00 74.06 333 GLY A N 1
ATOM 2673 C CA . GLY A 1 333 ? 3.006 0.243 -5.796 1.00 74.06 333 GLY A CA 1
ATOM 2674 C C . GLY A 1 333 ? 2.896 1.343 -4.765 1.00 74.06 333 GLY A C 1
ATOM 2675 O O . GLY A 1 333 ? 2.903 1.083 -3.561 1.00 74.06 333 GLY A O 1
ATOM 2676 N N . GLY A 1 334 ? 2.742 2.576 -5.234 1.00 71.31 334 GLY A N 1
ATOM 2677 C CA . GLY A 1 334 ? 2.442 3.682 -4.341 1.00 71.31 334 GLY A CA 1
ATOM 2678 C C . GLY A 1 334 ? 1.780 4.863 -5.023 1.00 71.31 334 GLY A C 1
ATOM 2679 O O . GLY A 1 334 ? 1.907 5.081 -6.236 1.00 71.31 334 GLY A O 1
ATOM 2680 N N . THR A 1 335 ? 1.114 5.670 -4.198 1.00 78.50 335 THR A N 1
ATOM 2681 C CA . THR A 1 335 ? 0.546 6.948 -4.612 1.00 78.50 335 THR A CA 1
ATOM 2682 C C . THR A 1 335 ? 1.641 7.820 -5.211 1.00 78.50 335 THR A C 1
ATOM 2684 O O . THR A 1 335 ? 2.626 8.161 -4.556 1.00 78.50 335 THR A O 1
ATOM 2687 N N . THR A 1 336 ? 1.462 8.178 -6.475 1.00 85.00 336 THR A N 1
ATOM 2688 C CA . THR A 1 336 ? 2.468 8.838 -7.297 1.00 85.00 336 THR A CA 1
ATOM 2689 C C . THR A 1 336 ? 1.833 10.012 -8.018 1.00 85.00 336 THR A C 1
ATOM 2691 O O . THR A 1 336 ? 0.767 9.900 -8.617 1.00 85.00 336 THR A O 1
ATOM 2694 N N . ARG A 1 337 ? 2.497 11.168 -7.973 1.00 91.38 337 ARG A N 1
ATOM 2695 C CA . ARG A 1 337 ? 1.997 12.384 -8.613 1.00 91.38 337 ARG A CA 1
ATOM 2696 C C . ARG A 1 337 ? 2.368 12.405 -10.093 1.00 91.38 337 ARG A C 1
ATOM 2698 O O . ARG A 1 337 ? 3.524 12.674 -10.427 1.00 91.38 337 ARG A O 1
ATOM 2705 N N . PHE A 1 338 ? 1.385 12.197 -10.960 1.00 96.56 338 PHE A N 1
ATOM 2706 C CA . PHE A 1 338 ? 1.503 12.475 -12.389 1.00 96.56 338 PHE A CA 1
ATOM 2707 C C . PHE A 1 338 ? 1.095 13.920 -12.695 1.00 96.56 338 PHE A C 1
ATOM 2709 O O . PHE A 1 338 ? 0.308 14.534 -11.975 1.00 96.56 338 PHE A O 1
ATOM 2716 N N . THR A 1 339 ? 1.659 14.473 -13.764 1.00 97.06 339 THR A N 1
ATOM 2717 C CA . THR A 1 339 ? 1.317 15.792 -14.300 1.00 97.06 339 THR A CA 1
ATOM 2718 C C . THR A 1 339 ? 0.668 15.603 -15.661 1.00 97.06 339 THR A C 1
ATOM 2720 O O . THR A 1 339 ? 1.257 14.964 -16.530 1.00 97.06 339 THR A O 1
ATOM 2723 N N . GLU A 1 340 ? -0.526 16.154 -15.857 1.00 97.19 340 GLU A N 1
ATOM 2724 C CA . GLU A 1 340 ? -1.140 16.218 -17.182 1.00 97.19 340 GLU A CA 1
ATOM 2725 C C . GLU A 1 340 ? -0.388 17.258 -18.021 1.00 97.19 340 GLU A C 1
ATOM 2727 O O . GLU A 1 340 ? -0.413 18.453 -17.724 1.00 97.19 340 GLU A O 1
ATOM 2732 N N . ILE A 1 341 ? 0.354 16.793 -19.022 1.00 96.62 341 ILE A N 1
ATOM 2733 C CA . ILE A 1 341 ? 1.190 17.647 -19.877 1.00 96.62 341 ILE A CA 1
ATOM 2734 C C . ILE A 1 341 ? 0.412 18.166 -21.089 1.00 96.62 341 ILE A C 1
ATOM 2736 O O . ILE A 1 341 ? 0.662 19.271 -21.563 1.00 96.62 341 ILE A O 1
ATOM 2740 N N . GLU A 1 342 ? -0.552 17.380 -21.558 1.00 95.56 342 GLU A N 1
ATOM 2741 C CA . GLU A 1 342 ? -1.507 17.676 -22.626 1.00 95.56 342 GLU A CA 1
ATOM 2742 C C . GLU A 1 342 ? -2.804 16.914 -22.300 1.00 95.56 342 GLU A C 1
ATOM 2744 O O . GLU A 1 342 ? -2.733 15.936 -21.555 1.00 95.56 342 GLU A O 1
ATOM 2749 N N . PRO A 1 343 ? -3.974 17.297 -22.844 1.00 96.75 343 PRO A N 1
ATOM 2750 C CA . PRO A 1 343 ? -5.242 16.654 -22.500 1.00 96.75 343 PRO A CA 1
ATOM 2751 C C . PRO A 1 343 ? -5.202 15.122 -22.612 1.00 96.75 343 PRO A C 1
ATOM 2753 O O . PRO A 1 343 ? -5.007 14.558 -23.693 1.00 96.75 343 PRO A O 1
ATOM 2756 N N . GLY A 1 344 ? -5.392 14.455 -21.475 1.00 94.94 344 GLY A N 1
ATOM 2757 C CA . GLY A 1 344 ? -5.369 13.005 -21.330 1.00 94.94 344 GLY A CA 1
ATOM 2758 C C . GLY A 1 344 ? -3.987 12.355 -21.433 1.00 94.94 344 GLY A C 1
ATOM 2759 O O . GLY A 1 344 ? -3.929 11.131 -21.509 1.00 94.94 344 GLY A O 1
ATOM 2760 N N . ALA A 1 345 ? -2.895 13.123 -21.461 1.00 97.38 345 ALA A N 1
ATOM 2761 C CA . ALA A 1 345 ? -1.516 12.638 -21.441 1.00 97.38 345 ALA A CA 1
ATOM 2762 C C . ALA A 1 345 ? -0.843 13.009 -20.115 1.00 97.38 345 ALA A C 1
ATOM 2764 O O . ALA A 1 345 ? -0.624 14.181 -19.806 1.00 97.38 345 ALA A O 1
ATOM 2765 N N . TRP A 1 346 ? -0.485 11.988 -19.346 1.00 98.31 346 TRP A N 1
ATOM 2766 C CA . TRP A 1 346 ? 0.006 12.094 -17.980 1.00 98.31 346 TRP A CA 1
ATOM 2767 C C . TRP A 1 346 ? 1.456 11.638 -17.909 1.00 98.31 346 TRP A C 1
ATOM 2769 O O . TRP A 1 346 ? 1.796 10.563 -18.399 1.00 98.31 346 TRP A O 1
ATOM 2779 N N . GLU A 1 347 ? 2.310 12.437 -17.277 1.00 98.38 347 GLU A N 1
ATOM 2780 C CA . GLU A 1 347 ? 3.740 12.165 -17.149 1.00 98.38 347 GLU A CA 1
ATOM 2781 C C . GLU A 1 347 ? 4.181 12.179 -15.682 1.00 98.38 347 GLU A C 1
ATOM 2783 O O . GLU A 1 347 ? 3.800 13.056 -14.902 1.00 98.38 347 GLU A O 1
ATOM 2788 N N . HIS A 1 348 ? 5.022 11.218 -15.309 1.00 97.62 348 HIS A N 1
ATOM 2789 C CA . HIS A 1 348 ? 5.734 11.211 -14.037 1.00 97.62 348 HIS A CA 1
ATOM 2790 C C . HIS A 1 348 ? 7.219 10.926 -14.263 1.00 97.62 348 HIS A C 1
ATOM 2792 O O . HIS A 1 348 ? 7.595 10.128 -15.127 1.00 97.62 348 HIS A O 1
ATOM 2798 N N . LYS A 1 349 ? 8.067 11.573 -13.459 1.00 96.56 349 LYS A N 1
ATOM 2799 C CA . LYS A 1 349 ? 9.516 11.368 -13.449 1.00 96.56 349 LYS A CA 1
ATOM 2800 C C . LYS A 1 349 ? 9.989 11.062 -12.045 1.00 96.56 349 LYS A C 1
ATOM 2802 O O . LYS A 1 349 ? 9.613 11.758 -11.102 1.00 96.56 349 LYS A O 1
ATOM 2807 N N . TRP A 1 350 ? 10.866 10.075 -11.933 1.00 93.62 350 TRP A N 1
ATOM 2808 C CA . TRP A 1 350 ? 11.603 9.808 -10.707 1.00 93.62 350 TRP A CA 1
ATOM 2809 C C . TRP A 1 350 ? 13.080 9.603 -11.004 1.00 93.62 350 TRP A C 1
ATOM 2811 O O . TRP A 1 350 ? 13.471 9.264 -12.123 1.00 93.62 350 TRP A O 1
ATOM 2821 N N . THR A 1 351 ? 13.889 9.790 -9.969 1.00 92.88 351 THR A N 1
ATOM 2822 C CA . THR A 1 351 ? 15.334 9.619 -10.038 1.00 92.88 351 THR A CA 1
ATOM 2823 C C . THR A 1 351 ? 15.743 8.419 -9.205 1.00 92.88 351 THR A C 1
ATOM 2825 O O . THR A 1 351 ? 15.504 8.395 -8.000 1.00 92.88 351 THR A O 1
ATOM 2828 N N . GLU A 1 352 ? 16.396 7.456 -9.842 1.00 91.62 352 GLU A N 1
ATOM 2829 C CA . GLU A 1 352 ? 16.999 6.293 -9.206 1.00 91.62 352 GLU A CA 1
ATOM 2830 C C . GLU A 1 352 ? 18.487 6.561 -8.918 1.00 91.62 352 GLU A C 1
ATOM 2832 O O . GLU A 1 352 ? 19.284 6.706 -9.857 1.00 91.62 352 GLU A O 1
ATOM 2837 N N . PRO A 1 353 ? 18.897 6.665 -7.642 1.00 92.25 353 PRO A N 1
ATOM 2838 C CA . PRO A 1 353 ? 20.294 6.864 -7.288 1.00 92.25 353 PRO A CA 1
ATOM 2839 C C . PRO A 1 353 ? 21.087 5.563 -7.455 1.00 92.25 353 PRO A C 1
ATOM 2841 O O . PRO A 1 353 ? 20.896 4.587 -6.736 1.00 92.25 353 PRO A O 1
ATOM 2844 N N . ILE A 1 354 ? 22.061 5.569 -8.361 1.00 90.56 354 ILE A N 1
ATOM 2845 C CA . ILE A 1 354 ? 22.952 4.436 -8.603 1.00 90.56 354 ILE A CA 1
ATOM 2846 C C . ILE A 1 354 ? 24.298 4.702 -7.936 1.00 90.56 354 ILE A C 1
ATOM 2848 O O . ILE A 1 354 ? 25.060 5.585 -8.332 1.00 90.56 354 ILE A O 1
ATOM 2852 N N . SER A 1 355 ? 24.613 3.911 -6.911 1.00 90.00 355 SER A N 1
ATOM 2853 C CA . SER A 1 355 ? 25.901 3.990 -6.218 1.00 90.00 355 SER A CA 1
ATOM 2854 C C . SER A 1 355 ? 27.073 3.742 -7.176 1.00 90.00 355 SER A C 1
ATOM 2856 O O . SER A 1 355 ? 27.018 2.857 -8.027 1.00 90.00 355 SER A O 1
ATOM 2858 N N . ALA A 1 356 ? 28.191 4.450 -6.982 1.00 90.19 356 ALA A N 1
ATOM 2859 C CA . ALA A 1 356 ? 29.451 4.148 -7.676 1.00 90.19 356 ALA A CA 1
ATOM 2860 C C . ALA A 1 356 ? 29.986 2.734 -7.365 1.00 90.19 356 ALA A C 1
ATOM 2862 O O . ALA A 1 356 ? 30.839 2.217 -8.085 1.00 90.19 356 ALA A O 1
ATOM 2863 N N . TRP A 1 357 ? 29.470 2.118 -6.298 1.00 89.88 357 TRP A N 1
ATOM 2864 C CA . TRP A 1 357 ? 29.778 0.762 -5.849 1.00 89.88 357 TRP A CA 1
ATOM 2865 C C . TRP A 1 357 ? 28.660 -0.240 -6.161 1.00 89.88 357 TRP A C 1
ATOM 2867 O O . TRP A 1 357 ? 28.704 -1.367 -5.668 1.00 89.88 357 TRP A O 1
ATOM 2877 N N . ALA A 1 358 ? 27.644 0.164 -6.929 1.00 88.06 358 ALA A N 1
ATOM 2878 C CA . ALA A 1 358 ? 26.570 -0.727 -7.339 1.00 88.06 358 ALA A CA 1
ATOM 2879 C C . ALA A 1 358 ? 27.141 -1.933 -8.122 1.00 88.06 358 ALA A C 1
ATOM 2881 O O . ALA A 1 358 ? 28.101 -1.763 -8.885 1.00 88.06 358 ALA A O 1
ATOM 2882 N N . PRO A 1 359 ? 26.599 -3.152 -7.925 1.00 92.38 359 PRO A N 1
ATOM 2883 C CA . PRO A 1 359 ? 26.986 -4.319 -8.709 1.00 92.38 359 PRO A CA 1
ATOM 2884 C C . PRO A 1 359 ? 26.986 -4.031 -10.214 1.00 92.38 359 PRO A C 1
ATOM 2886 O O . PRO A 1 359 ? 26.044 -3.465 -10.752 1.00 92.38 359 PRO A O 1
ATOM 2889 N N . LEU A 1 360 ? 28.049 -4.428 -10.910 1.00 93.38 360 LEU A N 1
ATOM 2890 C CA . LEU A 1 360 ? 28.096 -4.286 -12.364 1.00 93.38 360 LEU A CA 1
ATOM 2891 C C . LEU A 1 360 ? 27.154 -5.302 -13.011 1.00 93.38 360 LEU A C 1
ATOM 2893 O O . LEU A 1 360 ? 27.087 -6.449 -12.565 1.00 93.38 360 LEU A O 1
ATOM 2897 N N . GLY A 1 361 ? 26.490 -4.903 -14.090 1.00 93.69 361 GLY A N 1
A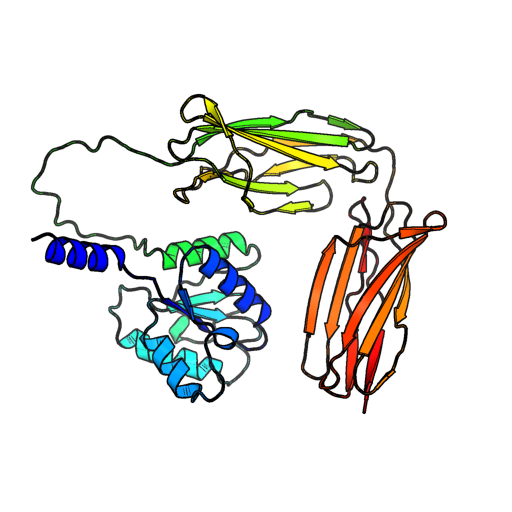TOM 2898 C CA . GLY A 1 361 ? 25.600 -5.777 -14.848 1.00 93.69 361 GLY A CA 1
ATOM 2899 C C . GLY A 1 361 ? 24.293 -5.106 -15.241 1.00 93.69 361 GLY A C 1
ATOM 2900 O O . GLY A 1 361 ? 24.171 -3.880 -15.208 1.00 93.69 361 GLY A O 1
ATOM 2901 N N . THR A 1 362 ? 23.338 -5.934 -15.655 1.00 95.62 362 THR A N 1
ATOM 2902 C CA . THR A 1 362 ? 22.008 -5.498 -16.081 1.00 95.62 362 THR A CA 1
ATOM 2903 C C . THR A 1 362 ? 21.094 -5.314 -14.879 1.00 95.62 362 THR A C 1
ATOM 2905 O O . THR A 1 362 ? 21.045 -6.156 -13.984 1.00 95.62 362 THR A O 1
ATOM 2908 N N . TYR A 1 363 ? 20.377 -4.201 -14.897 1.00 95.50 363 TYR A N 1
ATOM 2909 C CA . TYR A 1 363 ? 19.289 -3.862 -14.001 1.00 95.50 363 TYR A CA 1
ATOM 2910 C C . TYR A 1 363 ? 18.011 -3.804 -14.824 1.00 95.50 363 TYR A C 1
ATOM 2912 O O . TYR A 1 363 ? 18.040 -3.345 -15.969 1.00 95.50 363 TYR A O 1
ATOM 2920 N N . VAL A 1 364 ? 16.908 -4.264 -14.248 1.00 96.00 364 VAL A N 1
ATOM 2921 C CA . VAL A 1 364 ? 15.633 -4.419 -14.945 1.00 96.00 364 VAL A CA 1
ATOM 2922 C C . VAL A 1 364 ? 14.533 -3.791 -14.108 1.00 96.00 364 VAL A C 1
ATOM 2924 O O . VAL A 1 364 ? 14.326 -4.185 -12.964 1.00 96.00 364 VAL A O 1
ATOM 2927 N N . TYR A 1 365 ? 13.824 -2.825 -14.684 1.00 95.00 365 TYR A N 1
ATOM 2928 C CA . TYR A 1 365 ? 12.503 -2.456 -14.201 1.00 95.00 365 TYR A CA 1
ATOM 2929 C C . TYR A 1 365 ? 11.459 -3.371 -14.841 1.00 95.00 365 TYR A C 1
ATOM 2931 O O . TYR A 1 365 ? 11.384 -3.445 -16.070 1.00 95.00 365 TYR A O 1
ATOM 2939 N N . SER A 1 366 ? 10.664 -4.040 -14.016 1.00 92.69 366 SER A N 1
ATOM 2940 C CA . SER A 1 366 ? 9.552 -4.915 -14.399 1.00 92.69 366 SER A CA 1
ATOM 2941 C C . SER A 1 366 ? 8.267 -4.504 -13.669 1.00 92.69 366 SER A C 1
ATOM 2943 O O . SER A 1 366 ? 8.289 -3.608 -12.821 1.00 92.69 366 SER A O 1
ATOM 2945 N N . GLU A 1 367 ? 7.138 -5.116 -14.044 1.00 93.19 367 GLU A N 1
ATOM 2946 C CA . GLU A 1 367 ? 5.812 -4.862 -13.445 1.00 93.19 367 GLU A CA 1
ATOM 2947 C C . GLU A 1 367 ? 5.421 -3.375 -13.436 1.00 93.19 367 GLU A C 1
ATOM 2949 O O . GLU A 1 367 ? 4.769 -2.887 -12.517 1.00 93.19 367 GLU A O 1
ATOM 2954 N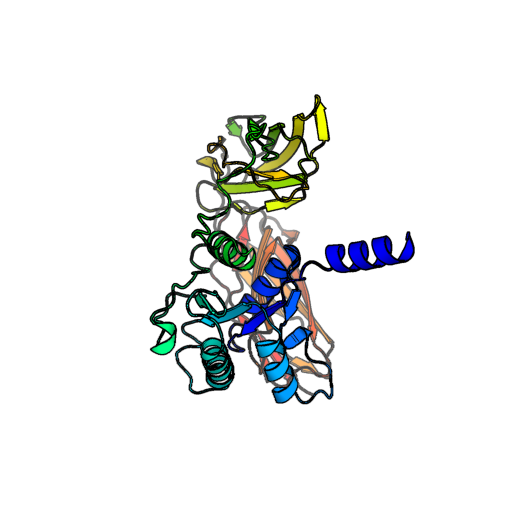 N . ILE A 1 368 ? 5.851 -2.629 -14.459 1.00 95.75 368 ILE A N 1
ATOM 2955 C CA . ILE A 1 368 ? 5.577 -1.197 -14.539 1.00 95.75 368 ILE A CA 1
ATOM 2956 C C . ILE A 1 368 ? 4.134 -1.009 -15.001 1.00 95.75 368 ILE A C 1
ATOM 2958 O O . ILE A 1 368 ? 3.841 -1.182 -16.181 1.00 95.75 368 ILE A O 1
ATOM 2962 N N . ALA A 1 369 ? 3.241 -0.643 -14.092 1.00 95.62 369 ALA A N 1
ATOM 2963 C CA . ALA A 1 369 ? 1.836 -0.388 -14.394 1.00 95.62 369 ALA A CA 1
ATOM 2964 C C . ALA A 1 369 ? 1.377 0.913 -13.733 1.00 95.62 369 ALA A C 1
ATOM 2966 O O . ALA A 1 369 ? 1.935 1.351 -12.726 1.00 95.62 369 ALA A O 1
ATOM 2967 N N . VAL A 1 370 ? 0.366 1.558 -14.308 1.00 96.06 370 VAL A N 1
ATOM 2968 C CA . VAL A 1 370 ? -0.229 2.775 -13.745 1.00 96.06 370 VAL A CA 1
ATOM 2969 C C . VAL A 1 370 ? -1.703 2.551 -13.450 1.00 96.06 370 VAL A C 1
ATOM 2971 O O . VAL A 1 370 ? -2.377 1.833 -14.185 1.00 96.06 370 VAL A O 1
ATOM 2974 N N . LYS A 1 371 ? -2.217 3.189 -12.397 1.00 93.50 371 LYS A N 1
ATOM 2975 C CA . LYS A 1 371 ? -3.644 3.154 -12.046 1.00 93.50 371 LYS A CA 1
ATOM 2976 C C . LYS A 1 371 ? -4.198 4.570 -11.900 1.00 93.50 371 LYS A C 1
ATOM 2978 O O . LYS A 1 371 ? -3.521 5.468 -11.385 1.00 93.50 371 LYS A O 1
ATOM 2983 N N . ASN A 1 372 ? -5.413 4.772 -12.407 1.00 94.25 372 ASN A N 1
ATOM 2984 C CA . ASN A 1 372 ? -6.094 6.066 -12.398 1.00 94.25 372 ASN A CA 1
ATOM 2985 C C . ASN A 1 372 ? -7.128 6.197 -11.268 1.00 94.25 372 ASN A C 1
ATOM 2987 O O . ASN A 1 372 ? -7.384 5.254 -10.523 1.00 94.25 372 ASN A O 1
ATOM 2991 N N . GLU A 1 373 ? -7.719 7.385 -11.125 1.00 91.81 373 GLU A N 1
ATOM 2992 C CA . GLU A 1 373 ? -8.737 7.683 -10.103 1.00 91.81 373 GLU A CA 1
ATOM 2993 C C . GLU A 1 373 ? -10.042 6.887 -10.246 1.00 91.81 373 GLU A C 1
ATOM 2995 O O . GLU A 1 373 ? -10.833 6.858 -9.307 1.00 91.81 373 GLU A O 1
ATOM 3000 N N . GLY A 1 374 ? -10.262 6.227 -11.385 1.00 90.19 374 GLY A N 1
ATOM 3001 C CA . GLY A 1 374 ? -11.344 5.257 -11.552 1.00 90.19 374 GLY A CA 1
ATOM 3002 C C . GLY A 1 374 ? -10.982 3.842 -11.111 1.00 90.19 374 GLY A C 1
ATOM 3003 O O . GLY A 1 374 ? -11.720 2.918 -11.426 1.00 90.19 374 GLY A O 1
ATOM 3004 N N . GLU A 1 375 ? -9.850 3.668 -10.422 1.00 86.75 375 GLU A N 1
ATOM 3005 C CA . GLU A 1 375 ? -9.346 2.387 -9.906 1.00 86.75 375 GLU A CA 1
ATOM 3006 C C . GLU A 1 375 ? -8.998 1.356 -10.990 1.00 86.75 375 GLU A C 1
ATOM 3008 O O . GLU A 1 375 ? -8.831 0.173 -10.699 1.00 86.75 375 GLU A O 1
ATOM 3013 N N . LEU A 1 376 ? -8.833 1.800 -12.237 1.00 91.12 376 LEU A N 1
ATOM 3014 C CA . LEU A 1 376 ? -8.463 0.940 -13.354 1.00 91.12 376 LEU A CA 1
ATOM 3015 C C . LEU A 1 376 ? -6.951 0.976 -13.578 1.00 91.12 376 LEU A C 1
ATOM 3017 O O . LEU A 1 376 ? -6.351 2.053 -13.658 1.00 91.12 376 LEU A O 1
ATOM 3021 N N . SER A 1 377 ? -6.354 -0.207 -13.705 1.00 93.31 377 SER A N 1
ATOM 3022 C CA . SER A 1 377 ? -4.933 -0.385 -14.015 1.00 93.31 377 SER A CA 1
ATOM 3023 C C . SER A 1 377 ? -4.695 -0.499 -15.521 1.00 93.31 377 SER A C 1
ATOM 3025 O O . SER A 1 377 ? -5.550 -0.993 -16.262 1.00 93.31 377 SER A O 1
ATOM 3027 N N . SER A 1 378 ? -3.521 -0.054 -15.967 1.00 97.31 378 SER A N 1
ATOM 3028 C CA . SER A 1 378 ? -2.998 -0.363 -17.296 1.00 97.31 378 SER A CA 1
ATOM 3029 C C . SER A 1 378 ? -2.563 -1.823 -17.382 1.00 97.31 378 SER A C 1
ATOM 3031 O O . SER A 1 378 ? -2.249 -2.449 -16.367 1.00 97.31 378 SER A O 1
ATOM 3033 N N . GLU A 1 379 ? -2.419 -2.331 -18.604 1.00 96.06 379 GLU A N 1
ATOM 3034 C CA . GLU A 1 379 ? -1.564 -3.498 -18.823 1.00 96.06 379 GLU A CA 1
ATOM 3035 C C . GLU A 1 379 ? -0.124 -3.185 -18.362 1.00 96.06 379 GLU A C 1
ATOM 3037 O O . GLU A 1 379 ? 0.328 -2.037 -18.514 1.00 96.06 379 GLU A O 1
ATOM 3042 N N . PRO A 1 380 ? 0.610 -4.161 -17.795 1.00 94.38 380 PRO A N 1
ATOM 3043 C CA . PRO A 1 380 ? 2.009 -3.969 -17.443 1.00 94.38 380 PRO A CA 1
ATOM 3044 C C . PRO A 1 380 ? 2.851 -3.628 -18.676 1.00 94.38 380 PRO A C 1
ATOM 3046 O O . PRO A 1 380 ? 2.773 -4.285 -19.716 1.00 94.38 380 PRO A O 1
ATOM 3049 N N . TRP A 1 381 ? 3.696 -2.610 -18.557 1.00 97.69 381 TRP A N 1
ATOM 3050 C CA . TRP A 1 381 ? 4.664 -2.259 -19.585 1.00 97.69 381 TRP A CA 1
ATOM 3051 C C . TRP A 1 381 ? 5.780 -3.304 -19.663 1.00 97.69 381 TRP A C 1
ATOM 3053 O O . TRP A 1 381 ? 6.144 -3.944 -18.674 1.00 97.69 381 TRP A O 1
ATOM 3063 N N . GLN A 1 382 ? 6.359 -3.444 -20.855 1.00 96.94 382 GLN A N 1
ATOM 3064 C CA . GLN A 1 382 ? 7.528 -4.292 -21.074 1.00 96.94 382 GLN A CA 1
ATOM 3065 C C . GLN A 1 382 ? 8.712 -3.885 -20.185 1.00 96.94 382 GLN A C 1
ATOM 3067 O O . GLN A 1 382 ? 8.872 -2.718 -19.820 1.00 96.94 382 GLN A O 1
ATOM 3072 N N . ASN A 1 383 ? 9.590 -4.845 -19.903 1.00 96.56 383 ASN A N 1
ATOM 3073 C CA . ASN A 1 383 ? 10.770 -4.610 -19.082 1.00 96.56 383 ASN A CA 1
ATOM 3074 C C . ASN A 1 383 ? 11.650 -3.484 -19.646 1.00 96.56 383 ASN A C 1
ATOM 3076 O O . ASN A 1 383 ? 11.926 -3.423 -20.847 1.00 96.56 383 ASN A O 1
ATOM 3080 N N . VAL A 1 384 ? 12.134 -2.619 -18.756 1.00 96.69 384 VAL A N 1
ATOM 3081 C CA . VAL A 1 384 ? 13.088 -1.558 -19.087 1.00 96.69 384 VAL A CA 1
ATOM 3082 C C . VAL A 1 384 ? 14.434 -1.905 -18.473 1.00 96.69 384 VAL A C 1
ATOM 3084 O O . VAL A 1 384 ? 14.598 -1.895 -17.255 1.00 96.69 384 VAL A O 1
ATOM 3087 N N . GLU A 1 385 ? 15.412 -2.189 -19.326 1.00 96.75 385 GLU A N 1
ATOM 3088 C CA . GLU A 1 385 ? 16.750 -2.592 -18.899 1.00 96.75 385 GLU A CA 1
ATOM 3089 C C . GLU A 1 385 ? 17.749 -1.435 -18.973 1.00 96.75 385 GLU A C 1
ATOM 3091 O O . GLU A 1 385 ? 17.736 -0.640 -19.913 1.00 96.75 385 GLU A O 1
ATOM 3096 N N . PHE A 1 386 ? 18.674 -1.368 -18.018 1.00 95.88 386 PHE A N 1
ATOM 3097 C CA . PHE A 1 386 ? 19.865 -0.523 -18.105 1.00 95.88 386 PHE A CA 1
ATOM 3098 C C . PHE A 1 386 ? 21.089 -1.251 -17.547 1.00 95.88 386 PHE A C 1
ATOM 3100 O O . PHE A 1 386 ? 20.979 -2.195 -16.769 1.00 95.88 386 PHE A O 1
ATOM 3107 N N . THR A 1 387 ? 22.287 -0.838 -17.957 1.00 95.94 387 THR A N 1
ATOM 3108 C CA . THR A 1 387 ? 23.542 -1.481 -17.547 1.00 95.94 387 THR A CA 1
ATOM 3109 C C . THR A 1 387 ? 24.377 -0.559 -16.671 1.00 95.94 387 THR A C 1
ATOM 3111 O O . THR A 1 387 ? 24.603 0.602 -17.017 1.00 95.94 387 THR A O 1
ATOM 3114 N N . VAL A 1 388 ? 24.904 -1.093 -15.571 1.00 93.56 388 VAL A N 1
ATOM 3115 C CA . VAL A 1 388 ? 25.923 -0.428 -14.752 1.00 93.56 388 VAL A CA 1
ATOM 3116 C C . VAL A 1 388 ? 27.292 -1.003 -15.101 1.00 93.56 388 VAL A C 1
ATOM 3118 O O . VAL A 1 388 ? 27.539 -2.202 -14.958 1.00 93.56 388 VAL A O 1
ATOM 3121 N N . GLU A 1 389 ? 28.186 -0.137 -15.572 1.00 92.00 389 GLU A N 1
ATOM 3122 C CA . GLU A 1 389 ? 29.553 -0.472 -15.972 1.00 92.00 389 GLU A CA 1
ATOM 3123 C C . GLU A 1 389 ? 30.578 0.493 -15.333 1.00 92.00 389 GLU A C 1
ATOM 3125 O O . GLU A 1 389 ? 30.216 1.461 -14.658 1.00 92.00 389 GLU A O 1
ATOM 3130 N N . ARG A 1 390 ? 31.876 0.198 -15.477 1.00 85.19 390 ARG A N 1
ATOM 3131 C CA . ARG A 1 390 ? 32.963 1.003 -14.880 1.00 85.19 390 ARG A CA 1
ATOM 3132 C C . ARG A 1 390 ? 33.390 2.199 -15.727 1.00 85.19 390 ARG A C 1
ATOM 3134 O O . ARG A 1 390 ? 33.366 2.092 -16.972 1.00 85.19 390 ARG A O 1
#

Sequence (390 aa):
MKRRLQQELYKKVTDIVTTVFISYAKKNASDARRLYEDIRRHGFEVWFDEVSLLPGQRWKVAIQAAIKESRYFIALISSHSTSKKGYVQKELKLAVDVLDEYPEHEIFIIPVRLDDCDILDQRLGDFHFVDLFPDYDQGLAKVLQTLSGTDSMKSQSYMEAQTVPPKEFSNKPVIQSVDLSETELSEGGEIEVTIRAKSKAPVNWFNHRLDGPISCLHGGGGTSNFHEVEPEIWETKWIHRISRWAPSGTYRFSEISVKNEAEITSDSWEAVGFVVRNNQESASPEIEFVRPSSYKIRRGGALEITVRARSNAPITWLDRVLEGPTGTLYGGGGTTRFTEIEPGAWEHKWTEPISAWAPLGTYVYSEIAVKNEGELSSEPWQNVEFTVER

Mean predicted aligned error: 17.44 Å

Nearest PDB structures (foldseek):
  6wt7-assembly1_A-2  TM=8.658E-01  e=2.129E-05  Magallana gigas
  8spo-assembly1_I  TM=4.948E-01  e=4.654E-07  Maribacter polysiphoniae
  6zfx-assembly1_A  TM=6.742E-01  e=2.135E-04  Homo sapiens
  7uxr-assembly1_B  TM=6.695E-01  e=1.527E-03  Bacteroides thetaiotaomicron
  8k34-assembly1_A  TM=3.324E-01  e=1.520E-05  Thermoflavifilum thermophilum

Foldseek 3Di:
DVVVVVVVVVVVVPPDQAEEEEQDDPVCVVVSVVLCVLLVVVRHHYDDLVPNDDPPDPSVVVLLVSLLPHLAYEYEDEPVNQPDDDDSVVSVVSNLVSVVVDDPQRHHYEYEYADPDDPPPPSCVPPDYAYCPPPNVVSSVVVNVSSVPPDDDDDPPPPPDDDDDDPDPPQAKAKDDWDWPAQEAELKDKIKTKTKIAGQFAWFKKWKWKDDPPGTDDGGMDGFDWDDPDRRITMGIDIDTAHLQADWFKMKIWQIWIAGPVRHIYPTDDIDIHTYHHPDYWDAKAWPDWDWPAQEDELWDKIKIKTKIFIQFAWFKWWKWKADPVGTPDTGMDGFDWDCPDRRITMDMDIDTTHSPHDWFKMKIWQTWIAGSHRHIYDTDDIDIHTYDD

Secondary structure (DSSP, 8-state):
-HHHHHHHHHHHHT----EEEEE--GGGHHHHHHHHHHHHHTT-EEE-HHHHPPTTS-HHHHHHHHHHH-SEEEEEE-HHHHT--SHHHHHHHHHHHHHTTS-TTS--EEEEESSS-----TTTTTS--EE-SS-HHHHHHHHHHHHTT------TTS-SS------------EEEEEEES-SEEESSEEEEEEEEEE-SSPEEEEEEEEE-SSSEEEEEEEE---EEEETTEEEEEEEEEE-TTSPSEEEEEEEEEEEETT-PBPPPPPPEEEEEE--PPP---EEEEEEES-SEEESSEEEEEEEEEE-SSPEEEEEEEEEETTEEEEEEEEE---EEEETTEEEEEEEEEE-TTSPSEEEEEEEEEEEETTSPBPPPBPPEEEEEE-

Organism: NCBI:txid1387883

pLDDT: mean 78.49, std 18.4, range [27.41, 98.38]

Radius of gyration: 26.13 Å; Cα contacts (8 Å, |Δi|>4): 801; chains: 1; bounding box: 59×51×77 Å

InterPro domains:
  IPR000157 Toll/interleukin-1 receptor homology (TIR) domain [PF13676] (20-143)
  IPR000157 Toll/interleukin-1 receptor homology (TIR) domain [PS50104] (16-148)
  IPR000157 Toll/interleukin-1 receptor homology (TIR) domain [SM00255] (17-215)
  IPR035897 Toll/interleukin-1 receptor homology (TIR) domain superfamily [G3DSA:3.40.50.10140] (18-132)
  IPR035897 Toll/interleukin-1 receptor homology (TIR) domain superfamily [SSF52200] (17-125)